Protein AF-0000000087723439 (afdb_homodimer)

Secondary structure (DSSP, 8-state):
-------------------------------------------S-----S-HHHHHTSHHHHHHHHHHHHHHHHHHHHHHHHTTS-TTS-HHHHT-SSPPTTTTEEEEEES---HHHHHHHHHHHHHTT--EEEEES-SS-TTSHHHHHHTTT-HHHHHH-EEES-HHHHHHHHT-EEEEE-SS---TT-SEEEEHHHHHHHSHHHHHHTSTT---EEEEE-BTTTB--HHHHHTSSEEEE----SS-S---HHHHHHHHHHHHHHHHHHHHHHHHHHHHHHHHHHHHHS-GGGGSSHHHHTTSTT-/-------------------------------------------S-----S-HHHHHTSHHHHHHHHHHHHHHHHHHHHHHHHTTS-TTS-HHHHT-SSPPTTTTEEEEEES---HHHHHHHHHHHHHTT--EEEEES-SS-TTSHHHHHHTTT-HHHHHH-EEES-HHHHHHHHT-EEEEE-SS---TT-SEEEEHHHHHHHSHHHHHHTSTT---EEEEE-BTTTB--HHHHHTSSEEEE----SS-S---HHHHHHHHHHHHHHHHHHHHHHHHHHHHHHHHHHHHHS-GGGGSSGGGGGGTTT-

Sequence (614 aa):
MQSPMYQRNPRGSRGGSTPGGGAGGGGGAAGGRCGRPPRCRAPAAGGAAFGERDYLATRQSRAREEWAASYRAAQARGDRSAGAGNPDAPAAAAGLDPPPRLGGVSVVLCSPLRPRTVGTVARLCSCFEAVDLRLVEPRCNHVSRPALSASKGAQFVVRAARVHGSLAEALASAGAAGVAFTRWGAAAGGPRAVQGVAGLLAAPEVAAALRSGGGRVALVFGREEFGLSDEEVRACALACELPMGRLSESLSLSHAAAIALAALFGAAEGQQQAGQQQAGQQQAGQQQQAGPANVALQVAAGAARQQMQSPMYQRNPRGSRGGSTPGGGAGGGGGAAGGRCGRPPRCRAPAAGGAAFGERDYLATRQSRAREEWAASYRAAQARGDRSAGAGNPDAPAAAAGLDPPPRLGGVSVVLCSPLRPRTVGTVARLCSCFEAVDLRLVEPRCNHVSRPALSASKGAQFVVRAARVHGSLAEALASAGAAGVAFTRWGAAAGGPRAVQGVAGLLAAPEVAAALRSGGGRVALVFGREEFGLSDEEVRACALACELPMGRLSESLSLSHAAAIALAALFGAAEGQQQAGQQQAGQQQAGQQQQAGPANVALQVAAGAARQQ

Organism: NCBI:txid307507

Radius of gyration: 35.21 Å; Cα contacts (8 Å, |Δi|>4): 989; chains: 2; bounding box: 119×87×143 Å

pLDDT: mean 75.25, std 27.65, range [15.38, 98.94]

Foldseek 3Di:
DDPDDDDDDDDDDDDYYDDDDDDDDDPDPPPDPPDDPPPPPPDDDPPPPPDDVNVCPDPVVVVVVVVVVVQVQLLVQLVVCCVPDDVLDLSSQNSDVVHQQQCQEEEEEEAEQDLLLLLQLLLLCVVRVVLAYEYANYNDDNLDPNSCVNVPPSSSSSVSYHYHPDPLVVCVVSQAAEEFEDAPDAPVVAAAEAEALVRQCPDPRLVQSSDVPGHHHYYYWYYQVPIDDNVSRRSGNYYYYHDDDDPDDDDGRSVVSNRNSVSSSVVSVVVVVVVVVVVVVVVVVVVVVVPPPPVPPPVPPVVPPVD/DDPDDDDPPDPDDDDDDDDYDDDDDDPDPPPDPPDDPPPPPPDDDPPPPPDPVNVCPDPVVVVVVVVVVVQVQLLVQLVVCCVPDDVLDLSSQNSDVVHQQQCQEEEEEEAEQDLLLLLQLLLLCVVRVVLAYEYANYNDDNLDPNSCVSVPPSSSSSVSYHYHPDPLVVCVVSQAAEEFEDAPDAPVVAAAEAEALVRQCPDPRLVQSSDVPGHHHYYYWYYQVPIDDNVSRRSGNYYYYHDDDDPDDDDGRSVVSNRNSVSSSVVSVVVVVVVVVVVVVVVVVVVVVVPPPPVPPPVPPPVPPVD

Nearest PDB structures (foldseek):
  5gmc-assembly1_A  TM=8.995E-01  e=2.898E-12  Pseudomonas aeruginosa
  5gra-assembly1_A  TM=9.003E-01  e=7.590E-10  Zymomonas mobilis subsp. mobilis ZM4 = ATCC 31821
  5gra-assembly1_B  TM=8.780E-01  e=5.644E-10  Zymomonas mobilis subsp. mobilis ZM4 = ATCC 31821
  5l0z-assembly1_B  TM=8.283E-01  e=1.557E-08  Sinorhizobium meliloti 1021
  1v2x-assembly1_A-2  TM=7.472E-01  e=1.664E-07  Thermus thermophilus

Solvent-accessible surface area (backbone atoms only — not comparable to full-atom values): 34370 Å² total; per-residue (Å²): 133,91,71,86,78,85,81,76,86,81,86,79,89,81,84,90,88,86,88,91,85,83,77,81,80,78,78,78,77,80,73,78,76,78,73,74,75,78,73,78,72,73,78,78,88,75,74,74,70,90,43,72,76,59,42,66,72,34,68,49,41,51,49,49,51,53,48,51,52,52,38,52,52,21,31,56,46,4,55,65,44,40,77,79,48,63,75,69,51,46,36,50,58,66,23,36,82,71,62,50,70,25,64,31,33,33,39,34,38,36,36,40,58,53,26,42,56,53,9,42,40,23,25,49,20,28,27,40,28,25,62,44,37,34,32,21,52,57,66,41,62,54,77,32,69,59,6,42,60,45,8,73,82,20,40,58,36,44,71,52,40,43,77,30,89,34,65,69,55,47,33,60,75,63,59,25,48,29,33,23,52,44,84,66,65,65,57,91,92,37,32,54,75,28,56,32,69,68,35,46,58,67,34,66,60,46,47,30,15,51,36,89,90,46,47,28,26,26,47,34,37,34,23,86,88,72,40,57,52,72,68,60,38,49,72,15,56,24,30,35,29,68,78,66,42,76,69,40,94,70,74,54,66,58,40,51,49,36,39,53,47,46,52,53,46,52,52,33,52,52,51,52,51,51,49,48,50,50,51,49,48,50,51,51,51,48,53,61,66,60,50,80,65,75,67,64,62,63,66,61,66,63,64,62,69,76,106,131,90,70,88,78,84,80,73,83,73,82,77,88,82,84,91,88,90,86,83,87,85,85,77,79,77,79,80,78,82,74,80,79,77,75,73,75,77,73,80,70,74,82,77,91,70,75,74,70,91,44,73,76,60,42,66,72,34,68,49,42,53,49,49,51,52,48,53,52,53,38,51,53,20,31,54,46,4,56,65,46,39,76,78,50,66,76,70,51,47,35,49,58,65,24,36,83,70,61,49,69,25,65,32,32,31,38,34,38,37,37,40,60,53,27,42,55,52,8,43,40,23,24,49,20,28,28,39,29,26,62,45,38,34,32,20,52,57,66,40,62,53,79,33,68,58,4,43,61,44,7,71,82,20,41,58,35,44,71,53,40,44,77,29,89,34,64,68,55,46,33,60,74,64,60,27,49,29,32,23,53,44,83,66,64,64,58,93,92,37,33,52,75,28,54,32,69,68,35,47,59,66,33,64,60,47,47,30,15,52,36,88,90,45,47,27,24,25,46,34,38,37,24,85,88,72,41,58,52,71,67,60,37,52,72,15,58,24,30,34,28,68,78,66,40,76,70,41,93,69,75,55,67,57,40,52,50,36,38,52,48,47,50,53,43,51,53,33,52,50,50,51,52,52,50,49,49,51,50,50,47,49,51,51,50,49,53,61,68,60,53,80,66,75,68,67,63,63,71,66,64,67,71,61,66,82,105

InterPro domains:
  IPR001537 tRNA/rRNA methyltransferase, SpoU type [PF00588] (105-261)
  IPR004384 RNA methyltransferase TrmJ/LasT [PTHR42786] (94-287)
  IPR029026 tRNA (guanine-N1-)-methyltransferase, N-terminal [G3DSA:3.40.1280.10] (101-290)
  IPR029028 Alpha/beta knot methyltransferases [SSF75217] (103-264)

Structure (mmCIF, N/CA/C/O backbone):
data_AF-0000000087723439-model_v1
#
loop_
_entity.id
_entity.type
_entity.pdbx_description
1 polymer 'tRNA/rRNA methyltransferase SpoU type domain-containing protein'
#
loop_
_atom_site.group_PDB
_atom_site.id
_atom_site.type_symbol
_atom_site.label_atom_id
_atom_site.label_alt_id
_atom_site.label_comp_id
_atom_site.label_asym_id
_atom_site.label_entity_id
_atom_site.label_seq_id
_atom_site.pdbx_PDB_ins_code
_atom_site.Cartn_x
_atom_site.Cartn_y
_atom_site.Cartn_z
_atom_site.occupancy
_atom_site.B_iso_or_equiv
_atom_site.auth_seq_id
_atom_site.auth_comp_id
_atom_site.auth_asym_id
_atom_site.auth_atom_id
_atom_site.pdbx_PDB_model_num
ATOM 1 N N . MET A 1 1 ? 11.914 49.375 -44.438 1 19.14 1 MET A N 1
ATOM 2 C CA . MET A 1 1 ? 11.148 49.188 -45.688 1 19.14 1 MET A CA 1
ATOM 3 C C . MET A 1 1 ? 11.328 47.781 -46.219 1 19.14 1 MET A C 1
ATOM 5 O O . MET A 1 1 ? 10.344 47.125 -46.562 1 19.14 1 MET A O 1
ATOM 9 N N . GLN A 1 2 ? 12.508 47.469 -46.719 1 18.92 2 GLN A N 1
ATOM 10 C CA . GLN A 1 2 ? 12.602 46.812 -48.031 1 18.92 2 GLN A CA 1
ATOM 11 C C . GLN A 1 2 ? 12.398 45.281 -47.875 1 18.92 2 GLN A C 1
ATOM 13 O O . GLN A 1 2 ? 13.016 44.656 -47.031 1 18.92 2 GLN A O 1
ATOM 18 N N . SER A 1 3 ? 11.305 44.75 -48.469 1 20.83 3 SER A N 1
ATOM 19 C CA . SER A 1 3 ? 10.367 43.625 -48.594 1 20.83 3 SER A CA 1
ATOM 20 C C . SER A 1 3 ? 10.922 42.562 -49.531 1 20.83 3 SER A C 1
ATOM 22 O O . SER A 1 3 ? 10.211 41.625 -49.906 1 20.83 3 SER A O 1
ATOM 24 N N . PRO A 1 4 ? 12.273 42.594 -49.812 1 21.55 4 PRO A N 1
ATOM 25 C CA . PRO A 1 4 ? 12.438 42.031 -51.125 1 21.55 4 PRO A CA 1
ATOM 26 C C . PRO A 1 4 ? 11.961 40.562 -51.219 1 21.55 4 PRO A C 1
ATOM 28 O O . PRO A 1 4 ? 11.891 39.875 -50.188 1 21.55 4 PRO A O 1
ATOM 31 N N . MET A 1 5 ? 11.375 40.156 -52.406 1 19.94 5 MET A N 1
ATOM 32 C CA . MET A 1 5 ? 10.516 39.375 -53.281 1 19.94 5 MET A CA 1
ATOM 33 C C . MET A 1 5 ? 11.172 38.031 -53.594 1 19.94 5 MET A C 1
ATOM 35 O O . MET A 1 5 ? 12.352 38 -53.969 1 19.94 5 MET A O 1
ATOM 39 N N . TYR A 1 6 ? 10.609 36.938 -53.062 1 20.5 6 TYR A N 1
ATOM 40 C CA . TYR A 1 6 ? 10.766 35.469 -52.969 1 20.5 6 TYR A CA 1
ATOM 41 C C . TYR A 1 6 ? 10.773 34.844 -54.344 1 20.5 6 TYR A C 1
ATOM 43 O O . TYR A 1 6 ? 9.766 34.875 -55.062 1 20.5 6 TYR A O 1
ATOM 51 N N . GLN A 1 7 ? 11.977 34.938 -54.906 1 17.48 7 GLN A N 1
ATOM 52 C CA . GLN A 1 7 ? 12.188 34.625 -56.312 1 17.48 7 GLN A CA 1
ATOM 53 C C . GLN A 1 7 ? 11.711 33.219 -56.656 1 17.48 7 GLN A C 1
ATOM 55 O O . GLN A 1 7 ? 11.906 32.281 -55.875 1 17.48 7 GLN A O 1
ATOM 60 N N . ARG A 1 8 ? 11.086 32.906 -57.844 1 18.19 8 ARG A N 1
ATOM 61 C CA . ARG A 1 8 ? 10.094 32.156 -58.594 1 18.19 8 ARG A CA 1
ATOM 62 C C . ARG A 1 8 ? 10.711 30.906 -59.219 1 18.19 8 ARG A C 1
ATOM 64 O O . ARG A 1 8 ? 9.992 30.016 -59.688 1 18.19 8 ARG A O 1
ATOM 71 N N . ASN A 1 9 ? 12.07 30.625 -59.188 1 17.14 9 ASN A N 1
ATOM 72 C CA . ASN A 1 9 ? 12.391 30.156 -60.531 1 17.14 9 ASN A CA 1
ATOM 73 C C . ASN A 1 9 ? 11.734 28.812 -60.812 1 17.14 9 ASN A C 1
ATOM 75 O O . ASN A 1 9 ? 11.453 28.031 -59.906 1 17.14 9 ASN A O 1
ATOM 79 N N . PRO A 1 10 ? 11.797 28.297 -62.219 1 18.03 10 PRO A N 1
ATOM 80 C CA . PRO A 1 10 ? 11.086 27.656 -63.344 1 18.03 10 PRO A CA 1
ATOM 81 C C . PRO A 1 10 ? 11.352 26.156 -63.406 1 18.03 10 PRO A C 1
ATOM 83 O O . PRO A 1 10 ? 12.461 25.703 -63.125 1 18.03 10 PRO A O 1
ATOM 86 N N . ARG A 1 11 ? 10.344 25.344 -63.406 1 18.81 11 ARG A N 1
ATOM 87 C CA . ARG A 1 11 ? 10.078 23.922 -63.344 1 18.81 11 ARG A CA 1
ATOM 88 C C . ARG A 1 11 ? 10.492 23.219 -64.625 1 18.81 11 ARG A C 1
ATOM 90 O O . ARG A 1 11 ? 9.883 23.422 -65.688 1 18.81 11 ARG A O 1
ATOM 97 N N . GLY A 1 12 ? 11.805 23.234 -64.875 1 16.45 12 GLY A N 1
ATOM 98 C CA . GLY A 1 12 ? 12.094 22.812 -66.25 1 16.45 12 GLY A CA 1
ATOM 99 C C . GLY A 1 12 ? 11.531 21.453 -66.562 1 16.45 12 GLY A C 1
ATOM 100 O O . GLY A 1 12 ? 11.188 20.672 -65.688 1 16.45 12 GLY A O 1
ATOM 101 N N . SER A 1 13 ? 11.773 21.016 -67.875 1 16.53 13 SER A N 1
ATOM 102 C CA . SER A 1 13 ? 11.188 20.312 -69.062 1 16.53 13 SER A CA 1
ATOM 103 C C . SER A 1 13 ? 11.375 18.797 -68.938 1 16.53 13 SER A C 1
ATOM 105 O O . SER A 1 13 ? 12.273 18.344 -68.188 1 16.53 13 SER A O 1
ATOM 107 N N . ARG A 1 14 ? 10.695 17.953 -69.812 1 17.08 14 ARG A N 1
ATOM 108 C CA . ARG A 1 14 ? 9.867 16.75 -69.938 1 17.08 14 ARG A CA 1
ATOM 109 C C . ARG A 1 14 ? 10.688 15.555 -70.375 1 17.08 14 ARG A C 1
ATOM 111 O O . ARG A 1 14 ? 10.406 14.414 -70 1 17.08 14 ARG A O 1
ATOM 118 N N . GLY A 1 15 ? 11.836 15.602 -71.188 1 15.66 15 GLY A N 1
ATOM 119 C CA . GLY A 1 15 ? 11.547 14.891 -72.438 1 15.66 15 GLY A CA 1
ATOM 120 C C . GLY A 1 15 ? 11.531 13.383 -72.25 1 15.66 15 GLY A C 1
ATOM 121 O O . GLY A 1 15 ? 11.844 12.867 -71.188 1 15.66 15 GLY A O 1
ATOM 122 N N . GLY A 1 16 ? 12.305 12.539 -73.25 1 16.11 16 GLY A N 1
ATOM 123 C CA . GLY A 1 16 ? 11.891 11.633 -74.312 1 16.11 16 GLY A CA 1
ATOM 124 C C . GLY A 1 16 ? 11.977 10.172 -73.938 1 16.11 16 GLY A C 1
ATOM 125 O O . GLY A 1 16 ? 12.406 9.852 -72.812 1 16.11 16 GLY A O 1
ATOM 126 N N . SER A 1 17 ? 12.766 9.18 -74.812 1 16.42 17 SER A N 1
ATOM 127 C CA . SER A 1 17 ? 12.297 8.141 -75.688 1 16.42 17 SER A CA 1
ATOM 128 C C . SER A 1 17 ? 12.438 6.758 -75.062 1 16.42 17 SER A C 1
ATOM 130 O O . SER A 1 17 ? 11.516 6.266 -74.438 1 16.42 17 SER A O 1
ATOM 132 N N . THR A 1 18 ? 13.422 5.809 -75.688 1 16.84 18 THR A N 1
ATOM 133 C CA . THR A 1 18 ? 13.07 4.68 -76.562 1 16.84 18 THR A CA 1
ATOM 134 C C . THR A 1 18 ? 13.102 3.377 -75.75 1 16.84 18 THR A C 1
ATOM 136 O O . THR A 1 18 ? 12.117 2.631 -75.75 1 16.84 18 THR A O 1
ATOM 139 N N . PRO A 1 19 ? 14.289 2.424 -75.875 1 17.77 19 PRO A N 1
ATOM 140 C CA . PRO A 1 19 ? 14.156 1.188 -76.625 1 17.77 19 PRO A CA 1
ATOM 141 C C . PRO A 1 19 ? 13.812 -0.02 -75.75 1 17.77 19 PRO A C 1
ATOM 143 O O . PRO A 1 19 ? 13.812 0.081 -74.562 1 17.77 19 PRO A O 1
ATOM 146 N N . GLY A 1 20 ? 14.594 -1.321 -76.062 1 17.62 20 GLY A N 1
ATOM 147 C CA . GLY A 1 20 ? 14.266 -2.656 -76.5 1 17.62 20 GLY A CA 1
ATOM 148 C C . GLY A 1 20 ? 14.133 -3.668 -75.375 1 17.62 20 GLY A C 1
ATOM 149 O O . GLY A 1 20 ? 14.438 -3.363 -74.25 1 17.62 20 GLY A O 1
ATOM 150 N N . GLY A 1 21 ? 14.461 -5.09 -75.688 1 17.56 21 GLY A N 1
ATOM 151 C CA . GLY A 1 21 ? 13.758 -6.363 -75.688 1 17.56 21 GLY A CA 1
ATOM 152 C C . GLY A 1 21 ? 14.031 -7.199 -74.438 1 17.56 21 GLY A C 1
ATOM 153 O O . GLY A 1 21 ? 13.102 -7.762 -73.812 1 17.56 21 GLY A O 1
ATOM 154 N N . GLY A 1 22 ? 15.32 -7.492 -74.062 1 18.78 22 GLY A N 1
ATOM 155 C CA . GLY A 1 22 ? 15.633 -8.914 -74.062 1 18.78 22 GLY A CA 1
ATOM 156 C C . GLY A 1 22 ? 15.148 -9.633 -72.812 1 18.78 22 GLY A C 1
ATOM 157 O O . GLY A 1 22 ? 14.836 -9 -71.812 1 18.78 22 GLY A O 1
ATOM 158 N N . ALA A 1 23 ? 15.32 -11.062 -72.75 1 20.42 23 ALA A N 1
ATOM 159 C CA . ALA A 1 23 ? 14.617 -12.305 -72.438 1 20.42 23 ALA A CA 1
ATOM 160 C C . ALA A 1 23 ? 14.914 -12.734 -71 1 20.42 23 ALA A C 1
ATOM 162 O O . ALA A 1 23 ? 14.32 -13.695 -70.5 1 20.42 23 ALA A O 1
ATOM 163 N N . GLY A 1 24 ? 15.648 -11.977 -70.188 1 18.7 24 GLY A N 1
ATOM 164 C CA . GLY A 1 24 ? 16.359 -12.922 -69.375 1 18.7 24 GLY A CA 1
ATOM 165 C C . GLY A 1 24 ? 15.453 -13.703 -68.438 1 18.7 24 GLY A C 1
ATOM 166 O O . GLY A 1 24 ? 14.344 -13.266 -68.125 1 18.7 24 GLY A O 1
ATOM 167 N N . GLY A 1 25 ? 15.797 -15.008 -68.188 1 21.59 25 GLY A N 1
ATOM 168 C CA . GLY A 1 25 ? 15.234 -16.234 -67.625 1 21.59 25 GLY A CA 1
ATOM 169 C C . GLY A 1 25 ? 15.102 -16.188 -66.125 1 21.59 25 GLY A C 1
ATOM 170 O O . GLY A 1 25 ? 16.047 -15.859 -65.438 1 21.59 25 GLY A O 1
ATOM 171 N N . GLY A 1 26 ? 13.969 -15.836 -65.562 1 19.62 26 GLY A N 1
ATOM 172 C CA . GLY A 1 26 ? 13.664 -15.523 -64.188 1 19.62 26 GLY A CA 1
ATOM 173 C C . GLY A 1 26 ? 13.68 -16.75 -63.25 1 19.62 26 GLY A C 1
ATOM 174 O O . GLY A 1 26 ? 12.93 -17.703 -63.5 1 19.62 26 GLY A O 1
ATOM 175 N N . GLY A 1 27 ? 14.906 -17.141 -62.906 1 21.81 27 GLY A N 1
ATOM 176 C CA . GLY A 1 27 ? 14.969 -18.266 -61.969 1 21.81 27 GLY A CA 1
ATOM 177 C C . GLY A 1 27 ? 14.188 -18.031 -60.688 1 21.81 27 GLY A C 1
ATOM 178 O O . GLY A 1 27 ? 14.227 -16.938 -60.125 1 21.81 27 GLY A O 1
ATOM 179 N N . GLY A 1 28 ? 13.047 -18.656 -60.5 1 20.39 28 GLY A N 1
ATOM 180 C CA . GLY A 1 28 ? 11.984 -18.578 -59.531 1 20.39 28 GLY A CA 1
ATOM 181 C C . GLY A 1 28 ? 12.43 -18.984 -58.125 1 20.39 28 GLY A C 1
ATOM 182 O O . GLY A 1 28 ? 12.836 -20.125 -57.906 1 20.39 28 GLY A O 1
ATOM 183 N N . ALA A 1 29 ? 13.336 -18.234 -57.438 1 21.97 29 ALA A N 1
ATOM 184 C CA . ALA A 1 29 ? 13.734 -18.656 -56.094 1 21.97 29 ALA A CA 1
ATOM 185 C C . ALA A 1 29 ? 12.516 -18.828 -55.188 1 21.97 29 ALA A C 1
ATOM 187 O O . ALA A 1 29 ? 11.625 -17.969 -55.188 1 21.97 29 ALA A O 1
ATOM 188 N N . ALA A 1 30 ? 12.141 -20.062 -54.781 1 22.73 30 ALA A N 1
ATOM 189 C CA . ALA A 1 30 ? 11.062 -20.562 -53.938 1 22.73 30 ALA A CA 1
ATOM 190 C C . ALA A 1 30 ? 11.141 -19.969 -52.531 1 22.73 30 ALA A C 1
ATOM 192 O O . ALA A 1 30 ? 12.156 -20.109 -51.844 1 22.73 30 ALA A O 1
ATOM 193 N N . GLY A 1 31 ? 10.883 -18.719 -52.312 1 21.98 31 GLY A N 1
ATOM 194 C CA . GLY A 1 31 ? 10.906 -18.141 -50.969 1 21.98 31 GLY A CA 1
ATOM 195 C C . GLY A 1 31 ? 10.078 -18.938 -49.969 1 21.98 31 GLY A C 1
ATOM 196 O O . GLY A 1 31 ? 8.961 -19.344 -50.281 1 21.98 31 GLY A O 1
ATOM 197 N N . GLY A 1 32 ? 10.719 -19.703 -49.094 1 24.73 32 GLY A N 1
ATOM 198 C CA . GLY A 1 32 ? 10.141 -20.469 -48 1 24.73 32 GLY A CA 1
ATOM 199 C C . GLY A 1 32 ? 9.195 -19.672 -47.125 1 24.73 32 GLY A C 1
ATOM 200 O O . GLY A 1 32 ? 9.484 -18.516 -46.812 1 24.73 32 GLY A O 1
ATOM 201 N N . ARG A 1 33 ? 7.832 -19.844 -47.281 1 25.41 33 ARG A N 1
ATOM 202 C CA . ARG A 1 33 ? 6.723 -19.234 -46.562 1 25.41 33 ARG A CA 1
ATOM 203 C C . ARG A 1 33 ? 6.938 -19.344 -45.031 1 25.41 33 ARG A C 1
ATOM 205 O O . ARG A 1 33 ? 7.148 -20.453 -44.531 1 25.41 33 ARG A O 1
ATOM 212 N N . CYS A 1 34 ? 7.645 -18.438 -44.438 1 26.73 34 CYS A N 1
ATOM 213 C CA . CYS A 1 34 ? 7.695 -18.344 -42.969 1 26.73 34 CYS A CA 1
ATOM 214 C C . CYS A 1 34 ? 6.316 -18.562 -42.375 1 26.73 34 CYS A C 1
ATOM 216 O O . CYS A 1 34 ? 5.348 -17.906 -42.75 1 26.73 34 CYS A O 1
ATOM 218 N N . GLY A 1 35 ? 5.992 -19.812 -41.906 1 27.56 35 GLY A N 1
ATOM 219 C CA . GLY A 1 35 ? 4.773 -20.234 -41.219 1 27.56 35 GLY A CA 1
ATOM 220 C C . GLY A 1 35 ? 4.258 -19.25 -40.219 1 27.56 35 GLY A C 1
ATOM 221 O O . GLY A 1 35 ? 5.035 -18.5 -39.594 1 27.56 35 GLY A O 1
ATOM 222 N N . ARG A 1 36 ? 2.979 -18.719 -40.312 1 32.28 36 ARG A N 1
ATOM 223 C CA . ARG A 1 36 ? 2.248 -17.828 -39.438 1 32.28 36 ARG A CA 1
ATOM 224 C C . ARG A 1 36 ? 2.371 -18.297 -37.969 1 32.28 36 ARG A C 1
ATOM 226 O O . ARG A 1 36 ? 2.424 -19.5 -37.719 1 32.28 36 ARG A O 1
ATOM 233 N N . PRO A 1 37 ? 2.982 -17.5 -37.156 1 34.47 37 PRO A N 1
ATOM 234 C CA . PRO A 1 37 ? 3.035 -17.969 -35.75 1 34.47 37 PRO A CA 1
ATOM 235 C C . PRO A 1 37 ? 1.734 -18.625 -35.312 1 34.47 37 PRO A C 1
ATOM 237 O O . PRO A 1 37 ? 0.667 -18.328 -35.844 1 34.47 37 PRO A O 1
ATOM 240 N N . PRO A 1 38 ? 1.743 -19.875 -34.812 1 30.23 38 PRO A N 1
ATOM 241 C CA . PRO A 1 38 ? 0.535 -20.578 -34.375 1 30.23 38 PRO A CA 1
ATOM 242 C C . PRO A 1 38 ? -0.438 -19.688 -33.625 1 30.23 38 PRO A C 1
ATOM 244 O O . PRO A 1 38 ? -0.02 -18.703 -32.969 1 30.23 38 PRO A O 1
ATOM 247 N N . ARG A 1 39 ? -1.658 -19.438 -34.125 1 29.62 39 ARG A N 1
ATOM 248 C CA . ARG A 1 39 ? -2.775 -18.875 -33.375 1 29.62 39 ARG A CA 1
ATOM 249 C C . ARG A 1 39 ? -2.902 -19.531 -32 1 29.62 39 ARG A C 1
ATOM 251 O O . ARG A 1 39 ? -3.012 -20.75 -31.906 1 29.62 39 ARG A O 1
ATOM 258 N N . CYS A 1 40 ? -2.225 -19.016 -31 1 30.47 40 CYS A N 1
ATOM 259 C CA . CYS A 1 40 ? -2.562 -19.484 -29.656 1 30.47 40 CYS A CA 1
ATOM 260 C C . CYS A 1 40 ? -4.043 -19.812 -29.562 1 30.47 40 CYS A C 1
ATOM 262 O O . CYS A 1 40 ? -4.898 -18.984 -29.828 1 30.47 40 CYS A O 1
ATOM 264 N N . ARG A 1 41 ? -4.422 -21.016 -29.906 1 30.77 41 ARG A N 1
ATOM 265 C CA . ARG A 1 41 ? -5.773 -21.516 -29.688 1 30.77 41 ARG A CA 1
ATOM 266 C C . ARG A 1 41 ? -6.305 -21.047 -28.328 1 30.77 41 ARG A C 1
ATOM 268 O O . ARG A 1 41 ? -5.625 -21.188 -27.312 1 30.77 41 ARG A O 1
ATOM 275 N N . ALA A 1 42 ? -7.398 -20.219 -28.344 1 33.59 42 ALA A N 1
ATOM 276 C CA . ALA A 1 42 ? -8.211 -19.844 -27.188 1 33.59 42 ALA A CA 1
ATOM 277 C C . ALA A 1 42 ? -8.539 -21.062 -26.328 1 33.59 42 ALA A C 1
ATOM 279 O O . ALA A 1 42 ? -8.969 -22.094 -26.828 1 33.59 42 ALA A O 1
ATOM 280 N N . PRO A 1 43 ? -7.797 -21.297 -25.234 1 35.41 43 PRO A N 1
ATOM 281 C CA . PRO A 1 43 ? -8.164 -22.484 -24.453 1 35.41 43 PRO A CA 1
ATOM 282 C C . PRO A 1 43 ? -9.664 -22.766 -24.484 1 35.41 43 PRO A C 1
ATOM 284 O O . PRO A 1 43 ? -10.469 -21.859 -24.734 1 35.41 43 PRO A O 1
ATOM 287 N N . ALA A 1 44 ? -10.094 -23.984 -24.578 1 32.41 44 ALA A N 1
ATOM 288 C CA . ALA A 1 44 ? -11.383 -24.656 -24.734 1 32.41 44 ALA A CA 1
ATOM 289 C C . ALA A 1 44 ? -12.438 -24.062 -23.812 1 32.41 44 ALA A C 1
ATOM 291 O O . ALA A 1 44 ? -12.117 -23.234 -22.953 1 32.41 44 ALA A O 1
ATOM 292 N N . ALA A 1 45 ? -13.312 -24.984 -23.016 1 33.47 45 ALA A N 1
ATOM 293 C CA . ALA A 1 45 ? -14.703 -24.938 -22.562 1 33.47 45 ALA A CA 1
ATOM 294 C C . ALA A 1 45 ? -14.906 -23.844 -21.531 1 33.47 45 ALA A C 1
ATOM 296 O O . ALA A 1 45 ? -13.984 -23.5 -20.781 1 33.47 45 ALA A O 1
ATOM 297 N N . GLY A 1 46 ? -16.141 -23.125 -21.562 1 37.91 46 GLY A N 1
ATOM 298 C CA . GLY A 1 46 ? -16.891 -21.922 -21.25 1 37.91 46 GLY A CA 1
ATOM 299 C C . GLY A 1 46 ? -17.094 -21.703 -19.766 1 37.91 46 GLY A C 1
ATOM 300 O O . GLY A 1 46 ? -18.234 -21.688 -19.281 1 37.91 46 GLY A O 1
ATOM 301 N N . GLY A 1 47 ? -16.547 -22.297 -18.859 1 42.19 47 GLY A N 1
ATOM 302 C CA . GLY A 1 47 ? -17.17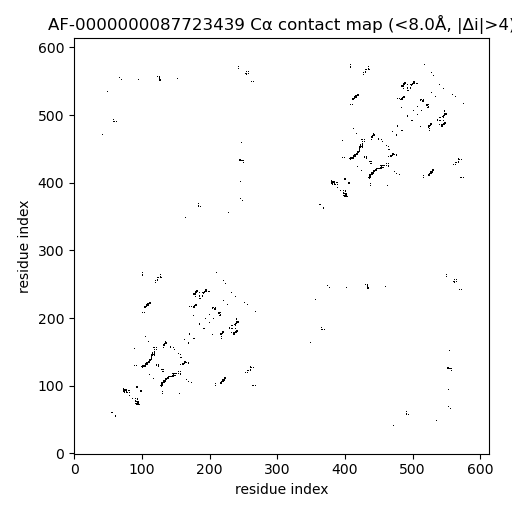2 -21.781 -17.656 1 42.19 47 GLY A CA 1
ATOM 303 C C . GLY A 1 47 ? -17.219 -20.266 -17.609 1 42.19 47 GLY A C 1
ATOM 304 O O . GLY A 1 47 ? -16.297 -19.594 -18.078 1 42.19 47 GLY A O 1
ATOM 305 N N . ALA A 1 48 ? -18.453 -19.672 -17.75 1 49.72 48 ALA A N 1
ATOM 306 C CA . ALA A 1 48 ? -18.719 -18.25 -17.797 1 49.72 48 ALA A CA 1
ATOM 307 C C . ALA A 1 48 ? -17.812 -17.484 -16.828 1 49.72 48 ALA A C 1
ATOM 309 O O . ALA A 1 48 ? -17.594 -17.938 -15.703 1 49.72 48 ALA A O 1
ATOM 310 N N . ALA A 1 49 ? -16.875 -16.781 -17.391 1 68.25 49 ALA A N 1
ATOM 311 C CA . ALA A 1 49 ? -16.031 -15.875 -16.625 1 68.25 49 ALA A CA 1
ATOM 312 C C . ALA A 1 49 ? -16.828 -15.188 -15.516 1 68.25 49 ALA A C 1
ATOM 314 O O . ALA A 1 49 ? -18.016 -14.891 -15.695 1 68.25 49 ALA A O 1
ATOM 315 N N . PHE A 1 50 ? -16.375 -15.469 -14.312 1 79.44 50 PHE A N 1
ATOM 316 C CA . PHE A 1 50 ? -16.984 -14.781 -13.188 1 79.44 50 PHE A CA 1
ATOM 317 C C . PHE A 1 50 ? -17.266 -13.328 -13.531 1 79.44 50 PHE A C 1
ATOM 319 O O . PHE A 1 50 ? -16.344 -12.539 -13.766 1 79.44 50 PHE A O 1
ATOM 326 N N . GLY A 1 51 ? -18.594 -13.031 -13.812 1 75.06 51 GLY A N 1
ATOM 327 C CA . GLY A 1 51 ? -19.031 -11.695 -14.211 1 75.06 51 GLY A CA 1
ATOM 328 C C . GLY A 1 51 ? -19.984 -11.055 -13.219 1 75.06 51 GLY A C 1
ATOM 329 O O . GLY A 1 51 ? -20.109 -11.523 -12.086 1 75.06 51 GLY A O 1
ATOM 330 N N . GLU A 1 52 ? -20.578 -9.953 -13.586 1 76.12 52 GLU A N 1
ATOM 331 C CA . GLU A 1 52 ? -21.422 -9.133 -12.727 1 76.12 52 GLU A CA 1
ATOM 332 C C . GLU A 1 52 ? -22.609 -9.93 -12.203 1 76.12 52 GLU A C 1
ATOM 334 O O . GLU A 1 52 ? -22.953 -9.836 -11.016 1 76.12 52 GLU A O 1
ATOM 339 N N . ARG A 1 53 ? -23.234 -10.758 -13.047 1 78.44 53 ARG A N 1
ATOM 340 C CA . ARG A 1 53 ? -24.391 -11.531 -12.633 1 78.44 53 ARG A CA 1
ATOM 341 C C . ARG A 1 53 ? -24.031 -12.539 -11.555 1 78.44 53 ARG A C 1
ATOM 343 O O . ARG A 1 53 ? -24.781 -12.719 -10.586 1 78.44 53 ARG A O 1
ATOM 350 N N . ASP A 1 54 ? -22.906 -13.156 -11.766 1 82.88 54 ASP A N 1
ATOM 351 C CA . ASP A 1 54 ? -22.438 -14.125 -10.773 1 82.88 54 ASP A CA 1
ATOM 352 C C . ASP A 1 54 ? -22.125 -13.438 -9.445 1 82.88 54 ASP A C 1
ATOM 354 O O . ASP A 1 54 ? -22.422 -13.977 -8.375 1 82.88 54 ASP A O 1
ATOM 358 N N . TYR A 1 55 ? -21.625 -12.281 -9.523 1 83.06 55 TYR A N 1
ATOM 359 C CA . TYR A 1 55 ? -21.203 -11.516 -8.359 1 83.06 55 TYR A CA 1
ATOM 360 C C . TYR A 1 55 ? -22.406 -11.18 -7.469 1 83.06 55 TYR A C 1
ATOM 362 O O . TYR A 1 55 ? -22.312 -11.258 -6.242 1 83.06 55 TYR A O 1
ATOM 370 N N . LEU A 1 56 ? -23.484 -10.867 -8.031 1 81 56 LEU A N 1
ATOM 371 C CA . LEU A 1 56 ? -24.641 -10.414 -7.277 1 81 56 LE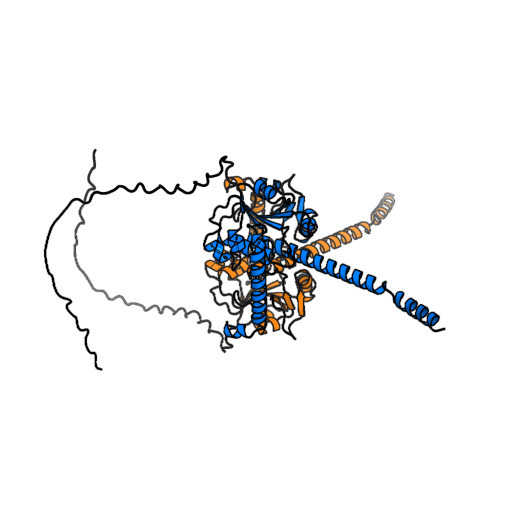U A CA 1
ATOM 372 C C . LEU A 1 56 ? -25.188 -11.531 -6.383 1 81 56 LEU A C 1
ATOM 374 O O . LEU A 1 56 ? -25.875 -11.266 -5.398 1 81 56 LEU A O 1
ATOM 378 N N . ALA A 1 57 ? -24.766 -12.766 -6.715 1 79.56 57 ALA A N 1
ATOM 379 C CA . ALA A 1 57 ? -25.25 -13.898 -5.949 1 79.56 57 ALA A CA 1
ATOM 380 C C . ALA A 1 57 ? -24.281 -14.281 -4.832 1 79.56 57 ALA A C 1
ATOM 382 O O . ALA A 1 57 ? -24.578 -15.148 -4.012 1 79.56 57 ALA A O 1
ATOM 383 N N . THR A 1 58 ? -23.297 -13.531 -4.773 1 77.81 58 THR A N 1
ATOM 384 C CA . THR A 1 58 ? -22.266 -13.914 -3.82 1 77.81 58 THR A CA 1
ATOM 385 C C . THR A 1 58 ? -22.516 -13.289 -2.455 1 77.81 58 THR A C 1
ATOM 387 O O . THR A 1 58 ? -23.297 -12.336 -2.34 1 77.81 58 THR A O 1
ATOM 390 N N . ARG A 1 59 ? -21.906 -13.859 -1.44 1 75.44 59 ARG A N 1
ATOM 391 C CA . ARG A 1 59 ? -21.906 -13.273 -0.103 1 75.44 59 ARG A CA 1
ATOM 392 C C . ARG A 1 59 ? -21.25 -11.898 -0.107 1 75.44 59 ARG A C 1
ATOM 394 O O . ARG A 1 59 ? -21.672 -11 0.623 1 75.44 59 ARG A O 1
ATOM 401 N N . GLN A 1 60 ? -20.359 -11.781 -0.94 1 79.25 60 GLN A N 1
ATOM 402 C CA . GLN A 1 60 ? -19.641 -10.516 -1.037 1 79.25 60 GLN A CA 1
ATOM 403 C C . GLN A 1 60 ? -20.562 -9.383 -1.467 1 79.25 60 GLN A C 1
ATOM 405 O O . GLN A 1 60 ? -20.5 -8.273 -0.927 1 79.25 60 GLN A O 1
ATOM 410 N N . SER A 1 61 ? -21.359 -9.758 -2.377 1 81.38 61 SER A N 1
ATOM 411 C CA . SER A 1 61 ? -22.281 -8.742 -2.861 1 81.38 61 SER A CA 1
ATOM 412 C C . SER A 1 61 ? -23.234 -8.289 -1.755 1 81.38 61 SER A C 1
ATOM 414 O O . SER A 1 61 ? -23.484 -7.098 -1.601 1 81.38 61 SER A O 1
ATOM 416 N N . ARG A 1 62 ? -23.672 -9.203 -1.025 1 81.56 62 ARG A N 1
ATOM 417 C CA . ARG A 1 62 ? -24.578 -8.883 0.078 1 81.56 62 ARG A CA 1
ATOM 418 C C . ARG A 1 62 ? -23.859 -8.062 1.146 1 81.56 62 ARG A C 1
ATOM 420 O O . ARG A 1 62 ? -24.422 -7.094 1.667 1 81.56 62 ARG A O 1
ATOM 427 N N . ALA A 1 63 ? -22.672 -8.453 1.413 1 82.06 63 ALA A N 1
ATOM 428 C CA . ALA A 1 63 ? -21.891 -7.734 2.41 1 82.06 63 ALA A CA 1
ATOM 429 C C . ALA A 1 63 ? -21.609 -6.305 1.963 1 82.06 63 ALA A C 1
ATOM 431 O O . ALA A 1 63 ? -21.609 -5.379 2.781 1 82.06 63 ALA A O 1
ATOM 432 N N . ARG A 1 64 ? -21.422 -6.148 0.758 1 84 64 ARG A N 1
ATOM 433 C CA . ARG A 1 64 ? -21.203 -4.82 0.197 1 84 64 ARG A CA 1
ATOM 434 C C . ARG A 1 64 ? -22.438 -3.945 0.355 1 84 64 ARG A C 1
ATOM 436 O O . ARG A 1 64 ? -22.328 -2.752 0.645 1 84 64 ARG A O 1
ATOM 443 N N . GLU A 1 65 ? -23.516 -4.562 0.128 1 85.31 65 GLU A N 1
ATOM 444 C CA . GLU A 1 65 ? -24.766 -3.834 0.288 1 85.31 65 GLU A CA 1
ATOM 445 C C . GLU A 1 65 ? -24.969 -3.408 1.738 1 85.31 65 GLU A C 1
ATOM 447 O O . GLU A 1 65 ? -25.453 -2.303 2.004 1 85.31 65 GLU A O 1
ATOM 452 N N . GLU A 1 66 ? -24.656 -4.289 2.562 1 86.06 66 GLU A N 1
ATOM 453 C CA . GLU A 1 66 ? -24.766 -3.971 3.982 1 86.06 66 GLU A CA 1
ATOM 454 C C . GLU A 1 66 ? -23.844 -2.82 4.363 1 86.06 66 GLU A C 1
ATOM 456 O O . GLU A 1 66 ? -24.234 -1.925 5.113 1 86.06 66 GLU A O 1
ATOM 461 N N . TRP A 1 67 ? -22.688 -2.838 3.846 1 85.88 67 TRP A N 1
ATOM 462 C CA . TRP A 1 67 ? -21.75 -1.741 4.078 1 85.88 67 TRP A CA 1
ATOM 463 C C . TRP A 1 67 ? -22.312 -0.427 3.543 1 85.88 67 TRP A C 1
ATOM 465 O O . TRP A 1 67 ? -22.266 0.597 4.23 1 85.88 67 TRP A O 1
ATOM 475 N N . ALA A 1 68 ? -22.797 -0.483 2.359 1 87.06 68 ALA A N 1
ATOM 476 C CA . ALA A 1 68 ? -23.328 0.724 1.726 1 87.06 68 ALA A CA 1
ATOM 477 C C . ALA A 1 68 ? -24.438 1.343 2.561 1 87.06 68 ALA A C 1
ATOM 479 O O . ALA A 1 68 ? -24.516 2.566 2.703 1 87.06 68 ALA A O 1
ATOM 480 N N . ALA A 1 69 ? -25.25 0.499 3.115 1 87.69 69 ALA A N 1
ATOM 481 C CA . ALA A 1 69 ? -26.344 0.967 3.973 1 87.69 69 ALA A CA 1
ATOM 482 C C . ALA A 1 69 ? -25.797 1.637 5.23 1 87.69 69 ALA A C 1
ATOM 484 O O . ALA A 1 69 ? -26.281 2.689 5.645 1 87.69 69 ALA A O 1
ATOM 485 N N . SER A 1 70 ? -24.828 0.975 5.793 1 86.19 70 SER A N 1
ATOM 486 C CA . SER A 1 70 ? -24.203 1.53 6.992 1 86.19 70 SER A CA 1
ATOM 487 C C . SER A 1 70 ? -23.547 2.871 6.703 1 86.19 70 SER A C 1
ATOM 489 O O . SER A 1 70 ? -23.594 3.783 7.531 1 86.19 70 SER A O 1
ATOM 491 N N . TYR A 1 71 ? -22.969 3.002 5.602 1 87 71 TYR A N 1
ATOM 492 C CA . TYR A 1 71 ? -22.312 4.234 5.184 1 87 71 TYR A CA 1
ATOM 493 C C . TYR A 1 71 ? -23.328 5.359 5.012 1 87 71 TYR A C 1
ATOM 495 O O . TYR A 1 71 ? -23.094 6.484 5.465 1 87 71 TYR A O 1
ATOM 503 N N . ARG A 1 72 ? -24.406 5.07 4.426 1 85.06 72 ARG A N 1
ATOM 504 C CA . ARG A 1 72 ? -25.469 6.059 4.23 1 85.06 72 ARG A CA 1
ATOM 505 C C . ARG A 1 72 ? -26.016 6.539 5.566 1 85.06 72 ARG A C 1
ATOM 507 O O . ARG A 1 72 ? -26.312 7.727 5.73 1 85.06 72 ARG A O 1
ATOM 514 N N . ALA A 1 73 ? -26.156 5.625 6.398 1 86.31 73 ALA A N 1
ATOM 515 C CA . ALA A 1 73 ? -26.641 5.977 7.73 1 86.31 73 ALA A CA 1
ATOM 516 C C . ALA A 1 73 ? -25.672 6.91 8.445 1 86.31 73 ALA A C 1
ATOM 518 O O . ALA A 1 73 ? -26.094 7.871 9.094 1 86.31 73 ALA A O 1
ATOM 519 N N . ALA A 1 74 ? -24.438 6.668 8.312 1 83.06 74 ALA A N 1
ATOM 520 C CA . ALA A 1 74 ? -23.422 7.523 8.914 1 83.06 74 ALA A CA 1
ATOM 521 C C . ALA A 1 74 ? -23.438 8.922 8.297 1 83.06 74 ALA A C 1
ATOM 523 O O . ALA A 1 74 ? -23.328 9.922 9.008 1 83.06 74 ALA A O 1
ATOM 524 N N . GLN A 1 75 ? -23.562 8.961 7.047 1 83 75 GLN A N 1
ATOM 525 C CA . GLN A 1 75 ? -23.641 10.242 6.344 1 83 75 GLN A CA 1
ATOM 526 C C . GLN A 1 75 ? -24.812 11.078 6.84 1 83 75 GLN A C 1
ATOM 528 O O . GLN A 1 75 ? -24.672 12.281 7.051 1 83 75 GLN A O 1
ATOM 533 N N . ALA A 1 76 ? -25.906 10.438 7.023 1 83.75 76 ALA A N 1
ATOM 534 C CA . ALA A 1 76 ? -27.125 11.117 7.492 1 83.75 76 ALA A CA 1
ATOM 535 C C . ALA A 1 76 ? -26.922 11.68 8.898 1 83.75 76 ALA A C 1
ATOM 537 O O . ALA A 1 76 ? -27.359 12.789 9.195 1 83.75 76 ALA A O 1
ATOM 538 N N . ARG A 1 77 ? -26.281 10.93 9.648 1 82.12 77 ARG A N 1
ATOM 539 C CA . ARG A 1 77 ? -25.984 11.383 11.008 1 82.12 77 ARG A CA 1
ATOM 540 C C . ARG A 1 77 ? -25.062 12.586 10.992 1 82.12 77 ARG A C 1
ATOM 542 O O . ARG A 1 77 ? -25.234 13.523 11.773 1 82.12 77 ARG A O 1
ATOM 549 N N . GLY A 1 78 ? -24.094 12.469 10.203 1 80.5 78 GLY A N 1
ATOM 550 C CA . GLY A 1 78 ? -23.141 13.562 10.094 1 80.5 78 GLY A CA 1
ATOM 551 C C . GLY A 1 78 ? -23.766 14.859 9.617 1 80.5 78 GLY A C 1
ATOM 552 O O . GLY A 1 78 ? -23.422 15.938 10.102 1 80.5 78 GLY A O 1
ATOM 553 N N . ASP A 1 79 ? -24.562 14.781 8.688 1 77.62 79 ASP A N 1
ATOM 554 C CA . ASP A 1 79 ? -25.266 15.945 8.148 1 77.62 79 ASP A CA 1
ATOM 555 C C . ASP A 1 79 ? -26.109 16.625 9.227 1 77.62 79 ASP A C 1
ATOM 557 O O . ASP A 1 79 ? -26.219 17.859 9.25 1 77.62 79 ASP A O 1
ATOM 561 N N . ARG A 1 80 ? -26.547 15.93 10.078 1 74.81 80 ARG A N 1
ATOM 562 C CA . ARG A 1 80 ? -27.359 16.484 11.164 1 74.81 80 ARG A CA 1
ATOM 563 C C . ARG A 1 80 ? -26.469 17.172 12.195 1 74.81 80 ARG A C 1
ATOM 565 O O . ARG A 1 80 ? -26.859 18.188 12.773 1 74.81 80 ARG A O 1
ATOM 572 N N . SER A 1 81 ? -25.344 16.469 12.391 1 63.22 81 SER A N 1
ATOM 573 C CA . SER A 1 81 ? -24.422 17.016 13.391 1 63.22 81 SER A CA 1
ATOM 574 C C . SER A 1 81 ? -23.656 18.219 12.844 1 63.22 81 SER A C 1
ATOM 576 O O . SER A 1 81 ? -23.188 19.047 13.617 1 63.22 81 SER A O 1
ATOM 578 N N . ALA A 1 82 ? -23.062 18.141 11.648 1 58.03 82 ALA A N 1
ATOM 579 C CA . ALA A 1 82 ? -22.281 19.188 11.016 1 58.03 82 ALA A CA 1
ATOM 580 C C . ALA A 1 82 ? -22.969 20.547 11.148 1 58.03 82 ALA A C 1
ATOM 582 O O . ALA A 1 82 ? -22.312 21.594 11.109 1 58.03 82 ALA A O 1
ATOM 583 N N . GLY A 1 83 ? -24.281 20.562 11.172 1 48.19 83 GLY A N 1
ATOM 584 C CA . GLY A 1 83 ? -24.859 21.859 11.516 1 48.19 83 GLY A CA 1
ATOM 585 C C . GLY A 1 83 ? -24.281 22.438 12.805 1 48.19 83 GLY A C 1
ATOM 586 O O . GLY A 1 83 ? -24.25 23.656 12.977 1 48.19 83 GLY A O 1
ATOM 587 N N . ALA A 1 84 ? -23.828 21.766 13.727 1 46.78 84 ALA A N 1
ATOM 588 C CA . ALA A 1 84 ? -23.328 22.281 15 1 46.78 84 ALA A CA 1
ATOM 589 C C . ALA A 1 84 ? -21.812 22.203 15.078 1 46.78 84 ALA A C 1
ATOM 591 O O . ALA A 1 84 ? -21.188 22.891 15.883 1 46.78 84 ALA A O 1
ATOM 592 N N . GLY A 1 85 ? -21.141 21.203 14.305 1 42.81 85 GLY A N 1
ATOM 593 C CA . GLY A 1 85 ? -19.734 20.938 14.5 1 42.81 85 GLY A CA 1
ATOM 594 C C . GLY A 1 85 ? -18.844 21.547 13.422 1 42.81 85 GLY A C 1
ATOM 595 O O . GLY A 1 85 ? -19.25 22.5 12.758 1 42.81 85 GLY A O 1
ATOM 596 N N . ASN A 1 86 ? -17.641 21.016 13.266 1 45.5 86 ASN A N 1
ATOM 597 C CA . ASN A 1 86 ? -16.609 21.516 12.367 1 45.5 86 ASN A CA 1
ATOM 598 C C . ASN A 1 86 ? -17.047 21.438 10.906 1 45.5 86 ASN A C 1
ATOM 600 O O . ASN A 1 86 ? -17.156 20.344 10.344 1 45.5 86 ASN A O 1
ATOM 604 N N . PRO A 1 87 ? -17.594 22.516 10.406 1 47.75 87 PRO A N 1
ATOM 605 C CA . PRO A 1 87 ? -18.109 22.562 9.039 1 47.75 87 PRO A CA 1
ATOM 606 C C . PRO A 1 87 ? -17.141 21.969 8.023 1 47.75 87 PRO A C 1
ATOM 608 O O . PRO A 1 87 ? -17.547 21.609 6.918 1 47.75 87 PRO A O 1
ATOM 611 N N . ASP A 1 88 ? -15.844 21.859 8.484 1 51.88 88 ASP A N 1
ATOM 612 C CA . ASP A 1 88 ? -14.828 21.469 7.508 1 51.88 88 ASP A CA 1
ATOM 613 C C . ASP A 1 88 ? -14.641 19.953 7.477 1 51.88 88 ASP A C 1
ATOM 615 O O . ASP A 1 88 ? -13.93 19.438 6.609 1 51.88 88 ASP A O 1
ATOM 619 N N . ALA A 1 89 ? -15.227 19.359 8.531 1 57.44 89 ALA A N 1
ATOM 620 C CA . ALA A 1 89 ? -15.055 17.906 8.531 1 57.44 89 ALA A CA 1
ATOM 621 C C . ALA A 1 89 ? -16.031 17.25 7.555 1 57.44 89 ALA A C 1
ATOM 623 O O . ALA A 1 89 ? -17.188 17.641 7.469 1 57.44 89 ALA A O 1
ATOM 624 N N . PRO A 1 90 ? -15.398 16.375 6.707 1 65.5 90 PRO A N 1
ATOM 625 C CA . PRO A 1 90 ? -16.344 15.664 5.84 1 65.5 90 PRO A CA 1
ATOM 626 C C . PRO A 1 90 ? -17.469 15 6.617 1 65.5 90 PRO A C 1
ATOM 628 O O . PRO A 1 90 ? -17.234 14.336 7.625 1 65.5 90 PRO A O 1
ATOM 631 N N . ALA A 1 91 ? -18.656 15.375 6.371 1 66.12 91 ALA A N 1
ATOM 632 C CA . ALA A 1 91 ? -19.891 14.93 7.027 1 66.12 91 ALA A CA 1
ATOM 633 C C . ALA A 1 91 ? -19.828 13.43 7.316 1 66.12 91 ALA A C 1
ATOM 635 O O . ALA A 1 91 ? -20.172 12.992 8.422 1 66.12 91 ALA A O 1
ATOM 636 N N . ALA A 1 92 ? -19.375 12.695 6.348 1 70 92 ALA A N 1
ATOM 637 C CA . ALA A 1 92 ? -19.375 11.242 6.523 1 70 92 ALA A CA 1
ATOM 638 C C . ALA A 1 92 ? -18.516 10.828 7.711 1 70 92 ALA A C 1
ATOM 640 O O . ALA A 1 92 ? -18.906 9.977 8.508 1 70 92 ALA A O 1
ATOM 641 N N . ALA A 1 93 ? -17.469 11.43 7.867 1 81.81 93 ALA A N 1
ATOM 642 C CA . ALA A 1 93 ? -16.562 11.094 8.961 1 81.81 93 ALA A CA 1
ATOM 643 C C . ALA A 1 93 ? -17.125 11.555 10.305 1 81.81 93 ALA A C 1
ATOM 645 O O . ALA A 1 93 ? -17 10.859 11.312 1 81.81 93 ALA A O 1
ATOM 646 N N . ALA A 1 94 ? -17.812 12.633 10.211 1 78.88 94 ALA A N 1
ATOM 647 C CA . ALA A 1 94 ? -18.391 13.211 11.422 1 78.88 94 ALA A CA 1
ATOM 648 C C . ALA A 1 94 ? -19.516 12.336 11.953 1 78.88 94 ALA A C 1
ATOM 650 O O . ALA A 1 94 ? -19.828 12.375 13.148 1 78.88 94 ALA A O 1
ATOM 651 N N . GLY A 1 95 ? -20.094 11.617 11.133 1 82.31 95 GLY A N 1
ATOM 652 C CA . GLY A 1 95 ? -21.25 10.805 11.523 1 82.31 95 GLY A CA 1
ATOM 653 C C . GLY A 1 95 ? -20.859 9.43 12.016 1 82.31 95 GLY A C 1
ATOM 654 O O . GLY A 1 95 ? -21.719 8.648 12.438 1 82.31 95 GLY A O 1
ATOM 655 N N . LEU A 1 96 ? -19.594 9.195 11.977 1 88.06 96 LEU A N 1
ATOM 656 C CA . LEU A 1 96 ? -19.141 7.875 12.398 1 88.06 96 LEU A CA 1
ATOM 657 C C . LEU A 1 96 ? -19.25 7.73 13.914 1 88.06 96 LEU A C 1
ATOM 659 O O . LEU A 1 96 ? -18.938 8.664 14.656 1 88.06 96 LEU A O 1
ATOM 663 N N . ASP A 1 97 ? -19.75 6.586 14.422 1 87.06 97 ASP A N 1
ATOM 664 C CA . ASP A 1 97 ? -19.797 6.203 15.828 1 87.06 97 ASP A CA 1
ATOM 665 C C . ASP A 1 97 ? -19.312 4.766 16.031 1 87.06 97 ASP A C 1
ATOM 667 O O . ASP A 1 97 ? -19.953 3.822 15.562 1 87.06 97 ASP A O 1
ATOM 671 N N . PRO A 1 98 ? -18.344 4.594 16.703 1 88 98 PRO A N 1
ATOM 672 C CA . PRO A 1 98 ? -17.438 5.559 17.312 1 88 98 PRO A CA 1
ATOM 673 C C . PRO A 1 98 ? -16.734 6.445 16.297 1 88 98 PRO A C 1
ATOM 675 O O . PRO A 1 98 ? -16.797 6.184 15.086 1 88 98 PRO A O 1
ATOM 678 N N . PRO A 1 99 ? -16.094 7.496 16.766 1 88.81 99 PRO A N 1
ATOM 679 C CA . PRO A 1 99 ? -15.391 8.398 15.852 1 88.81 99 PRO A CA 1
ATOM 680 C C . PRO A 1 99 ? -14.305 7.695 15.047 1 88.81 99 PRO A C 1
ATOM 682 O O . PRO A 1 99 ? -13.961 6.547 15.328 1 88.81 99 PRO A O 1
ATOM 685 N N . PRO A 1 100 ? -13.781 8.461 14.07 1 91.88 100 PRO A N 1
ATOM 686 C CA . PRO A 1 100 ? -12.766 7.828 13.227 1 91.88 100 PRO A CA 1
ATOM 687 C C . PRO A 1 100 ? -11.57 7.305 14.031 1 91.88 100 PRO A C 1
ATOM 689 O O . PRO A 1 100 ? -11.078 7.996 14.922 1 91.88 100 PRO A O 1
ATOM 692 N N . ARG A 1 101 ? -11.141 6.145 13.633 1 92.5 101 ARG A N 1
ATOM 693 C CA . ARG A 1 101 ? -10.078 5.469 14.367 1 92.5 101 ARG A CA 1
ATOM 694 C C . ARG A 1 101 ? -8.758 6.219 14.242 1 92.5 101 ARG A C 1
ATOM 696 O O . ARG A 1 101 ? -7.941 6.219 15.164 1 92.5 101 ARG A O 1
ATOM 703 N N . LEU A 1 102 ? -8.586 6.84 13.078 1 96.31 102 LEU A N 1
ATOM 704 C CA . LEU A 1 102 ? -7.363 7.605 12.867 1 96.31 102 LEU A CA 1
ATOM 705 C C . LEU A 1 102 ? -7.66 9.094 12.773 1 96.31 102 LEU A C 1
ATOM 707 O O . LEU A 1 102 ? -7.098 9.797 11.93 1 96.31 102 LEU A O 1
ATOM 711 N N . GLY A 1 103 ? -8.508 9.516 13.68 1 92.94 103 GLY A N 1
ATOM 712 C CA . GLY A 1 103 ? -8.859 10.93 13.742 1 92.94 103 GLY A CA 1
ATOM 713 C C . GLY A 1 103 ? -7.695 11.82 14.117 1 92.94 103 GLY A C 1
ATOM 714 O O . GLY A 1 103 ? -7.684 13.008 13.789 1 92.94 103 GLY A O 1
ATOM 715 N N . GLY A 1 104 ? -6.672 11.297 14.797 1 94.88 104 GLY A N 1
ATOM 716 C CA . GLY A 1 104 ? -5.496 12.039 15.219 1 94.88 104 GLY A CA 1
ATOM 717 C C . GLY A 1 104 ? -4.371 12.008 14.203 1 94.88 104 GLY A C 1
ATOM 718 O O . GLY A 1 104 ? -3.268 12.484 14.469 1 94.88 104 GLY A O 1
ATOM 719 N N . VAL A 1 105 ? -4.676 11.5 13 1 97.5 105 VAL A N 1
ATOM 720 C CA . VAL A 1 105 ? -3.648 11.32 11.977 1 97.5 105 VAL A CA 1
ATOM 721 C C . VAL A 1 105 ? -3.967 12.195 10.766 1 97.5 105 VAL A C 1
ATOM 723 O O . VAL A 1 105 ? -5.074 12.133 10.219 1 97.5 105 VAL A O 1
ATOM 726 N N . SER A 1 106 ? -3.025 13.023 10.367 1 98.06 106 SER A N 1
ATOM 727 C CA . SER A 1 106 ? -3.09 13.766 9.117 1 98.06 106 SER A CA 1
ATOM 728 C C . SER A 1 106 ? -2.16 13.164 8.07 1 98.06 106 SER A C 1
ATOM 730 O O . SER A 1 106 ? -1.157 12.539 8.406 1 98.06 106 SER A O 1
ATOM 732 N N . VAL A 1 107 ? -2.529 13.336 6.844 1 98.81 107 VAL A N 1
ATOM 733 C CA . VAL A 1 107 ? -1.657 12.992 5.727 1 98.81 107 VAL A CA 1
ATOM 734 C C . VAL A 1 107 ? -1.271 14.25 4.961 1 98.81 107 VAL A C 1
ATOM 736 O O . VAL A 1 107 ? -2.139 15.031 4.555 1 98.81 107 VAL A O 1
ATOM 739 N N . VAL A 1 108 ? 0.048 14.461 4.785 1 98.94 108 VAL A N 1
ATOM 740 C CA . VAL A 1 108 ? 0.546 15.664 4.129 1 98.94 108 VAL A CA 1
ATOM 741 C C . VAL A 1 108 ? 1.304 15.281 2.859 1 98.94 108 VAL A C 1
ATOM 743 O O . VAL A 1 108 ? 2.23 14.469 2.902 1 98.94 108 VAL A O 1
ATOM 746 N N . LEU A 1 109 ? 0.91 15.82 1.754 1 98.81 109 LEU A N 1
ATOM 747 C CA . LEU A 1 109 ? 1.632 15.68 0.494 1 98.81 109 LEU A CA 1
ATOM 748 C C . LEU A 1 109 ? 2.379 16.969 0.151 1 98.81 109 LEU A C 1
ATOM 750 O O . LEU A 1 109 ? 1.765 18.016 -0.004 1 98.81 109 LEU A O 1
ATOM 754 N N . CYS A 1 110 ? 3.682 16.828 0.048 1 98.25 110 CYS A N 1
ATOM 755 C CA . CYS A 1 110 ? 4.488 18 -0.323 1 98.25 110 CYS A CA 1
ATOM 756 C C . CYS A 1 110 ? 4.66 18.078 -1.835 1 98.25 110 CYS A C 1
ATOM 758 O O . CYS A 1 110 ? 5.301 17.219 -2.441 1 98.25 110 CYS A O 1
ATOM 760 N N . SER A 1 111 ? 4.07 19.047 -2.449 1 97.75 111 SER A N 1
ATOM 761 C CA . SER A 1 111 ? 4.211 19.438 -3.848 1 97.75 111 SER A CA 1
ATOM 762 C C . SER A 1 111 ? 3.84 18.297 -4.785 1 97.75 111 SER A C 1
ATOM 764 O O . SER A 1 111 ? 4.609 17.953 -5.684 1 97.75 111 SER A O 1
ATOM 766 N N . PRO A 1 112 ? 2.658 17.766 -4.586 1 97.75 112 PRO A N 1
ATOM 767 C CA . PRO A 1 112 ? 2.236 16.719 -5.512 1 97.75 112 PRO A CA 1
ATOM 768 C C . PRO A 1 112 ? 2.078 17.219 -6.945 1 97.75 112 PRO A C 1
ATOM 770 O O . PRO A 1 112 ? 1.595 18.328 -7.168 1 97.75 112 PRO A O 1
ATOM 773 N N . LEU A 1 113 ? 2.514 16.438 -7.883 1 97.12 113 LEU A N 1
ATOM 774 C CA . LEU A 1 113 ? 2.508 16.781 -9.297 1 97.12 113 LEU A CA 1
ATOM 775 C C . LEU A 1 113 ? 1.276 16.219 -10 1 97.12 113 LEU A C 1
ATOM 777 O O . LEU A 1 113 ? 0.684 16.875 -10.859 1 97.12 113 LEU A O 1
ATOM 781 N N . ARG A 1 114 ? 0.858 15.031 -9.727 1 96.75 114 ARG A N 1
ATOM 782 C CA . ARG A 1 114 ? -0.206 14.336 -10.445 1 96.75 114 ARG A CA 1
ATOM 783 C C . ARG A 1 114 ? -1.513 14.383 -9.656 1 96.75 114 ARG A C 1
ATOM 785 O O . ARG A 1 114 ? -1.59 13.867 -8.539 1 96.75 114 ARG A O 1
ATOM 792 N N . PRO A 1 115 ? -2.543 14.914 -10.297 1 98.12 115 PRO A N 1
ATOM 793 C CA . PRO A 1 115 ? -3.834 14.953 -9.602 1 98.12 115 PRO A CA 1
ATOM 794 C C . PRO A 1 115 ? -4.324 13.562 -9.195 1 98.12 115 PRO A C 1
ATOM 796 O O . PRO A 1 115 ? -4.949 13.406 -8.141 1 98.12 115 PRO A O 1
ATOM 799 N N . ARG A 1 116 ? -4.012 12.562 -9.969 1 96.81 116 ARG A N 1
ATOM 800 C CA . ARG A 1 116 ? -4.434 11.195 -9.664 1 96.81 116 ARG A CA 1
ATOM 801 C C . ARG A 1 116 ? -3.812 10.711 -8.352 1 96.81 116 ARG A C 1
ATOM 803 O O . ARG A 1 116 ? -4.434 9.945 -7.613 1 96.81 116 ARG A O 1
ATOM 810 N N . THR A 1 117 ? -2.625 11.18 -8.117 1 97.25 117 THR A N 1
ATOM 811 C CA . THR A 1 117 ? -1.971 10.805 -6.867 1 97.25 117 THR A CA 1
ATOM 812 C C . THR A 1 117 ? -2.719 11.383 -5.672 1 97.25 117 THR A C 1
ATOM 814 O O . THR A 1 117 ? -2.926 10.695 -4.668 1 97.25 117 THR A O 1
ATOM 817 N N . VAL A 1 118 ? -3.158 12.578 -5.777 1 98.5 118 VAL A N 1
ATOM 818 C CA . VAL A 1 118 ? -3.939 13.203 -4.715 1 98.5 118 VAL A CA 1
ATOM 819 C C . VAL A 1 118 ? -5.223 12.406 -4.484 1 98.5 118 VAL A C 1
ATOM 821 O O . VAL A 1 118 ? -5.578 12.102 -3.346 1 98.5 118 VAL A O 1
ATOM 824 N N . GLY A 1 119 ? -5.855 12.055 -5.578 1 98.19 119 GLY A N 1
ATOM 825 C CA . GLY A 1 119 ? -7.078 11.273 -5.48 1 98.19 119 GLY A CA 1
ATOM 826 C C . GLY A 1 119 ? -6.863 9.914 -4.848 1 98.19 119 GLY A C 1
ATOM 827 O O . GLY A 1 119 ? -7.637 9.492 -3.986 1 98.19 119 GLY A O 1
ATOM 828 N N . THR A 1 120 ? -5.805 9.242 -5.258 1 97.81 120 THR A N 1
ATOM 829 C CA . THR A 1 120 ? -5.508 7.91 -4.75 1 97.81 120 THR A CA 1
ATOM 830 C C . THR A 1 120 ? -5.188 7.957 -3.262 1 97.81 120 THR A C 1
ATOM 832 O O . THR A 1 120 ? -5.594 7.07 -2.504 1 97.81 120 THR A O 1
ATOM 835 N N . VAL A 1 121 ? -4.504 8.969 -2.828 1 98.56 121 VAL A N 1
ATOM 836 C CA . VAL A 1 121 ? -4.176 9.109 -1.414 1 98.56 121 VAL A CA 1
ATOM 837 C C . VAL A 1 121 ? -5.434 9.469 -0.625 1 98.56 121 VAL A C 1
ATOM 839 O O . VAL A 1 121 ? -5.629 8.992 0.496 1 98.56 121 VAL A O 1
ATOM 842 N N . ALA A 1 122 ? -6.301 10.258 -1.212 1 97.88 122 ALA A N 1
ATOM 843 C CA . ALA A 1 122 ? -7.574 10.562 -0.571 1 97.88 122 ALA A CA 1
ATOM 844 C C . ALA A 1 122 ? -8.391 9.297 -0.339 1 97.88 122 ALA A C 1
ATOM 846 O O . ALA A 1 122 ? -9.016 9.133 0.714 1 97.88 122 ALA A O 1
ATOM 847 N N . ARG A 1 123 ? -8.336 8.438 -1.274 1 97.56 123 ARG A N 1
ATOM 848 C CA . ARG A 1 123 ? -9.016 7.16 -1.104 1 97.56 123 ARG A CA 1
ATOM 849 C C . ARG A 1 123 ? -8.453 6.398 0.095 1 97.56 123 ARG A C 1
ATOM 851 O O . ARG A 1 123 ? -9.211 5.836 0.886 1 97.56 123 ARG A O 1
ATOM 858 N N . LEU A 1 124 ? -7.211 6.406 0.167 1 98.25 124 LEU A N 1
ATOM 859 C CA . LEU A 1 124 ? -6.555 5.738 1.284 1 98.25 124 LEU A CA 1
ATOM 860 C C . LEU A 1 124 ? -6.961 6.367 2.611 1 98.25 124 LEU A C 1
ATOM 862 O O . LEU A 1 124 ? -7.238 5.656 3.582 1 98.25 124 LEU A O 1
ATOM 866 N N . CYS A 1 125 ? -6.977 7.672 2.607 1 97.81 125 CYS A N 1
ATOM 867 C CA . CYS A 1 125 ? -7.41 8.391 3.801 1 97.81 125 CYS A CA 1
ATOM 868 C C . CYS A 1 125 ? -8.805 7.949 4.23 1 97.81 125 CYS A C 1
ATOM 870 O O . CYS A 1 125 ? -9.039 7.688 5.414 1 97.81 125 CYS A O 1
ATOM 872 N N . SER A 1 126 ? -9.633 7.828 3.297 1 96.44 126 SER A N 1
ATOM 873 C CA . SER A 1 126 ? -10.992 7.375 3.549 1 96.44 126 SER A CA 1
ATOM 874 C C . SER A 1 126 ? -11.016 5.93 4.031 1 96.44 126 SER A C 1
ATOM 876 O O . SER A 1 126 ? -11.711 5.602 4.996 1 96.44 126 SER A O 1
ATOM 878 N N . CYS A 1 127 ? -10.234 5.086 3.424 1 97.19 127 CYS A N 1
ATOM 879 C CA . CYS A 1 127 ? -10.195 3.664 3.74 1 97.19 127 CYS A CA 1
ATOM 880 C C . CYS A 1 127 ? -9.805 3.439 5.195 1 97.19 127 CYS A C 1
ATOM 882 O O . CYS A 1 127 ? -10.281 2.5 5.836 1 97.19 127 CYS A O 1
ATOM 884 N N . PHE A 1 128 ? -8.977 4.312 5.703 1 97.56 128 PHE A N 1
ATOM 885 C CA . PHE A 1 128 ? -8.43 4.07 7.035 1 97.56 128 PHE A CA 1
ATOM 886 C C . PHE A 1 128 ? -8.906 5.133 8.016 1 97.56 128 PHE A C 1
ATOM 888 O O . PHE A 1 128 ? -8.375 5.246 9.125 1 97.56 128 PHE A O 1
ATOM 895 N N . GLU A 1 129 ? -9.82 5.98 7.609 1 95.69 129 GLU A N 1
ATOM 896 C CA . GLU A 1 129 ? -10.492 6.977 8.438 1 95.69 129 GLU A CA 1
ATOM 897 C C . GLU A 1 129 ? -9.516 8.031 8.945 1 95.69 129 GLU A C 1
ATOM 899 O O . GLU A 1 129 ? -9.625 8.484 10.086 1 95.69 129 GLU A O 1
ATOM 904 N N . ALA A 1 130 ? -8.438 8.266 8.227 1 96.44 130 ALA A N 1
ATOM 905 C CA . ALA A 1 130 ? -7.551 9.414 8.398 1 96.44 130 ALA A CA 1
ATOM 906 C C . ALA A 1 130 ? -7.922 10.539 7.434 1 96.44 130 ALA A C 1
ATOM 908 O O . ALA A 1 130 ? -7.207 10.797 6.465 1 96.44 130 ALA A O 1
ATOM 909 N N . VAL A 1 131 ? -8.898 11.305 7.789 1 93.62 131 VAL A N 1
ATOM 910 C CA . VAL A 1 131 ? -9.57 12.062 6.738 1 93.62 131 VAL A CA 1
ATOM 911 C C . VAL A 1 131 ? -9.016 13.484 6.699 1 93.62 131 VAL A C 1
ATOM 913 O O . VAL A 1 131 ? -9.539 14.344 5.984 1 93.62 131 VAL A O 1
ATOM 916 N N . ASP A 1 132 ? -7.973 13.805 7.449 1 96.25 132 ASP A N 1
ATOM 917 C CA . ASP A 1 132 ? -7.305 15.102 7.379 1 96.25 132 ASP A CA 1
ATOM 918 C C . ASP A 1 132 ? -6.18 15.078 6.348 1 96.25 132 ASP A C 1
ATOM 920 O O . ASP A 1 132 ? -5.039 14.75 6.676 1 96.25 132 ASP A O 1
ATOM 924 N N . LEU A 1 133 ? -6.496 15.484 5.125 1 98 133 LEU A N 1
ATOM 925 C CA . LEU A 1 133 ? -5.531 15.57 4.031 1 98 133 LEU A CA 1
ATOM 926 C C . LEU A 1 133 ? -5.066 17 3.832 1 98 133 LEU A C 1
ATOM 928 O O . LEU A 1 133 ? -5.883 17.922 3.742 1 98 133 LEU A O 1
ATOM 932 N N . ARG A 1 134 ? -3.77 17.156 3.76 1 98.56 134 ARG A N 1
ATOM 933 C CA . ARG A 1 134 ? -3.172 18.484 3.592 1 98.56 134 ARG A CA 1
ATOM 934 C C . ARG A 1 134 ? -2.174 18.484 2.438 1 98.56 134 ARG A C 1
ATOM 936 O O . ARG A 1 134 ? -1.41 17.547 2.266 1 98.56 134 ARG A O 1
ATOM 943 N N . LEU A 1 135 ? -2.221 19.516 1.657 1 98.69 135 LEU A N 1
ATOM 944 C CA . LEU A 1 135 ? -1.348 19.688 0.5 1 98.69 135 LEU A CA 1
ATOM 945 C C . LEU A 1 135 ? -0.451 20.906 0.667 1 98.69 135 LEU A C 1
ATOM 947 O O . LEU A 1 135 ? -0.936 22 0.96 1 98.69 135 LEU A O 1
ATOM 951 N N . VAL A 1 136 ? 0.813 20.672 0.507 1 98.62 136 VAL A N 1
ATOM 952 C CA . VAL A 1 136 ? 1.773 21.766 0.571 1 98.62 136 VAL A CA 1
ATOM 953 C C . VAL A 1 136 ? 2.203 22.172 -0.84 1 98.62 136 VAL A C 1
ATOM 955 O O . VAL A 1 136 ? 2.789 21.359 -1.565 1 98.62 136 VAL A O 1
ATOM 958 N N . GLU A 1 137 ? 1.944 23.297 -1.283 1 97.56 137 GLU A N 1
ATOM 959 C CA . GLU A 1 137 ? 2.326 23.859 -2.58 1 97.56 137 GLU A CA 1
ATOM 960 C C . GLU A 1 137 ? 2.062 22.859 -3.703 1 97.56 137 GLU A C 1
ATOM 962 O O . GLU A 1 137 ? 2.969 22.516 -4.469 1 97.56 137 GLU A O 1
ATOM 967 N N . PRO A 1 138 ? 0.833 22.516 -3.875 1 97.88 138 PRO A N 1
ATOM 968 C CA . PRO A 1 138 ? 0.548 21.547 -4.938 1 97.88 138 PRO A CA 1
ATOM 969 C C . PRO A 1 138 ? 0.851 22.094 -6.332 1 97.88 138 PRO A C 1
ATOM 971 O O . PRO A 1 138 ? 0.633 23.266 -6.594 1 97.88 138 PRO A O 1
ATOM 974 N N . ARG A 1 139 ? 1.335 21.266 -7.188 1 96.81 139 ARG A N 1
ATOM 975 C CA . ARG A 1 139 ? 1.668 21.625 -8.562 1 96.81 139 ARG A CA 1
ATOM 976 C C . ARG A 1 139 ? 0.6 21.141 -9.531 1 96.81 139 ARG A C 1
ATOM 978 O O . ARG A 1 139 ? 0.835 21.062 -10.742 1 96.81 139 ARG A O 1
ATOM 985 N N . CYS A 1 140 ? -0.528 20.719 -9.008 1 97.06 140 CYS A N 1
ATOM 986 C CA . CYS A 1 140 ? -1.682 20.281 -9.789 1 97.06 140 CYS A CA 1
ATOM 987 C C . CYS A 1 140 ? -2.975 20.844 -9.211 1 97.06 140 CYS A C 1
ATOM 989 O O . CYS A 1 140 ? -2.994 21.328 -8.078 1 97.06 140 CYS A O 1
ATOM 991 N N . ASN A 1 141 ? -3.994 20.859 -10.055 1 97.5 141 ASN A N 1
ATOM 992 C CA . ASN A 1 141 ? -5.34 21.109 -9.539 1 97.5 141 ASN A CA 1
ATOM 993 C C . ASN A 1 141 ? -5.898 19.875 -8.836 1 97.5 141 ASN A C 1
ATOM 995 O O . ASN A 1 141 ? -6.344 18.922 -9.492 1 97.5 141 ASN A O 1
ATOM 999 N N . HIS A 1 142 ? -5.891 19.938 -7.52 1 95.75 142 HIS A N 1
ATOM 1000 C CA . HIS A 1 142 ? -6.195 18.734 -6.734 1 95.75 142 HIS A CA 1
ATOM 1001 C C . HIS A 1 142 ? -7.691 18.453 -6.738 1 95.75 142 HIS A C 1
ATOM 1003 O O . HIS A 1 142 ? -8.117 17.359 -6.324 1 95.75 142 HIS A O 1
ATOM 1009 N N . VAL A 1 143 ? -8.562 19.297 -7.25 1 96.31 143 VAL A N 1
ATOM 1010 C CA . VAL A 1 143 ? -9.992 19.031 -7.32 1 96.31 143 VAL A CA 1
ATOM 1011 C C . VAL A 1 143 ? -10.398 18.797 -8.773 1 96.31 143 VAL A C 1
ATOM 1013 O O . VAL A 1 143 ? -11.578 18.906 -9.117 1 96.31 143 VAL A O 1
ATOM 1016 N N . SER A 1 144 ? -9.453 18.5 -9.555 1 97.44 144 SER A N 1
ATOM 1017 C CA . SER A 1 144 ? -9.719 18.203 -10.953 1 97.44 144 SER A CA 1
ATOM 1018 C C . SER A 1 144 ? -10.414 16.844 -11.109 1 97.44 144 SER A C 1
ATOM 1020 O O . SER A 1 144 ? -10.469 16.062 -10.156 1 97.44 144 SER A O 1
ATOM 1022 N N . ARG A 1 145 ? -10.922 16.562 -12.281 1 97.12 145 ARG A N 1
ATOM 1023 C CA . ARG A 1 145 ? -11.633 15.328 -12.586 1 97.12 145 ARG A CA 1
ATOM 1024 C C . ARG A 1 145 ? -10.727 14.117 -12.359 1 97.12 145 ARG A C 1
ATOM 1026 O O . ARG A 1 145 ? -11.148 13.125 -11.758 1 97.12 145 ARG A O 1
ATOM 1033 N N . PRO A 1 146 ? -9.461 14.203 -12.766 1 97 146 PRO A N 1
ATOM 1034 C CA . PRO A 1 146 ? -8.602 13.047 -12.531 1 97 146 PRO A CA 1
ATOM 1035 C C . PRO A 1 146 ? -8.422 12.734 -11.047 1 97 146 PRO A C 1
ATOM 1037 O O . PRO A 1 146 ? -8.406 11.57 -10.648 1 97 146 PRO A O 1
ATOM 1040 N N . ALA A 1 147 ? -8.305 13.773 -10.266 1 97.75 147 ALA A N 1
ATOM 1041 C CA . ALA A 1 147 ? -8.18 13.57 -8.82 1 97.75 147 ALA A CA 1
ATOM 1042 C C . ALA A 1 147 ? -9.469 13.023 -8.227 1 97.75 147 ALA A C 1
ATOM 1044 O O . ALA A 1 147 ? -9.453 12.039 -7.48 1 97.75 147 ALA A O 1
ATOM 1045 N N . LEU A 1 148 ? -10.562 13.625 -8.57 1 97.25 148 LEU A N 1
ATOM 1046 C CA . LEU A 1 148 ? -11.859 13.211 -8.055 1 97.25 148 LEU A CA 1
ATOM 1047 C C . LEU A 1 148 ? -12.195 11.789 -8.492 1 97.25 148 LEU A C 1
ATOM 1049 O O . LEU A 1 148 ? -12.688 10.992 -7.691 1 97.25 148 LEU A O 1
ATOM 1053 N N . SER A 1 149 ? -11.883 11.438 -9.711 1 96.5 149 SER A N 1
ATOM 1054 C CA . SER A 1 149 ? -12.148 10.102 -10.227 1 96.5 149 SER A CA 1
ATOM 1055 C C . SER A 1 149 ? -11.281 9.055 -9.531 1 96.5 149 SER A C 1
ATOM 1057 O O . SER A 1 149 ? -11.758 7.965 -9.211 1 96.5 149 SER A O 1
ATOM 1059 N N . ALA A 1 150 ? -10.078 9.406 -9.266 1 96.06 150 ALA A N 1
ATOM 1060 C CA . ALA A 1 150 ? -9.133 8.469 -8.656 1 96.06 150 ALA A CA 1
ATOM 1061 C C . ALA A 1 150 ? -9.477 8.211 -7.195 1 96.06 150 ALA A C 1
ATOM 1063 O O . ALA A 1 150 ? -9.039 7.215 -6.617 1 96.06 150 ALA A O 1
ATOM 1064 N N . SER A 1 151 ? -10.242 9.039 -6.562 1 96.06 151 SER A N 1
ATOM 1065 C CA . SER A 1 151 ? -10.555 8.93 -5.141 1 96.06 151 SER A CA 1
ATOM 1066 C C . SER A 1 151 ? -11.602 7.852 -4.887 1 96.06 151 SER A C 1
ATOM 1068 O O . SER A 1 151 ? -11.773 7.398 -3.752 1 96.06 151 SER A O 1
ATOM 1070 N N . LYS A 1 152 ? -12.359 7.445 -5.93 1 93.25 152 LYS A N 1
ATOM 1071 C CA . LYS A 1 152 ? -13.32 6.348 -5.895 1 93.25 152 LYS A CA 1
ATOM 1072 C C . LYS A 1 152 ? -14.219 6.449 -4.668 1 93.25 152 LYS A C 1
ATOM 1074 O O . LYS A 1 152 ? -14.289 5.52 -3.859 1 93.25 152 LYS A O 1
ATOM 1079 N N . GLY A 1 153 ? -14.977 7.473 -4.52 1 90.38 153 GLY A N 1
ATOM 1080 C CA . GLY A 1 153 ? -15.945 7.648 -3.445 1 90.38 153 GLY A CA 1
ATOM 1081 C C . GLY A 1 153 ? -15.438 8.547 -2.334 1 90.38 153 GLY A C 1
ATOM 1082 O O . GLY A 1 153 ? -16.203 8.961 -1.465 1 90.38 153 GLY A O 1
ATOM 1083 N N . ALA A 1 154 ? -14.18 8.828 -2.369 1 94.62 154 ALA A N 1
ATOM 1084 C CA . ALA A 1 154 ? -13.586 9.672 -1.331 1 94.62 154 ALA A CA 1
ATOM 1085 C C . ALA A 1 154 ? -13.453 11.109 -1.805 1 94.62 154 ALA A C 1
ATOM 1087 O O . ALA A 1 154 ? -12.516 11.82 -1.412 1 94.62 154 ALA A O 1
ATOM 1088 N N . GLN A 1 155 ? -14.367 11.555 -2.6 1 94.38 155 GLN A N 1
ATOM 1089 C CA . GLN A 1 155 ? -14.328 12.914 -3.117 1 94.38 155 GLN A CA 1
ATOM 1090 C C . GLN A 1 155 ? -14.43 13.938 -1.987 1 94.38 155 GLN A C 1
ATOM 1092 O O . GLN A 1 155 ? -13.891 15.039 -2.086 1 94.38 155 GLN A O 1
ATOM 1097 N N . PHE A 1 156 ? -15.133 13.555 -0.963 1 92.19 156 PHE A N 1
ATOM 1098 C CA . PHE A 1 156 ? -15.289 14.453 0.175 1 92.19 156 PHE A CA 1
ATOM 1099 C C . PHE A 1 156 ? -13.938 14.75 0.817 1 92.19 156 PHE A C 1
ATOM 1101 O O . PHE A 1 156 ? -13.711 15.859 1.303 1 92.19 156 PHE A O 1
ATOM 1108 N N . VAL A 1 157 ? -12.984 13.836 0.782 1 95.62 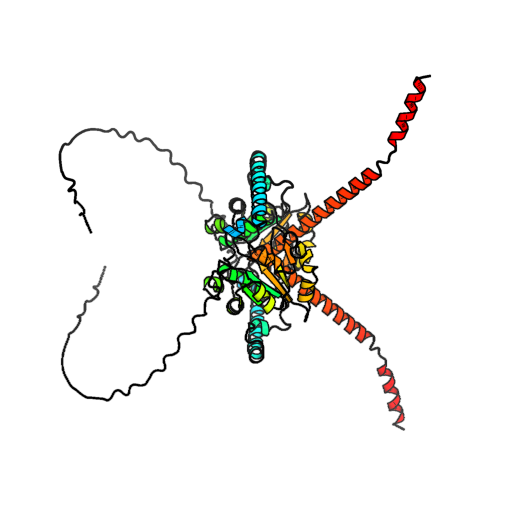157 VAL A N 1
ATOM 1109 C CA . VAL A 1 157 ? -11.648 14.047 1.322 1 95.62 157 VAL A CA 1
ATOM 1110 C C . VAL A 1 157 ? -10.867 15 0.411 1 95.62 157 VAL A C 1
ATOM 1112 O O . VAL A 1 157 ? -10.188 15.906 0.887 1 95.62 157 VAL A O 1
ATOM 1115 N N . VAL A 1 158 ? -10.977 14.805 -0.893 1 96.5 158 VAL A N 1
ATOM 1116 C CA . VAL A 1 158 ? -10.289 15.641 -1.872 1 96.5 158 VAL A CA 1
ATOM 1117 C C . VAL A 1 158 ? -10.758 17.094 -1.732 1 96.5 158 VAL A C 1
ATOM 1119 O O . VAL A 1 158 ? -9.938 18 -1.654 1 96.5 158 VAL A O 1
ATOM 1122 N N . ARG A 1 159 ? -12.031 17.266 -1.637 1 94.44 159 ARG A N 1
ATOM 1123 C CA . ARG A 1 159 ? -12.633 18.609 -1.604 1 94.44 159 ARG A CA 1
ATOM 1124 C C . ARG A 1 159 ? -12.336 19.297 -0.281 1 94.44 159 ARG A C 1
ATOM 1126 O O . ARG A 1 159 ? -12.242 20.531 -0.23 1 94.44 159 ARG A O 1
ATOM 1133 N N . ALA A 1 160 ? -12.148 18.531 0.728 1 94.12 160 ALA A N 1
ATOM 1134 C CA . ALA A 1 160 ? -11.914 19.094 2.053 1 94.12 160 ALA A CA 1
ATOM 1135 C C . ALA A 1 160 ? -10.422 19.297 2.309 1 94.12 160 ALA A C 1
ATOM 1137 O O . ALA A 1 160 ? -10.031 19.844 3.348 1 94.12 160 ALA A O 1
ATOM 1138 N N . ALA A 1 161 ? -9.547 18.891 1.36 1 96.81 161 ALA A N 1
ATOM 1139 C CA . ALA A 1 161 ? -8.109 18.984 1.569 1 96.81 161 ALA A CA 1
ATOM 1140 C C . ALA A 1 161 ? -7.688 20.438 1.798 1 96.81 161 ALA A C 1
ATOM 1142 O O . ALA A 1 161 ? -8.18 21.344 1.124 1 96.81 161 ALA A O 1
ATOM 1143 N N . ARG A 1 162 ? -6.812 20.672 2.758 1 97.06 162 ARG A N 1
ATOM 1144 C CA . ARG A 1 162 ? -6.316 22.016 3.062 1 97.06 162 ARG A CA 1
ATOM 1145 C C . ARG A 1 162 ? -4.973 22.266 2.383 1 97.06 162 ARG A C 1
ATOM 1147 O O . ARG A 1 162 ? -4.086 21.406 2.416 1 97.06 162 ARG A O 1
ATOM 1154 N N . VAL A 1 163 ? -4.891 23.391 1.84 1 98.06 163 VAL A N 1
ATOM 1155 C CA . VAL A 1 163 ? -3.676 23.75 1.11 1 98.06 163 VAL A CA 1
ATOM 1156 C C . VAL A 1 163 ? -2.842 24.719 1.938 1 98.06 163 VAL A C 1
ATOM 1158 O O . VAL A 1 163 ? -3.381 25.656 2.541 1 98.06 163 VAL A O 1
ATOM 1161 N N . HIS A 1 164 ? -1.541 24.5 1.933 1 98.25 164 HIS A N 1
ATOM 1162 C CA . HIS A 1 164 ? -0.608 25.312 2.703 1 98.25 164 HIS A CA 1
ATOM 1163 C C . HIS A 1 164 ? 0.567 25.766 1.843 1 98.25 164 HIS A C 1
ATOM 1165 O O . HIS A 1 164 ? 0.893 25.125 0.841 1 98.25 164 HIS A O 1
ATOM 1171 N N . GLY A 1 165 ? 1.208 26.812 2.305 1 97.19 165 GLY A N 1
ATOM 1172 C CA . GLY A 1 165 ? 2.354 27.344 1.582 1 97.19 165 GLY A CA 1
ATOM 1173 C C . GLY A 1 165 ? 3.66 26.672 1.96 1 97.19 165 GLY A C 1
ATOM 1174 O O . GLY A 1 165 ? 4.648 26.766 1.228 1 97.19 165 GLY A O 1
ATOM 1175 N N . SER A 1 166 ? 3.633 26.031 3.154 1 97.31 166 SER A N 1
ATOM 1176 C CA . SER A 1 166 ? 4.832 25.328 3.604 1 97.31 166 SER A CA 1
ATOM 1177 C C . SER A 1 166 ? 4.48 24.141 4.496 1 97.31 166 SER A C 1
ATOM 1179 O O . SER A 1 166 ? 3.371 24.078 5.027 1 97.31 166 SER A O 1
ATOM 1181 N N . LEU A 1 167 ? 5.461 23.266 4.598 1 98.25 167 LEU A N 1
ATOM 1182 C CA . LEU A 1 167 ? 5.254 22.125 5.488 1 98.25 167 LEU A CA 1
ATOM 1183 C C . LEU A 1 167 ? 5.117 22.594 6.938 1 98.25 167 LEU A C 1
ATOM 1185 O O . LEU A 1 167 ? 4.285 22.062 7.684 1 98.25 167 LEU A O 1
ATOM 1189 N N . ALA A 1 168 ? 5.949 23.547 7.305 1 97.56 168 ALA A N 1
ATOM 1190 C CA . ALA A 1 168 ? 5.891 24.078 8.664 1 97.56 168 ALA A CA 1
ATOM 1191 C C . ALA A 1 168 ? 4.492 24.594 8.992 1 97.56 168 ALA A C 1
ATOM 1193 O O . ALA A 1 168 ? 3.969 24.328 10.078 1 97.56 168 ALA A O 1
ATOM 1194 N N . GLU A 1 169 ? 3.9 25.281 8.078 1 97.81 169 GLU A N 1
ATOM 1195 C CA . GLU A 1 169 ? 2.547 25.797 8.266 1 97.81 169 GLU A CA 1
ATOM 1196 C C . GLU A 1 169 ? 1.538 24.656 8.391 1 97.81 169 GLU A C 1
ATOM 1198 O O . GLU A 1 169 ? 0.63 24.719 9.219 1 97.81 169 GLU A O 1
ATOM 1203 N N . ALA A 1 170 ? 1.7 23.656 7.574 1 98.44 170 ALA A N 1
ATOM 1204 C CA . ALA A 1 170 ? 0.795 22.5 7.602 1 98.44 170 ALA A CA 1
ATOM 1205 C C . ALA A 1 170 ? 0.865 21.781 8.945 1 98.44 170 ALA A C 1
ATOM 1207 O O . ALA A 1 170 ? -0.167 21.438 9.523 1 98.44 170 ALA A O 1
ATOM 1208 N N . LEU A 1 171 ? 2.031 21.562 9.398 1 98.38 171 LEU A N 1
ATOM 1209 C CA . LEU A 1 171 ? 2.23 20.859 10.656 1 98.38 171 LEU A CA 1
ATOM 1210 C C . LEU A 1 171 ? 1.717 21.703 11.828 1 98.38 171 LEU A C 1
ATOM 1212 O O . LEU A 1 171 ? 1.066 21.172 12.734 1 98.38 171 LEU A O 1
ATOM 1216 N N . ALA A 1 172 ? 2 23 11.836 1 97.69 172 ALA A N 1
ATOM 1217 C CA . ALA A 1 172 ? 1.549 23.891 12.898 1 97.69 172 ALA A CA 1
ATOM 1218 C C . ALA A 1 172 ? 0.025 23.953 12.953 1 97.69 172 ALA A C 1
ATOM 1220 O O . ALA A 1 172 ? -0.565 23.875 14.039 1 97.69 172 ALA A O 1
ATOM 1221 N N . SER A 1 173 ? -0.546 24.062 11.82 1 96.19 173 SER A N 1
ATOM 1222 C CA . SER A 1 173 ? -2.002 24.141 11.742 1 96.19 173 SER A CA 1
ATOM 1223 C C . SER A 1 173 ? -2.648 22.859 12.234 1 96.19 173 SER A C 1
ATOM 1225 O O . SER A 1 173 ? -3.756 22.875 12.773 1 96.19 173 SER A O 1
ATOM 1227 N N . ALA A 1 174 ? -1.99 21.75 12.023 1 95.12 174 ALA A N 1
ATOM 1228 C CA . ALA A 1 174 ? -2.508 20.453 12.453 1 95.12 174 ALA A CA 1
ATOM 1229 C C . ALA A 1 174 ? -2.205 20.203 13.93 1 95.12 174 ALA A C 1
ATOM 1231 O O . ALA A 1 174 ? -2.816 19.328 14.555 1 95.12 174 ALA A O 1
ATOM 1232 N N . GLY A 1 175 ? -1.258 20.953 14.422 1 96.88 175 GLY A N 1
ATOM 1233 C CA . GLY A 1 175 ? -0.761 20.625 15.75 1 96.88 175 GLY A CA 1
ATOM 1234 C C . GLY A 1 175 ? -0.161 19.234 15.828 1 96.88 175 GLY A C 1
ATOM 1235 O O . GLY A 1 175 ? -0.367 18.516 16.812 1 96.88 175 GLY A O 1
ATOM 1236 N N . ALA A 1 176 ? 0.53 18.797 14.82 1 97.69 176 ALA A N 1
ATOM 1237 C CA . ALA A 1 176 ? 0.941 17.406 14.688 1 97.69 176 ALA A CA 1
ATOM 1238 C C . ALA A 1 176 ? 2.461 17.281 14.633 1 97.69 176 ALA A C 1
ATOM 1240 O O . ALA A 1 176 ? 3.137 18.141 14.055 1 97.69 176 ALA A O 1
ATOM 1241 N N . ALA A 1 177 ? 2.953 16.25 15.203 1 97.69 177 ALA A N 1
ATOM 1242 C CA . ALA A 1 177 ? 4.34 15.859 14.961 1 97.69 177 ALA A CA 1
ATOM 1243 C C . ALA A 1 177 ? 4.492 15.203 13.594 1 97.69 177 ALA A C 1
ATOM 1245 O O . ALA A 1 177 ? 3.822 14.211 13.297 1 97.69 177 ALA A O 1
ATOM 1246 N N . GLY A 1 178 ? 5.418 15.727 12.828 1 98.38 178 GLY A N 1
ATOM 1247 C CA . GLY A 1 178 ? 5.598 15.195 11.484 1 98.38 178 GLY A CA 1
ATOM 1248 C C . GLY A 1 178 ? 6.418 13.922 11.453 1 98.38 178 GLY A C 1
ATOM 1249 O O . GLY A 1 178 ? 7.402 13.789 12.18 1 98.38 178 GLY A O 1
ATOM 1250 N N . VAL A 1 179 ? 6.008 13 10.625 1 98.06 179 VAL A N 1
ATOM 1251 C CA . VAL A 1 179 ? 6.789 11.82 10.266 1 98.06 179 VAL A CA 1
ATOM 1252 C C . VAL A 1 179 ? 7.148 11.875 8.781 1 98.06 179 VAL A C 1
ATOM 1254 O O . VAL A 1 179 ? 6.293 11.672 7.922 1 98.06 179 VAL A O 1
ATOM 1257 N N . ALA A 1 180 ? 8.406 12.109 8.516 1 97 180 ALA A N 1
ATOM 1258 C CA . ALA A 1 180 ? 8.883 12.141 7.137 1 97 180 ALA A CA 1
ATOM 1259 C C . ALA A 1 180 ? 9.148 10.734 6.617 1 97 180 ALA A C 1
ATOM 1261 O O . ALA A 1 180 ? 9.953 9.992 7.191 1 97 180 ALA A O 1
ATOM 1262 N N . PHE A 1 181 ? 8.453 10.359 5.547 1 96.69 181 PHE A N 1
ATOM 1263 C CA . PHE A 1 181 ? 8.758 9.094 4.895 1 96.69 181 PHE A CA 1
ATOM 1264 C C . PHE A 1 181 ? 9.805 9.281 3.801 1 96.69 181 PHE A C 1
ATOM 1266 O O . PHE A 1 181 ? 9.562 9.984 2.82 1 96.69 181 PHE A O 1
ATOM 1273 N N . THR A 1 182 ? 10.945 8.664 4.02 1 91.38 182 THR A N 1
ATOM 1274 C CA . THR A 1 182 ? 12.062 8.82 3.094 1 91.38 182 THR A CA 1
ATOM 1275 C C . THR A 1 182 ? 12.945 7.578 3.102 1 91.38 182 THR A C 1
ATOM 1277 O O . THR A 1 182 ? 13.109 6.93 4.137 1 91.38 182 THR A O 1
ATOM 1280 N N . ARG A 1 183 ? 13.453 7.09 1.945 1 83.25 183 ARG A N 1
ATOM 1281 C CA . ARG A 1 183 ? 14.289 5.902 1.798 1 83.25 183 ARG A CA 1
ATOM 1282 C C . ARG A 1 183 ? 15.734 6.199 2.195 1 83.25 183 ARG A C 1
ATOM 1284 O O . ARG A 1 183 ? 16.469 5.297 2.592 1 83.25 183 ARG A O 1
ATOM 1291 N N . TRP A 1 184 ? 16.188 7.402 2.125 1 73.06 184 TRP A N 1
ATOM 1292 C CA . TRP A 1 184 ? 17.625 7.645 2.123 1 73.06 184 TRP A CA 1
ATOM 1293 C C . TRP A 1 184 ? 18.062 8.328 3.412 1 73.06 184 TRP A C 1
ATOM 1295 O O . TRP A 1 184 ? 19.141 8.914 3.473 1 73.06 184 TRP A O 1
ATOM 1305 N N . GLY A 1 185 ? 17.312 7.938 4.422 1 66.31 185 GLY A N 1
ATOM 1306 C CA . GLY A 1 185 ? 17.703 8.305 5.773 1 66.31 185 GLY A CA 1
ATOM 1307 C C . GLY A 1 185 ? 17.734 9.805 6 1 66.31 185 GLY A C 1
ATOM 1308 O O . GLY A 1 185 ? 17.438 10.578 5.094 1 66.31 185 GLY A O 1
ATOM 1309 N N . ALA A 1 186 ? 17.828 10.023 7.289 1 63.88 186 ALA A N 1
ATOM 1310 C CA . ALA A 1 186 ? 17.953 11.406 7.754 1 63.88 186 ALA A CA 1
ATOM 1311 C C . ALA A 1 186 ? 19.406 11.828 7.836 1 63.88 186 ALA A C 1
ATOM 1313 O O . ALA A 1 186 ? 20.281 11.008 8.133 1 63.88 186 ALA A O 1
ATOM 1314 N N . ALA A 1 187 ? 19.656 12.859 7.238 1 59.91 187 ALA A N 1
ATOM 1315 C CA . ALA A 1 187 ? 20.984 13.453 7.379 1 59.91 187 ALA A CA 1
ATOM 1316 C C . ALA A 1 187 ? 21.375 13.594 8.852 1 59.91 187 ALA A C 1
ATOM 1318 O O . ALA A 1 187 ? 20.531 13.5 9.734 1 59.91 187 ALA A O 1
ATOM 1319 N N . ALA A 1 188 ? 22.641 13.602 9.016 1 63.59 188 ALA A N 1
ATOM 1320 C CA . ALA A 1 188 ? 23.156 13.93 10.344 1 63.59 188 ALA A CA 1
ATOM 1321 C C . ALA A 1 188 ? 22.438 15.141 10.922 1 63.59 188 ALA A C 1
ATOM 1323 O O . ALA A 1 188 ? 22.219 16.141 10.219 1 63.59 188 ALA A O 1
ATOM 1324 N N . GLY A 1 189 ? 21.938 15.023 12.227 1 72.62 189 GLY A N 1
ATOM 1325 C CA . GLY A 1 189 ? 21.219 16.109 12.867 1 72.62 189 GLY A CA 1
ATOM 1326 C C . GLY A 1 189 ? 19.75 16.156 12.5 1 72.62 189 GLY A C 1
ATOM 1327 O O . GLY A 1 189 ? 19.062 17.141 12.789 1 72.62 189 GLY A O 1
ATOM 1328 N N . GLY A 1 190 ? 19.422 15.164 11.812 1 81.88 190 GLY A N 1
ATOM 1329 C CA . GLY A 1 190 ? 18.031 15.086 11.398 1 81.88 190 GLY A CA 1
ATOM 1330 C C . GLY A 1 190 ? 17.125 14.516 12.469 1 81.88 190 GLY A C 1
ATOM 1331 O O . GLY A 1 190 ? 17.531 14.359 13.617 1 81.88 190 GLY A O 1
ATOM 1332 N N . PRO A 1 191 ? 15.898 14.422 12.172 1 91.81 191 PRO A N 1
ATOM 1333 C CA . PRO A 1 191 ? 14.938 13.859 13.125 1 91.81 191 PRO A CA 1
ATOM 1334 C C . PRO A 1 191 ? 15.266 12.422 13.516 1 91.81 191 PRO A C 1
ATOM 1336 O O . PRO A 1 191 ? 16.156 11.805 12.922 1 91.81 191 PRO A O 1
ATOM 1339 N N . ARG A 1 192 ? 14.641 12.031 14.609 1 93 192 ARG A N 1
ATOM 1340 C CA . ARG A 1 192 ? 14.812 10.648 15.047 1 93 192 ARG A CA 1
ATOM 1341 C C . ARG A 1 192 ? 14.398 9.672 13.945 1 93 192 ARG A C 1
ATOM 1343 O O . ARG A 1 192 ? 13.305 9.781 13.391 1 93 192 ARG A O 1
ATOM 1350 N N . ALA A 1 193 ? 15.305 8.805 13.672 1 93.06 193 ALA A N 1
ATOM 1351 C CA . ALA A 1 193 ? 15.055 7.812 12.625 1 93.06 193 ALA A CA 1
ATOM 1352 C C . ALA A 1 193 ? 14.312 6.602 13.188 1 93.06 193 ALA A C 1
ATOM 1354 O O . ALA A 1 193 ? 14.625 6.133 14.289 1 93.06 193 ALA A O 1
ATOM 1355 N N . VAL A 1 194 ? 13.305 6.219 12.469 1 92.81 194 VAL A N 1
ATOM 1356 C CA . VAL A 1 194 ? 12.617 4.977 12.805 1 92.81 194 VAL A CA 1
ATOM 1357 C C . VAL A 1 194 ? 12.562 4.066 11.586 1 92.81 194 VAL A C 1
ATOM 1359 O O . VAL A 1 194 ? 12.469 4.543 10.453 1 92.81 194 VAL A O 1
ATOM 1362 N N . GLN A 1 195 ? 12.625 2.77 11.891 1 91.25 195 GLN A N 1
ATOM 1363 C CA . GLN A 1 195 ? 12.727 1.823 10.781 1 91.25 195 GLN A CA 1
ATOM 1364 C C . GLN A 1 195 ? 11.492 0.929 10.711 1 91.25 195 GLN A C 1
ATOM 1366 O O . GLN A 1 195 ? 11.148 0.247 11.68 1 91.25 195 GLN A O 1
ATOM 1371 N N . GLY A 1 196 ? 10.953 1.005 9.578 1 93.5 196 GLY A N 1
ATOM 1372 C CA . GLY A 1 196 ? 9.859 0.085 9.297 1 93.5 196 GLY A CA 1
ATOM 1373 C C . GLY A 1 196 ? 8.617 0.377 10.117 1 93.5 196 GLY A C 1
ATOM 1374 O O . GLY A 1 196 ? 8.547 1.39 10.812 1 93.5 196 GLY A O 1
ATOM 1375 N N . VAL A 1 197 ? 7.664 -0.503 9.969 1 95.62 197 VAL A N 1
ATOM 1376 C CA . VAL A 1 197 ? 6.367 -0.376 10.625 1 95.62 197 VAL A CA 1
ATOM 1377 C C . VAL A 1 197 ? 6.527 -0.546 12.133 1 95.62 197 VAL A C 1
ATOM 1379 O O . VAL A 1 197 ? 5.906 0.177 12.914 1 95.62 197 VAL A O 1
ATOM 1382 N N . ALA A 1 198 ? 7.375 -1.467 12.477 1 93.88 198 ALA A N 1
ATOM 1383 C CA . ALA A 1 198 ? 7.598 -1.702 13.898 1 93.88 198 ALA A CA 1
ATOM 1384 C C . ALA A 1 198 ? 8.172 -0.461 14.578 1 93.88 198 ALA A C 1
ATOM 1386 O O . ALA A 1 198 ? 7.707 -0.061 15.648 1 93.88 198 ALA A O 1
ATOM 1387 N N . GLY A 1 199 ? 9.18 0.114 13.984 1 95.44 199 GLY A N 1
ATOM 1388 C CA . GLY A 1 199 ? 9.75 1.343 14.516 1 95.44 199 GLY A CA 1
ATOM 1389 C C . GLY A 1 199 ? 8.766 2.494 14.547 1 95.44 199 GLY A C 1
ATOM 1390 O O . GLY A 1 199 ? 8.742 3.273 15.5 1 95.44 199 GLY A O 1
ATOM 1391 N N . LEU A 1 200 ? 7.965 2.584 13.555 1 97.31 200 LEU A N 1
ATOM 1392 C CA . LEU A 1 200 ? 6.949 3.625 13.445 1 97.31 200 LEU A CA 1
ATOM 1393 C C . LEU A 1 200 ? 5.941 3.521 14.586 1 97.31 200 LEU A C 1
ATOM 1395 O O . LEU A 1 200 ? 5.672 4.512 15.273 1 97.31 200 LEU A O 1
ATOM 1399 N N . LEU A 1 201 ? 5.477 2.316 14.844 1 96.94 201 LEU A N 1
ATOM 1400 C CA . LEU A 1 201 ? 4.43 2.098 15.836 1 96.94 201 LEU A CA 1
ATOM 1401 C C . LEU A 1 201 ? 4.984 2.25 17.25 1 96.94 201 LEU A C 1
ATOM 1403 O O . LEU A 1 201 ? 4.238 2.57 18.172 1 96.94 201 LEU A O 1
ATOM 1407 N N . ALA A 1 202 ? 6.27 2.047 17.375 1 96.62 202 ALA A N 1
ATOM 1408 C CA . ALA A 1 202 ? 6.906 2.127 18.688 1 96.62 202 ALA A CA 1
ATOM 1409 C C . ALA A 1 202 ? 7.195 3.576 19.062 1 96.62 202 ALA A C 1
ATOM 1411 O O . ALA A 1 202 ? 7.496 3.871 20.219 1 96.62 202 ALA A O 1
ATOM 1412 N N . ALA A 1 203 ? 7.16 4.488 18.156 1 97.19 203 ALA A N 1
ATOM 1413 C CA . ALA A 1 203 ? 7.449 5.891 18.422 1 97.19 203 ALA A CA 1
ATOM 1414 C C . ALA A 1 203 ? 6.375 6.508 19.312 1 97.19 203 ALA A C 1
ATOM 1416 O O . ALA A 1 203 ? 5.18 6.395 19.031 1 97.19 203 ALA A O 1
ATOM 1417 N N . PRO A 1 204 ? 6.754 7.223 20.328 1 96.69 204 PRO A N 1
ATOM 1418 C CA . PRO A 1 204 ? 5.777 7.789 21.266 1 96.69 204 PRO A CA 1
ATOM 1419 C C . PRO A 1 204 ? 4.793 8.742 20.594 1 96.69 204 PRO A C 1
ATOM 1421 O O . PRO A 1 204 ? 3.623 8.797 20.984 1 96.69 204 PRO A O 1
ATOM 1424 N N . GLU A 1 205 ? 5.254 9.516 19.656 1 96.56 205 GLU A N 1
ATOM 1425 C CA . GLU A 1 205 ? 4.391 10.445 18.938 1 96.56 205 GLU A CA 1
ATOM 1426 C C . GLU A 1 205 ? 3.25 9.719 18.234 1 96.56 205 GLU A C 1
ATOM 1428 O O . GLU A 1 205 ? 2.105 10.18 18.25 1 96.56 205 GLU A O 1
ATOM 1433 N N . VAL A 1 206 ? 3.627 8.562 17.672 1 97.62 206 VAL A N 1
ATOM 1434 C CA . VAL A 1 206 ? 2.645 7.793 16.922 1 97.62 206 VAL A CA 1
ATOM 1435 C C . VAL A 1 206 ? 1.689 7.094 17.891 1 97.62 206 VAL A C 1
ATOM 1437 O O . VAL A 1 206 ? 0.471 7.121 17.688 1 97.62 206 VAL A O 1
ATOM 1440 N N . ALA A 1 207 ? 2.219 6.523 18.922 1 95.19 207 ALA A N 1
ATOM 1441 C CA . ALA A 1 207 ? 1.399 5.863 19.922 1 95.19 207 ALA A CA 1
ATOM 1442 C C . ALA A 1 207 ? 0.379 6.828 20.531 1 95.19 207 ALA A C 1
ATOM 1444 O O . ALA A 1 207 ? -0.781 6.465 20.734 1 95.19 207 ALA A O 1
ATOM 1445 N N . ALA A 1 208 ? 0.799 8.039 20.766 1 95.12 208 ALA A N 1
ATOM 1446 C CA . ALA A 1 208 ? -0.079 9.055 21.344 1 95.12 208 ALA A CA 1
ATOM 1447 C C . ALA A 1 208 ? -1.22 9.398 20.391 1 95.12 208 ALA A C 1
ATOM 1449 O O . ALA A 1 208 ? -2.355 9.609 20.828 1 95.12 208 ALA A O 1
ATOM 1450 N N . ALA A 1 209 ? -0.922 9.43 19.156 1 95.75 209 ALA A N 1
ATOM 1451 C CA . ALA A 1 209 ? -1.904 9.82 18.156 1 95.75 209 ALA A CA 1
ATOM 1452 C C . ALA A 1 209 ? -2.988 8.758 18 1 95.75 209 ALA A C 1
ATOM 1454 O O . ALA A 1 209 ? -4.074 9.039 17.484 1 95.75 209 ALA A O 1
ATOM 1455 N N . LEU A 1 210 ? -2.674 7.531 18.375 1 94.62 210 LEU A N 1
ATOM 1456 C CA . LEU A 1 210 ? -3.613 6.422 18.219 1 94.62 210 LEU A CA 1
ATOM 1457 C C . LEU A 1 210 ? -4.516 6.305 19.453 1 94.62 210 LEU A C 1
ATOM 1459 O O . LEU A 1 210 ? -5.465 5.512 19.453 1 94.62 210 LEU A O 1
ATOM 1463 N N . ARG A 1 211 ? -4.25 7.094 20.406 1 88.31 211 ARG A N 1
ATOM 1464 C CA . ARG A 1 211 ? -5.07 7.113 21.609 1 88.31 211 ARG A CA 1
ATOM 1465 C C . ARG A 1 211 ? -6.066 8.273 21.578 1 88.31 211 ARG A C 1
ATOM 1467 O O . ARG A 1 211 ? -5.734 9.367 21.125 1 88.31 211 ARG A O 1
ATOM 1474 N N . SER A 1 212 ? -7.238 7.965 22.016 1 79 212 SER A N 1
ATOM 1475 C CA . SER A 1 212 ? -8.242 9.023 22.094 1 79 212 SER A CA 1
ATOM 1476 C C . SER A 1 212 ? -7.754 10.188 22.953 1 79 212 SER A C 1
ATOM 1478 O O . SER A 1 212 ? -7.285 9.984 24.078 1 79 212 SER A O 1
ATOM 1480 N N . GLY A 1 213 ? -7.832 11.312 22.375 1 78.5 213 GLY A N 1
ATOM 1481 C CA . GLY A 1 213 ? -7.449 12.5 23.125 1 78.5 213 GLY A CA 1
ATOM 1482 C C . GLY A 1 213 ? -5.945 12.688 23.219 1 78.5 213 GLY A C 1
ATOM 1483 O O . GLY A 1 213 ? -5.469 13.547 23.953 1 78.5 213 GLY A O 1
ATOM 1484 N N . GLY A 1 214 ? -5.281 11.844 22.578 1 82.88 214 GLY A N 1
ATOM 1485 C CA . GLY A 1 214 ? -3.832 11.953 22.594 1 82.88 214 GLY A CA 1
ATOM 1486 C C . GLY A 1 214 ? -3.293 12.969 21.609 1 82.88 214 GLY A C 1
ATOM 1487 O O . GLY A 1 214 ? -4.023 13.852 21.156 1 82.88 214 GLY A O 1
ATOM 1488 N N . GLY A 1 215 ? -1.994 12.977 21.328 1 92.12 215 GLY A N 1
ATOM 1489 C CA . GLY A 1 215 ? -1.342 13.859 20.375 1 92.12 215 GLY A CA 1
ATOM 1490 C C . GLY A 1 215 ? -1.726 13.57 18.938 1 92.12 215 GLY A C 1
ATOM 1491 O O . GLY A 1 215 ? -2.648 12.797 18.672 1 92.12 215 GLY A O 1
ATOM 1492 N N . ARG A 1 216 ? -1.241 14.375 18.078 1 97.19 216 ARG A N 1
ATOM 1493 C CA . ARG A 1 216 ? -1.496 14.227 16.641 1 97.19 216 ARG A CA 1
ATOM 1494 C C . ARG A 1 216 ? -0.199 13.977 15.875 1 97.19 216 ARG A C 1
ATOM 1496 O O . ARG A 1 216 ? 0.856 14.492 16.25 1 97.19 216 ARG A O 1
ATOM 1503 N N . VAL A 1 217 ? -0.318 13.203 14.812 1 98.25 217 VAL A N 1
ATOM 1504 C CA . VAL A 1 217 ? 0.821 12.984 13.93 1 98.25 217 VAL A CA 1
ATOM 1505 C C . VAL A 1 217 ? 0.418 13.266 12.484 1 98.25 217 VAL A C 1
ATOM 1507 O O . VAL A 1 217 ? -0.754 13.133 12.125 1 98.25 217 VAL A O 1
ATOM 1510 N N . ALA A 1 218 ? 1.4 13.727 11.75 1 98.81 218 ALA A N 1
ATOM 1511 C CA . ALA A 1 218 ? 1.225 13.953 10.32 1 98.81 218 ALA A CA 1
ATOM 1512 C C . ALA A 1 218 ? 2.178 13.078 9.508 1 98.81 218 ALA A C 1
ATOM 1514 O O . ALA A 1 218 ? 3.398 13.164 9.672 1 98.81 218 ALA A O 1
ATOM 1515 N N . LEU A 1 219 ? 1.606 12.219 8.727 1 98.88 219 LEU A N 1
ATOM 1516 C CA . LEU A 1 219 ? 2.416 11.445 7.797 1 98.88 219 LEU A CA 1
ATOM 1517 C C . LEU A 1 219 ? 2.77 12.273 6.566 1 98.88 219 LEU A C 1
ATOM 1519 O O . LEU A 1 219 ? 1.886 12.648 5.789 1 98.88 219 LEU A O 1
ATOM 1523 N N . VAL A 1 220 ? 4.086 12.5 6.367 1 98.75 220 VAL A N 1
ATOM 1524 C CA . VAL A 1 220 ? 4.531 13.461 5.363 1 98.75 220 VAL A CA 1
ATOM 1525 C C . VAL A 1 220 ? 5.207 12.727 4.207 1 98.75 220 VAL A C 1
ATOM 1527 O O . VAL A 1 220 ? 6.168 11.984 4.414 1 98.75 220 VAL A O 1
ATOM 1530 N N . PHE A 1 221 ? 4.68 12.992 3.035 1 98.25 221 PHE A N 1
ATOM 1531 C CA . PHE A 1 221 ? 5.207 12.406 1.81 1 98.25 221 PHE A CA 1
ATOM 1532 C C . PHE A 1 221 ? 5.625 13.492 0.827 1 98.25 221 PHE A C 1
ATOM 1534 O O . PHE A 1 221 ? 4.977 14.531 0.732 1 98.25 221 PHE A O 1
ATOM 1541 N N . GLY A 1 222 ? 6.68 13.195 0.086 1 96.31 222 GLY A N 1
ATOM 1542 C CA . GLY A 1 222 ? 7.266 14.203 -0.782 1 96.31 222 GLY A CA 1
ATOM 1543 C C . GLY A 1 222 ? 6.852 14.055 -2.234 1 96.31 222 GLY A C 1
ATOM 1544 O O . GLY A 1 222 ? 5.906 13.328 -2.543 1 96.31 222 GLY A O 1
ATOM 1545 N N . ARG A 1 223 ? 7.543 14.82 -3.045 1 95.31 223 ARG A N 1
ATOM 1546 C CA . ARG A 1 223 ? 7.312 14.82 -4.484 1 95.31 223 ARG A CA 1
ATOM 1547 C C . ARG A 1 223 ? 7.469 13.414 -5.062 1 95.31 223 ARG A C 1
ATOM 1549 O O . ARG A 1 223 ? 8.352 12.664 -4.648 1 95.31 223 ARG A O 1
ATOM 1556 N N . GLU A 1 224 ? 6.645 13.102 -6.086 1 93.69 224 GLU A N 1
ATOM 1557 C CA . GLU A 1 224 ? 6.68 11.797 -6.746 1 93.69 224 GLU A CA 1
ATOM 1558 C C . GLU A 1 224 ? 8.039 11.547 -7.402 1 93.69 224 GLU A C 1
ATOM 1560 O O . GLU A 1 224 ? 8.508 10.414 -7.445 1 93.69 224 GLU A O 1
ATOM 1565 N N . GLU A 1 225 ? 8.742 12.625 -7.758 1 88.44 225 GLU A N 1
ATOM 1566 C CA . GLU A 1 225 ? 9.977 12.516 -8.531 1 88.44 225 GLU A CA 1
ATOM 1567 C C . GLU A 1 225 ? 11.195 12.453 -7.617 1 88.44 225 GLU A C 1
ATOM 1569 O O . GLU A 1 225 ? 12.148 11.711 -7.887 1 88.44 225 GLU A O 1
ATOM 1574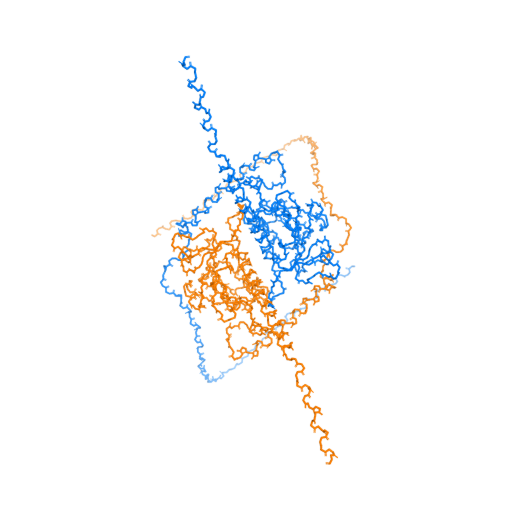 N N . PHE A 1 226 ? 11.031 13.305 -6.484 1 86.38 226 PHE A N 1
ATOM 1575 C CA . PHE A 1 226 ? 12.273 13.594 -5.773 1 86.38 226 PHE A CA 1
ATOM 1576 C C . PHE A 1 226 ? 12.133 13.273 -4.289 1 86.38 226 PHE A C 1
ATOM 1578 O O . PHE A 1 226 ? 13.109 13.336 -3.541 1 86.38 226 PHE A O 1
ATOM 1585 N N . GLY A 1 227 ? 10.961 13.008 -3.908 1 92.12 227 GLY A N 1
ATOM 1586 C CA . GLY A 1 227 ? 10.75 12.836 -2.48 1 92.12 227 GLY A CA 1
ATOM 1587 C C . GLY A 1 227 ? 10.781 14.148 -1.714 1 92.12 227 GLY A C 1
ATOM 1588 O O . GLY A 1 227 ? 10.383 15.188 -2.238 1 92.12 227 GLY A O 1
ATOM 1589 N N . LEU A 1 228 ? 11.164 14.102 -0.461 1 93.38 228 LEU A N 1
ATOM 1590 C CA . LEU A 1 228 ? 11.227 15.266 0.421 1 93.38 228 LEU A CA 1
ATOM 1591 C C . LEU A 1 228 ? 12.594 15.93 0.351 1 93.38 228 LEU A C 1
ATOM 1593 O O . LEU A 1 228 ? 13.617 15.25 0.221 1 93.38 228 LEU A O 1
ATOM 1597 N N . SER A 1 229 ? 12.594 17.219 0.494 1 88.25 229 SER A N 1
ATOM 1598 C CA . SER A 1 229 ? 13.859 17.922 0.666 1 88.25 229 SER A CA 1
ATOM 1599 C C . SER A 1 229 ? 14.43 17.703 2.062 1 88.25 229 SER A C 1
ATOM 1601 O O . SER A 1 229 ? 13.711 17.297 2.977 1 88.25 229 SER A O 1
ATOM 1603 N N . ASP A 1 230 ? 15.672 18.016 2.164 1 87.38 230 ASP A N 1
ATOM 1604 C CA . ASP A 1 230 ? 16.312 17.906 3.475 1 87.38 230 ASP A CA 1
ATOM 1605 C C . ASP A 1 230 ? 15.625 18.812 4.492 1 87.38 230 ASP A C 1
ATOM 1607 O O . ASP A 1 230 ? 15.492 18.453 5.664 1 87.38 230 ASP A O 1
ATOM 1611 N N . GLU A 1 231 ? 15.258 20 4.047 1 88.5 231 GLU A N 1
ATOM 1612 C CA . GLU A 1 231 ? 14.578 20.953 4.914 1 88.5 231 GLU A CA 1
ATOM 1613 C C . GLU A 1 231 ? 13.234 20.406 5.391 1 88.5 231 GLU A C 1
ATOM 1615 O O . GLU A 1 231 ? 12.875 20.547 6.562 1 88.5 231 GLU A O 1
ATOM 1620 N N . GLU A 1 232 ? 12.547 19.797 4.543 1 92.69 232 GLU A N 1
ATOM 1621 C CA . GLU A 1 232 ? 11.258 19.219 4.891 1 92.69 232 GLU A CA 1
ATOM 1622 C C . GLU A 1 232 ? 11.422 18.047 5.867 1 92.69 232 GLU A C 1
ATOM 1624 O O . GLU A 1 232 ? 10.633 17.906 6.805 1 92.69 232 GLU A O 1
ATOM 1629 N N . VAL A 1 233 ? 12.438 17.219 5.605 1 93.38 233 VAL A N 1
ATOM 1630 C CA . VAL A 1 233 ? 12.719 16.125 6.527 1 93.38 233 VAL A CA 1
ATOM 1631 C C . VAL A 1 233 ? 13.07 16.688 7.906 1 93.38 233 VAL A C 1
ATOM 1633 O O . VAL A 1 233 ? 12.562 16.203 8.922 1 93.38 233 VAL A O 1
ATOM 1636 N N . ARG A 1 234 ? 13.812 17.75 7.953 1 91.38 234 ARG A N 1
ATOM 1637 C CA . ARG A 1 234 ? 14.266 18.344 9.203 1 91.38 234 ARG A CA 1
ATOM 1638 C C . ARG A 1 234 ? 13.102 18.969 9.961 1 91.38 234 ARG A C 1
ATOM 1640 O O . ARG A 1 234 ? 13.148 19.094 11.188 1 91.38 234 ARG A O 1
ATOM 1647 N N . ALA A 1 235 ? 12.094 19.359 9.281 1 93.56 235 ALA A N 1
ATOM 1648 C CA . ALA A 1 235 ? 10.93 20 9.891 1 93.56 235 ALA A CA 1
ATOM 1649 C C . ALA A 1 235 ? 10.078 18.969 10.641 1 93.56 235 ALA A C 1
ATOM 1651 O O . ALA A 1 235 ? 9.195 19.344 11.422 1 93.56 235 ALA A O 1
ATOM 1652 N N . CYS A 1 236 ? 10.398 17.688 10.461 1 96.5 236 CYS A N 1
ATOM 1653 C CA . CYS A 1 236 ? 9.602 16.625 11.07 1 96.5 236 CYS A CA 1
ATOM 1654 C C . CYS A 1 236 ? 10.234 16.156 12.367 1 96.5 236 CYS A C 1
ATOM 1656 O O . CYS A 1 236 ? 11.414 16.391 12.617 1 96.5 236 CYS A O 1
ATOM 1658 N N . ALA A 1 237 ? 9.406 15.516 13.195 1 96.31 237 ALA A N 1
ATOM 1659 C CA . ALA A 1 237 ? 9.891 14.938 14.445 1 96.31 237 ALA A CA 1
ATOM 1660 C C . ALA A 1 237 ? 10.555 13.586 14.203 1 96.31 237 ALA A C 1
ATOM 1662 O O . ALA A 1 237 ? 11.492 13.211 14.922 1 96.31 237 ALA A O 1
ATOM 1663 N N . LEU A 1 238 ? 10.117 12.883 13.227 1 96.31 238 LEU A N 1
ATOM 1664 C CA . LEU A 1 238 ? 10.594 11.539 12.898 1 96.31 238 LEU A CA 1
ATOM 1665 C C . LEU A 1 238 ? 10.891 11.414 11.406 1 96.31 238 LEU A C 1
ATOM 1667 O O . LEU A 1 238 ? 10.305 12.125 10.594 1 96.31 238 LEU A O 1
ATOM 1671 N N . ALA A 1 239 ? 11.828 10.594 11.117 1 95.62 239 ALA A N 1
ATOM 1672 C CA . ALA A 1 239 ? 12.055 10.102 9.766 1 95.62 239 ALA A CA 1
ATOM 1673 C C . ALA A 1 239 ? 11.891 8.586 9.695 1 95.62 239 ALA A C 1
ATOM 1675 O O . ALA A 1 239 ? 12.578 7.848 10.398 1 95.62 239 ALA A O 1
ATOM 1676 N N . CYS A 1 240 ? 10.984 8.156 8.82 1 96 240 CYS A N 1
ATOM 1677 C CA . CYS A 1 240 ? 10.68 6.734 8.734 1 96 240 CYS A CA 1
ATOM 1678 C C . CYS A 1 240 ? 11.094 6.172 7.383 1 96 240 CYS A C 1
ATOM 1680 O O . CYS A 1 240 ? 10.727 6.715 6.34 1 96 240 CYS A O 1
ATOM 1682 N N . GLU A 1 241 ? 11.805 5.168 7.449 1 93.81 241 GLU A N 1
ATOM 1683 C CA . GLU A 1 241 ? 12.156 4.41 6.254 1 93.81 241 GLU A CA 1
ATOM 1684 C C . GLU A 1 241 ? 11.438 3.064 6.223 1 93.81 241 GLU A C 1
ATOM 1686 O O . GLU A 1 241 ? 11.539 2.281 7.168 1 93.81 241 GLU A O 1
ATOM 1691 N N . LEU A 1 242 ? 10.68 2.854 5.184 1 95.38 242 LEU A N 1
ATOM 1692 C CA . LEU A 1 242 ? 10.078 1.544 4.969 1 95.38 242 LEU A CA 1
ATOM 1693 C C . LEU A 1 242 ? 11.047 0.603 4.266 1 95.38 242 LEU A C 1
ATOM 1695 O O . LEU A 1 242 ? 11.617 0.955 3.232 1 95.38 242 LEU A O 1
ATOM 1699 N N . PRO A 1 243 ? 11.227 -0.525 4.832 1 93.31 243 PRO A N 1
ATOM 1700 C CA . PRO A 1 243 ? 12.148 -1.47 4.191 1 93.31 243 PRO A CA 1
ATOM 1701 C C . PRO A 1 243 ? 11.695 -1.875 2.791 1 93.31 243 PRO A C 1
ATOM 1703 O O . PRO A 1 243 ? 10.5 -2.09 2.562 1 93.31 243 PRO A O 1
ATOM 1706 N N . MET A 1 244 ? 12.586 -2.002 1.856 1 93.31 244 MET A N 1
ATOM 1707 C CA . MET A 1 244 ? 12.32 -2.469 0.498 1 93.31 244 MET A CA 1
ATOM 1708 C C . MET A 1 244 ? 13.531 -3.205 -0.068 1 93.31 244 MET A C 1
ATOM 1710 O O . MET A 1 244 ? 14.617 -3.154 0.508 1 93.31 244 MET A O 1
ATOM 1714 N N . GLY A 1 245 ? 13.383 -3.77 -1.172 1 93.12 245 GLY A N 1
ATOM 1715 C CA . GLY A 1 245 ? 14.406 -4.609 -1.777 1 93.12 245 GLY A CA 1
ATOM 1716 C C . GLY A 1 245 ? 15.398 -3.828 -2.613 1 93.12 245 GLY A C 1
ATOM 1717 O O . GLY A 1 245 ? 15.547 -2.615 -2.441 1 93.12 245 GLY A O 1
ATOM 1718 N N . ARG A 1 246 ? 16.125 -4.566 -3.473 1 93.31 246 ARG A N 1
ATOM 1719 C CA . ARG A 1 246 ? 17.281 -4.035 -4.184 1 93.31 246 ARG A CA 1
ATOM 1720 C C . ARG A 1 246 ? 16.953 -3.77 -5.648 1 93.31 246 ARG A C 1
ATOM 1722 O O . ARG A 1 246 ? 17.766 -3.186 -6.375 1 93.31 246 ARG A O 1
ATOM 1729 N N . LEU A 1 247 ? 15.758 -4.016 -6.066 1 92.88 247 LEU A N 1
ATOM 1730 C CA . LEU A 1 247 ? 15.469 -4.039 -7.492 1 92.88 247 LEU A CA 1
ATOM 1731 C C . LEU A 1 247 ? 14.742 -2.768 -7.922 1 92.88 247 LEU A C 1
ATOM 1733 O O . LEU A 1 247 ? 14.5 -2.557 -9.117 1 92.88 247 LEU A O 1
ATOM 1737 N N . SER A 1 248 ? 14.352 -1.977 -6.988 1 92.62 248 SER A N 1
ATOM 1738 C CA . SER A 1 248 ? 13.656 -0.725 -7.27 1 92.62 248 SER A CA 1
ATOM 1739 C C . SER A 1 248 ? 14.195 0.414 -6.414 1 92.62 248 SER A C 1
ATOM 1741 O O . SER A 1 248 ? 14.672 0.188 -5.301 1 92.62 248 SER A O 1
ATOM 1743 N N . GLU A 1 249 ? 14.078 1.564 -6.914 1 88.88 249 GLU A N 1
ATOM 1744 C CA . GLU A 1 249 ? 14.633 2.742 -6.25 1 88.88 249 GLU A CA 1
ATOM 1745 C C . GLU A 1 249 ? 13.766 3.164 -5.066 1 88.88 249 GLU A C 1
ATOM 1747 O O . GLU A 1 249 ? 14.289 3.557 -4.02 1 88.88 249 GLU A O 1
ATOM 1752 N N . SER A 1 250 ? 12.523 3.205 -5.316 1 91.5 250 SER A N 1
ATOM 1753 C CA . SER A 1 250 ? 11.609 3.699 -4.289 1 91.5 250 SER A CA 1
ATOM 1754 C C . SER A 1 250 ? 10.211 3.135 -4.48 1 91.5 250 SER A C 1
ATOM 1756 O O . SER A 1 250 ? 9.891 2.586 -5.539 1 91.5 250 SER A O 1
ATOM 1758 N N . LEU A 1 251 ? 9.406 3.262 -3.455 1 94.81 251 LEU A N 1
ATOM 1759 C CA . LEU A 1 251 ? 7.98 2.951 -3.525 1 94.81 251 LEU A CA 1
ATOM 1760 C C . LEU A 1 251 ? 7.203 4.105 -4.148 1 94.81 251 LEU A C 1
ATOM 1762 O O . LEU A 1 251 ? 7.621 5.262 -4.059 1 94.81 251 LEU A O 1
ATOM 1766 N N . SER A 1 252 ? 6.094 3.738 -4.781 1 94.31 252 SER A N 1
ATOM 1767 C CA . SER A 1 252 ? 5.145 4.801 -5.098 1 94.31 252 SER A CA 1
ATOM 1768 C C . SER A 1 252 ? 4.664 5.508 -3.836 1 94.31 252 SER A C 1
ATOM 1770 O O . SER A 1 252 ? 4.551 4.887 -2.775 1 94.31 252 SER A O 1
ATOM 1772 N N . LEU A 1 253 ? 4.398 6.758 -4.035 1 96.38 253 LEU A N 1
ATOM 1773 C CA . LEU A 1 253 ? 3.926 7.57 -2.918 1 96.38 253 LEU A CA 1
ATOM 1774 C C . LEU A 1 253 ? 2.691 6.949 -2.275 1 96.38 253 LEU A C 1
ATOM 1776 O O . LEU A 1 253 ? 2.621 6.824 -1.051 1 96.38 253 LEU A O 1
ATOM 1780 N N . SER A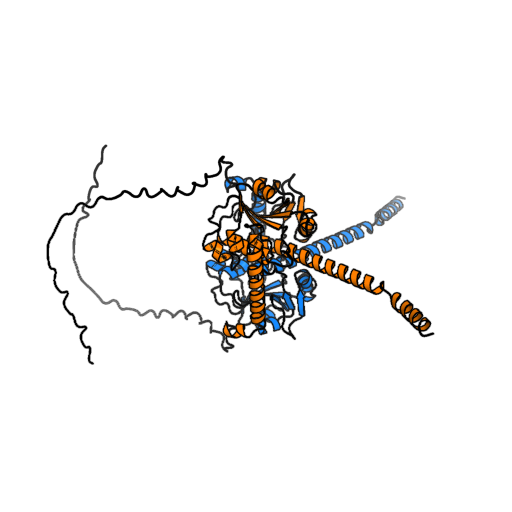 1 254 ? 1.732 6.508 -3.07 1 97.38 254 SER A N 1
ATOM 1781 C CA . SER A 1 254 ? 0.491 5.973 -2.521 1 97.38 254 SER A CA 1
ATOM 1782 C C . SER A 1 254 ? 0.718 4.621 -1.857 1 97.38 254 SER A C 1
ATOM 1784 O O . SER A 1 254 ? 0.029 4.27 -0.897 1 97.38 254 SER A O 1
ATOM 1786 N N . HIS A 1 255 ? 1.692 3.82 -2.355 1 97.94 255 HIS A N 1
ATOM 1787 C CA . HIS A 1 255 ? 2 2.545 -1.716 1 97.94 255 HIS A CA 1
ATOM 1788 C C . HIS A 1 255 ? 2.643 2.756 -0.349 1 97.94 255 HIS A C 1
ATOM 1790 O O . HIS A 1 255 ? 2.326 2.043 0.606 1 97.94 255 HIS A O 1
ATOM 1796 N N . ALA A 1 256 ? 3.537 3.738 -0.269 1 98.25 256 ALA A N 1
ATOM 1797 C CA . ALA A 1 256 ? 4.113 4.074 1.031 1 98.25 256 ALA A CA 1
ATOM 1798 C C . ALA A 1 256 ? 3.029 4.512 2.012 1 98.25 256 ALA A C 1
ATOM 1800 O O . ALA A 1 256 ? 3.02 4.086 3.17 1 98.25 256 ALA A O 1
ATOM 1801 N N . ALA A 1 257 ? 2.119 5.344 1.543 1 98.69 257 ALA A N 1
ATOM 1802 C CA . ALA A 1 257 ? 1.016 5.812 2.377 1 98.69 257 ALA A CA 1
ATOM 1803 C C . ALA A 1 257 ? 0.13 4.652 2.818 1 98.69 257 ALA A C 1
ATOM 1805 O O . ALA A 1 257 ? -0.312 4.602 3.969 1 98.69 257 ALA A O 1
ATOM 1806 N N . ALA A 1 258 ? -0.112 3.717 1.932 1 98.69 258 ALA A N 1
ATOM 1807 C CA . ALA A 1 258 ? -0.946 2.557 2.238 1 98.69 258 ALA A CA 1
ATOM 1808 C C . ALA A 1 258 ? -0.327 1.714 3.35 1 98.69 258 ALA A C 1
ATOM 1810 O O . ALA A 1 258 ? -1.019 1.305 4.285 1 98.69 258 ALA A O 1
ATOM 1811 N N . ILE A 1 259 ? 0.964 1.469 3.25 1 98.56 259 ILE A N 1
ATOM 1812 C CA . ILE A 1 259 ? 1.674 0.657 4.234 1 98.56 259 ILE A CA 1
ATOM 1813 C C . ILE A 1 259 ? 1.618 1.335 5.602 1 98.56 259 ILE A C 1
ATOM 1815 O O . ILE A 1 259 ? 1.311 0.692 6.605 1 98.56 259 ILE A O 1
ATOM 1819 N N . ALA A 1 260 ? 1.83 2.615 5.652 1 98.62 260 ALA A N 1
ATOM 1820 C CA . ALA A 1 260 ? 1.85 3.367 6.902 1 98.62 260 ALA A CA 1
ATOM 1821 C C . ALA A 1 260 ? 0.459 3.426 7.527 1 98.62 260 ALA A C 1
ATOM 1823 O O . ALA A 1 260 ? 0.292 3.133 8.711 1 98.62 260 ALA A O 1
ATOM 1824 N N . LEU A 1 261 ? -0.527 3.797 6.742 1 98.69 261 LEU A N 1
ATOM 1825 C CA . LEU A 1 261 ? -1.883 3.967 7.254 1 98.69 261 LEU A CA 1
ATOM 1826 C C . LEU A 1 261 ? -2.465 2.633 7.707 1 98.69 261 LEU A C 1
ATOM 1828 O O . LEU A 1 261 ? -3.145 2.564 8.734 1 98.69 261 LEU A O 1
ATOM 1832 N N . ALA A 1 262 ? -2.186 1.57 6.957 1 98.5 262 ALA A N 1
ATOM 1833 C CA . ALA A 1 262 ? -2.664 0.248 7.348 1 98.5 262 ALA A CA 1
ATOM 1834 C C . ALA A 1 262 ? -2.082 -0.167 8.695 1 98.5 262 ALA A C 1
ATOM 1836 O O . ALA A 1 262 ? -2.785 -0.738 9.531 1 98.5 262 ALA A O 1
ATOM 1837 N N . ALA A 1 263 ? -0.841 0.13 8.867 1 97.94 263 ALA A N 1
ATOM 1838 C CA . ALA A 1 263 ? -0.177 -0.215 10.117 1 97.94 263 ALA A CA 1
ATOM 1839 C C . ALA A 1 263 ? -0.799 0.534 11.297 1 97.94 263 ALA A C 1
ATOM 1841 O O . ALA A 1 263 ? -1.109 -0.065 12.328 1 97.94 263 ALA A O 1
ATOM 1842 N N . LEU A 1 264 ? -0.979 1.805 11.148 1 98 264 LEU A N 1
ATOM 1843 C CA . LEU A 1 264 ? -1.564 2.615 12.211 1 98 264 LEU A CA 1
ATOM 1844 C C . LEU A 1 264 ? -2.99 2.164 12.516 1 98 264 LEU A C 1
ATOM 1846 O O . LEU A 1 264 ? -3.373 2.047 13.688 1 98 264 LEU A O 1
ATOM 1850 N N . PHE A 1 265 ? -3.727 1.91 11.469 1 97.81 265 PHE A N 1
ATOM 1851 C CA . PHE A 1 265 ? -5.113 1.498 11.648 1 97.81 265 PHE A CA 1
ATOM 1852 C C . PHE A 1 265 ? -5.191 0.166 12.391 1 97.81 265 PHE A C 1
ATOM 1854 O O . PHE A 1 265 ? -5.996 0.005 13.305 1 97.81 265 PHE A O 1
ATOM 1861 N N . GLY A 1 266 ? -4.328 -0.791 11.945 1 95.44 266 GLY A N 1
ATOM 1862 C CA . GLY A 1 266 ? -4.266 -2.07 12.633 1 95.44 266 GLY A CA 1
ATOM 1863 C C . GLY A 1 266 ? -3.914 -1.942 14.102 1 95.44 266 GLY A C 1
ATOM 1864 O O . GLY A 1 266 ? -4.5 -2.623 14.953 1 95.44 266 GLY A O 1
ATOM 1865 N N . ALA A 1 267 ? -3.004 -1.091 14.391 1 94.88 267 ALA A N 1
ATOM 1866 C CA . ALA A 1 267 ? -2.594 -0.867 15.773 1 94.88 267 ALA A CA 1
ATOM 1867 C C . ALA A 1 267 ? -3.721 -0.234 16.578 1 94.88 267 ALA A C 1
ATOM 1869 O O . ALA A 1 267 ? -3.943 -0.6 17.734 1 94.88 267 ALA A O 1
ATOM 1870 N N . ALA A 1 268 ? -4.418 0.688 15.984 1 93.75 268 ALA A N 1
ATOM 1871 C CA . ALA A 1 268 ? -5.527 1.354 16.656 1 93.75 268 ALA A CA 1
ATOM 1872 C C . ALA A 1 268 ? -6.656 0.37 16.953 1 93.75 268 ALA A C 1
ATOM 1874 O O . ALA A 1 268 ? -7.305 0.453 18 1 93.75 268 ALA A O 1
ATOM 1875 N N . GLU A 1 269 ? -6.883 -0.516 16.016 1 89.38 269 GLU A N 1
ATOM 1876 C CA . GLU A 1 269 ? -7.91 -1.534 16.219 1 89.38 269 GLU A CA 1
ATOM 1877 C C . GLU A 1 269 ? -7.551 -2.471 17.359 1 89.38 269 GLU A C 1
ATOM 1879 O O . GLU A 1 269 ? -8.422 -2.867 18.141 1 89.38 269 GLU A O 1
ATOM 1884 N N . GLY A 1 270 ? -6.301 -2.854 17.359 1 83.25 270 GLY A N 1
ATOM 1885 C CA . GLY A 1 270 ? -5.852 -3.719 18.438 1 83.25 270 GLY A CA 1
ATOM 1886 C C . GLY A 1 270 ? -5.992 -3.086 19.812 1 83.25 270 GLY A C 1
ATOM 1887 O O . GLY A 1 270 ? -6.355 -3.76 20.781 1 83.25 270 GLY A O 1
ATOM 1888 N N . GLN A 1 271 ? -5.754 -1.846 19.938 1 80.12 271 GLN A N 1
ATOM 1889 C CA . GLN A 1 271 ? -5.875 -1.125 21.203 1 80.12 271 GLN A CA 1
ATOM 1890 C C . GLN A 1 271 ? -7.332 -1.054 21.656 1 80.12 271 GLN A C 1
ATOM 1892 O O . GLN A 1 271 ? -7.621 -1.183 22.844 1 80.12 271 GLN A O 1
ATOM 1897 N N . GLN A 1 272 ? -8.133 -0.905 20.766 1 75.62 272 GLN A N 1
ATOM 1898 C CA . GLN A 1 272 ? -9.555 -0.824 21.094 1 75.62 272 GLN A CA 1
ATOM 1899 C C . GLN A 1 272 ? -10.078 -2.168 21.594 1 75.62 272 GLN A C 1
ATOM 1901 O O . GLN A 1 272 ? -10.867 -2.219 22.547 1 75.62 272 GLN A O 1
ATOM 1906 N N . GLN A 1 273 ? -9.602 -3.18 20.938 1 73.5 273 GLN A N 1
ATOM 1907 C CA . GLN A 1 273 ? -10.023 -4.512 21.359 1 73.5 273 GLN A CA 1
ATOM 1908 C C . GLN A 1 273 ? -9.484 -4.848 22.75 1 73.5 273 GLN A C 1
ATOM 1910 O O . GLN A 1 273 ? -10.188 -5.438 23.562 1 73.5 273 GLN A O 1
ATOM 1915 N N . ALA A 1 274 ? -8.312 -4.453 22.984 1 70.06 274 ALA A N 1
ATOM 1916 C CA . ALA A 1 274 ? -7.711 -4.695 24.297 1 70.06 274 ALA A CA 1
ATOM 1917 C C . ALA A 1 274 ? -8.422 -3.893 25.375 1 70.06 274 ALA A C 1
ATOM 1919 O O . ALA A 1 274 ? -8.617 -4.379 26.5 1 70.06 274 ALA A O 1
ATOM 1920 N N . GLY A 1 275 ? -8.727 -2.701 24.969 1 68.12 275 GLY A N 1
ATOM 1921 C CA . GLY A 1 275 ? -9.461 -1.874 25.922 1 68.12 275 GLY A CA 1
ATOM 1922 C C . GLY A 1 275 ? -10.844 -2.42 26.234 1 68.12 275 GLY A C 1
ATOM 1923 O O . GLY A 1 275 ? -11.266 -2.4 27.391 1 68.12 275 GLY A O 1
ATOM 1924 N N . GLN A 1 276 ? -11.438 -2.967 25.281 1 69.25 276 GLN A N 1
ATOM 1925 C CA . GLN A 1 276 ? -12.766 -3.545 25.484 1 69.25 276 GLN A CA 1
ATOM 1926 C C . GLN A 1 276 ? -12.68 -4.816 26.328 1 69.25 276 GLN A C 1
ATOM 1928 O O . GLN A 1 276 ? -13.555 -5.07 27.156 1 69.25 276 GLN A O 1
ATOM 1933 N N . GLN A 1 277 ? -11.633 -5.527 26.047 1 69.38 277 GLN A N 1
ATOM 1934 C CA . GLN A 1 277 ? -11.445 -6.738 26.844 1 69.38 277 GLN A CA 1
ATOM 1935 C C . GLN A 1 277 ? -11.188 -6.402 28.312 1 69.38 277 GLN A C 1
ATOM 1937 O O . GLN A 1 277 ? -11.711 -7.062 29.203 1 69.38 277 GLN A O 1
ATOM 1942 N N . GLN A 1 278 ? -10.422 -5.395 28.484 1 68.06 278 GLN A N 1
ATOM 1943 C CA . GLN A 1 278 ? -10.133 -4.961 29.844 1 68.06 278 GLN A CA 1
ATOM 1944 C C . GLN A 1 278 ? -11.383 -4.406 30.531 1 68.06 278 GLN A C 1
ATOM 1946 O O . GLN A 1 278 ? -11.625 -4.672 31.703 1 68.06 278 GLN A O 1
ATOM 1951 N N . ALA A 1 279 ? -12.141 -3.646 29.812 1 70.31 279 ALA A N 1
ATOM 1952 C CA . ALA A 1 279 ? -13.391 -3.117 30.359 1 70.31 279 ALA A CA 1
ATOM 1953 C C . ALA A 1 279 ? -14.375 -4.242 30.656 1 70.31 279 ALA A C 1
ATOM 1955 O O . ALA A 1 279 ? -15.086 -4.195 31.656 1 70.31 279 ALA A O 1
ATOM 1956 N N . GLY A 1 280 ? -14.359 -5.191 29.75 1 68.44 280 GLY A N 1
ATOM 1957 C CA . GLY A 1 280 ? -15.211 -6.348 29.969 1 68.44 280 GLY A CA 1
ATOM 1958 C C . GLY A 1 280 ? -14.805 -7.16 31.188 1 68.44 280 GLY A C 1
ATOM 1959 O O . GLY A 1 280 ? -15.656 -7.629 31.938 1 68.44 280 GLY A O 1
ATOM 1960 N N . GLN A 1 281 ? -13.562 -7.289 31.375 1 70.5 281 GLN A N 1
ATOM 1961 C CA . GLN A 1 281 ? -13.062 -8.023 32.531 1 70.5 281 GLN A CA 1
ATOM 1962 C C . GLN A 1 281 ? -13.328 -7.27 33.812 1 70.5 281 GLN A C 1
ATOM 1964 O O . GLN A 1 281 ? -13.648 -7.875 34.844 1 70.5 281 GLN A O 1
ATOM 1969 N N . GLN A 1 282 ? -13.188 -6.02 33.688 1 68.12 282 GLN A N 1
ATOM 1970 C CA . GLN A 1 282 ? -13.477 -5.199 34.875 1 68.12 282 GLN A CA 1
ATOM 1971 C C . GLN A 1 282 ? -14.953 -5.273 35.25 1 68.12 282 GLN A C 1
ATOM 1973 O O . GLN A 1 282 ? -15.297 -5.348 36.438 1 68.12 282 GLN A O 1
ATOM 1978 N N . GLN A 1 283 ? -15.758 -5.219 34.281 1 67.19 283 GLN A N 1
ATOM 1979 C CA . GLN A 1 283 ? -17.188 -5.336 34.531 1 67.19 283 GLN A CA 1
ATOM 1980 C C . GLN A 1 283 ? -17.547 -6.719 35.062 1 67.19 283 GLN A C 1
ATOM 1982 O O . GLN A 1 283 ? -18.406 -6.848 35.938 1 67.19 283 GLN A O 1
ATOM 1987 N N . ALA A 1 284 ? -16.891 -7.719 34.562 1 69.69 284 ALA A N 1
ATOM 1988 C CA . ALA A 1 284 ? -17.109 -9.078 35.062 1 69.69 284 ALA A CA 1
ATOM 1989 C C . ALA A 1 284 ? -16.594 -9.234 36.469 1 69.69 284 ALA A C 1
ATOM 1991 O O . ALA A 1 284 ? -17.203 -9.93 37.281 1 69.69 284 ALA A O 1
ATOM 1992 N N . GLY A 1 285 ? -15.516 -8.578 36.688 1 63.75 285 GLY A N 1
ATOM 1993 C CA . GLY A 1 285 ? -14.969 -8.586 38.031 1 63.75 285 GLY A CA 1
ATOM 1994 C C . GLY A 1 285 ? -15.828 -7.824 39.031 1 63.75 285 GLY A C 1
ATOM 1995 O O . GLY A 1 285 ? -15.961 -8.242 40.188 1 63.75 285 GLY A O 1
ATOM 1996 N N . GLN A 1 286 ? -16.422 -6.828 38.562 1 64.75 286 GLN A N 1
ATOM 1997 C CA . GLN A 1 286 ? -17.297 -6.051 39.438 1 64.75 286 GLN A CA 1
ATOM 1998 C C . GLN A 1 286 ? -18.609 -6.793 39.688 1 64.75 286 GLN A C 1
ATOM 2000 O O . GLN A 1 286 ? -19.172 -6.707 40.781 1 64.75 286 GLN A O 1
ATOM 2005 N N . GLN A 1 287 ? -19.031 -7.445 38.719 1 64.19 287 GLN A N 1
ATOM 2006 C CA . GLN A 1 287 ? -20.25 -8.234 38.875 1 64.19 287 GLN A CA 1
ATOM 2007 C C . GLN A 1 287 ? -20.016 -9.398 39.844 1 64.19 287 GLN A C 1
ATOM 2009 O O . GLN A 1 287 ? -20.922 -9.789 40.594 1 64.19 287 GLN A O 1
ATOM 2014 N N . GLN A 1 288 ? -18.906 -9.922 39.781 1 58.88 288 GLN A N 1
ATOM 2015 C CA . GLN A 1 288 ? -18.594 -11.016 40.688 1 58.88 288 GLN A CA 1
ATOM 2016 C C . GLN A 1 288 ? -18.438 -10.492 42.125 1 58.88 288 GLN A C 1
ATOM 2018 O O . GLN A 1 288 ? -18.719 -11.211 43.094 1 58.88 288 GLN A O 1
ATOM 2023 N N . GLN A 1 289 ? -17.969 -9.344 42.281 1 50.59 289 GLN A N 1
ATOM 2024 C CA . GLN A 1 289 ? -17.828 -8.773 43.594 1 50.59 289 GLN A CA 1
ATOM 2025 C C . GLN A 1 289 ? -19.172 -8.305 44.125 1 50.59 289 GLN A C 1
ATOM 2027 O O . GLN A 1 289 ? -19.312 -8.008 45.344 1 50.59 289 GLN A O 1
ATOM 2032 N N . ALA A 1 290 ? -20.094 -8.016 43.281 1 49.16 290 ALA A N 1
ATOM 2033 C CA . ALA A 1 290 ? -21.438 -7.742 43.75 1 49.16 290 ALA A CA 1
ATOM 2034 C C . ALA A 1 290 ? -22.125 -9.016 44.25 1 49.16 290 ALA A C 1
ATOM 2036 O O . ALA A 1 290 ? -22.625 -9.812 43.469 1 49.16 290 ALA A O 1
ATOM 2037 N N . GLY A 1 291 ? -21.453 -9.812 45.031 1 43.31 291 GLY A N 1
ATOM 2038 C CA . GLY A 1 291 ? -21.906 -11.016 45.688 1 43.31 291 GLY A CA 1
ATOM 2039 C C . GLY A 1 291 ? -23.281 -10.852 46.344 1 43.31 291 GLY A C 1
ATOM 2040 O O . GLY A 1 291 ? -23.766 -9.734 46.5 1 43.31 291 GLY A O 1
ATOM 2041 N N . PRO A 1 292 ? -24.016 -12.008 46.438 1 46.09 292 PRO A N 1
ATOM 2042 C CA . PRO A 1 292 ? -25.344 -12.109 47.062 1 46.09 292 PRO A CA 1
ATOM 2043 C C . PRO A 1 292 ? -25.391 -11.406 48.438 1 46.09 292 PRO A C 1
ATOM 2045 O O . PRO A 1 292 ? -26.266 -11.711 49.25 1 46.09 292 PRO A O 1
ATOM 2048 N N . ALA A 1 293 ? -24.641 -10.391 48.719 1 41.78 293 ALA A N 1
ATOM 2049 C CA . ALA A 1 293 ? -24.75 -9.922 50.094 1 41.78 293 ALA A CA 1
ATOM 2050 C C . ALA A 1 293 ? -26.188 -9.523 50.438 1 41.78 293 ALA A C 1
ATOM 2052 O O . ALA A 1 293 ? -26.656 -9.742 51.531 1 41.78 293 ALA A O 1
ATOM 2053 N N . ASN A 1 294 ? -26.797 -8.695 49.531 1 38.28 294 ASN A N 1
ATOM 2054 C CA . ASN A 1 294 ? -27.891 -7.93 50.125 1 38.28 294 ASN A CA 1
ATOM 2055 C C . ASN A 1 294 ? -29.188 -8.734 50.188 1 38.28 294 ASN A C 1
ATOM 2057 O O . ASN A 1 294 ? -30.25 -8.18 50.406 1 38.28 294 ASN A O 1
ATOM 2061 N N . VAL A 1 295 ? -29.188 -9.969 49.594 1 37.31 295 VAL A N 1
ATOM 2062 C CA . VAL A 1 295 ? -30.5 -10.578 49.656 1 37.31 295 VAL A CA 1
ATOM 2063 C C . VAL A 1 295 ? -30.797 -11.086 51.062 1 37.31 295 VAL A C 1
ATOM 2065 O O . VAL A 1 295 ? -31.953 -11.398 51.375 1 37.31 295 VAL A O 1
ATOM 2068 N N . ALA A 1 296 ? -29.734 -11.305 51.688 1 37.19 296 ALA A N 1
ATOM 2069 C CA . ALA A 1 296 ? -30.031 -11.992 52.969 1 37.19 296 ALA A CA 1
ATOM 2070 C C . ALA A 1 296 ? -30.672 -11.039 53.969 1 37.19 296 ALA A C 1
ATOM 2072 O O . ALA A 1 296 ? -31.234 -11.477 54.969 1 37.19 296 ALA A O 1
ATOM 2073 N N . LEU A 1 297 ? -30.375 -9.758 53.781 1 35.09 297 LEU A N 1
ATOM 2074 C CA . LEU A 1 297 ? -30.766 -8.961 54.938 1 35.09 297 LEU A CA 1
ATOM 2075 C C . LEU A 1 297 ? -32.25 -8.68 54.938 1 35.09 297 LEU A C 1
ATOM 2077 O O . LEU A 1 297 ? -32.812 -8.227 55.938 1 35.09 297 LEU A O 1
ATOM 2081 N N . GLN A 1 298 ? -32.906 -8.797 53.75 1 36.25 298 GLN A N 1
ATOM 2082 C CA . GLN A 1 298 ? -34.281 -8.305 53.781 1 36.25 298 GLN A CA 1
ATOM 2083 C C . GLN A 1 298 ? -35.188 -9.281 54.469 1 36.25 298 GLN A C 1
ATOM 2085 O O . GLN A 1 298 ? -36.375 -8.969 54.719 1 36.25 298 GLN A O 1
ATOM 2090 N N . VAL A 1 299 ? -34.781 -10.523 54.562 1 38.56 299 VAL A N 1
ATOM 2091 C CA . VAL A 1 299 ? -35.781 -11.477 55.031 1 38.56 299 VAL A CA 1
ATOM 2092 C C . VAL A 1 299 ? -36 -11.289 56.531 1 38.56 299 VAL A C 1
ATOM 2094 O O . VAL A 1 299 ? -36.938 -11.859 57.094 1 38.56 299 VAL A O 1
ATOM 2097 N N . ALA A 1 300 ? -35.062 -10.672 57.188 1 35.5 300 ALA A N 1
ATOM 2098 C CA . ALA A 1 300 ? -35.188 -10.773 58.625 1 35.5 300 ALA A CA 1
ATOM 2099 C C . ALA A 1 300 ? -36.25 -9.773 59.125 1 35.5 300 ALA A C 1
ATOM 2101 O O . ALA A 1 300 ? -36.781 -9.93 60.25 1 35.5 300 ALA A O 1
ATOM 2102 N N . ALA A 1 301 ? -36.312 -8.656 58.438 1 36.38 301 ALA A N 1
ATOM 2103 C CA . ALA A 1 301 ? -37.062 -7.641 59.156 1 36.38 301 ALA A CA 1
ATOM 2104 C C . ALA A 1 301 ? -38.562 -7.945 59.156 1 36.38 301 ALA A C 1
ATOM 2106 O O . ALA A 1 301 ? -39.344 -7.301 59.875 1 36.38 301 ALA A O 1
ATOM 2107 N N . GLY A 1 302 ? -38.938 -8.75 58.125 1 33.28 302 GLY A N 1
ATOM 2108 C CA . GLY A 1 302 ? -40.375 -8.852 58.062 1 33.28 302 GLY A CA 1
ATOM 2109 C C . GLY A 1 302 ? -40.969 -9.711 59.156 1 33.28 302 GLY A C 1
ATOM 2110 O O . GLY A 1 302 ? -42.188 -9.828 59.281 1 33.28 302 GLY A O 1
ATOM 2111 N N . ALA A 1 303 ? -40.125 -10.57 59.688 1 37.28 303 ALA A N 1
ATOM 2112 C CA . ALA A 1 303 ? -40.781 -11.508 60.594 1 37.28 303 ALA A CA 1
ATOM 2113 C C . ALA A 1 303 ? -41.188 -10.812 61.906 1 37.28 303 ALA A C 1
ATOM 2115 O O . ALA A 1 303 ? -41.812 -11.422 62.75 1 37.28 303 ALA A O 1
ATOM 2116 N N . ALA A 1 304 ? -40.531 -9.664 62.219 1 37.22 304 ALA A N 1
ATOM 2117 C CA . ALA A 1 304 ? -40.781 -9.195 63.594 1 37.22 304 ALA A CA 1
ATOM 2118 C C . ALA A 1 304 ? -42.188 -8.602 63.719 1 37.22 304 ALA A C 1
ATOM 2120 O O . ALA A 1 304 ? -42.719 -8.477 64.812 1 37.22 304 ALA A O 1
ATOM 2121 N N . ARG A 1 305 ? -42.688 -8.086 62.594 1 34.81 305 ARG A N 1
ATOM 2122 C CA . ARG A 1 305 ? -43.875 -7.277 62.906 1 34.81 305 ARG A CA 1
ATOM 2123 C C . ARG A 1 305 ? -45.062 -8.164 63.219 1 34.81 305 ARG A C 1
ATOM 2125 O O . ARG A 1 305 ? -46.125 -7.664 63.625 1 34.81 305 ARG A O 1
ATOM 2132 N N . GLN A 1 306 ? -45 -9.422 62.688 1 34.09 306 GLN A N 1
ATOM 2133 C CA . GLN A 1 306 ? -46.344 -10.016 62.875 1 34.09 306 GLN A CA 1
ATOM 2134 C C . GLN A 1 306 ? -46.5 -10.562 64.312 1 34.09 306 GLN A C 1
ATOM 2136 O O . GLN A 1 306 ? -47.562 -11.094 64.625 1 34.09 306 GLN A O 1
ATOM 2141 N N . GLN A 1 307 ? -45.469 -10.43 65.125 1 27.28 307 GLN A N 1
ATOM 2142 C CA . GLN A 1 307 ? -46 -10.805 66.438 1 27.28 307 GLN A CA 1
ATOM 2143 C C . GLN A 1 307 ? -46.781 -9.641 67.062 1 27.28 307 GLN A C 1
ATOM 2145 O O . GLN A 1 307 ? -46.344 -8.492 66.938 1 27.28 307 GLN A O 1
ATOM 2150 N N . MET B 1 1 ? -40.156 -6.094 -52.344 1 19.25 1 MET B N 1
ATOM 2151 C CA . MET B 1 1 ? -39.438 -5.199 -53.25 1 19.25 1 MET B CA 1
ATOM 2152 C C . MET B 1 1 ? -39.656 -3.74 -52.844 1 19.25 1 MET B C 1
ATOM 2154 O O . MET B 1 1 ? -38.812 -2.881 -53.125 1 19.25 1 MET B O 1
ATOM 2158 N N . GLN B 1 2 ? -40.875 -3.352 -52.531 1 18.94 2 GLN B N 1
ATOM 2159 C CA . GLN B 1 2 ? -41.344 -2.07 -53.031 1 18.94 2 GLN B CA 1
ATOM 2160 C C . GLN B 1 2 ? -40.781 -0.91 -52.219 1 18.94 2 GLN B C 1
ATOM 2162 O O . GLN B 1 2 ? -40.844 -0.904 -51 1 18.94 2 GLN B O 1
ATOM 2167 N N . SER B 1 3 ? -39.875 -0.077 -52.844 1 20.25 3 SER B N 1
ATOM 2168 C CA . SER B 1 3 ? -38.812 0.921 -52.719 1 20.25 3 SER B CA 1
ATOM 2169 C C . SER B 1 3 ? -39.406 2.309 -52.438 1 20.25 3 SER B C 1
ATOM 2171 O O . SER B 1 3 ? -38.688 3.311 -52.531 1 20.25 3 SER B O 1
ATOM 2173 N N . PRO B 1 4 ? -40.688 2.42 -52.062 1 20.95 4 PRO B N 1
ATOM 2174 C CA . PRO B 1 4 ? -41.188 3.732 -52.5 1 20.95 4 PRO B CA 1
ATOM 2175 C C . PRO B 1 4 ? -40.406 4.887 -51.875 1 20.95 4 PRO B C 1
ATOM 2177 O O . PRO B 1 4 ? -39.844 4.73 -50.781 1 20.95 4 PRO B O 1
ATOM 2180 N N . MET B 1 5 ? -40.031 5.898 -52.688 1 19.58 5 MET B N 1
ATOM 2181 C CA . MET B 1 5 ? -39.281 7.094 -53.031 1 19.58 5 MET B CA 1
ATOM 2182 C C . MET B 1 5 ? -39.656 8.266 -52.125 1 19.58 5 MET B C 1
ATOM 2184 O O . MET B 1 5 ? -40.781 8.328 -51.625 1 19.58 5 MET B O 1
ATOM 2188 N N . TYR B 1 6 ? -38.656 9.141 -51.812 1 19.81 6 TYR B N 1
ATOM 2189 C CA . TYR B 1 6 ? -38.094 10.172 -50.969 1 19.81 6 TYR B CA 1
ATOM 2190 C C . TYR B 1 6 ? -38.688 11.531 -51.25 1 19.81 6 TYR B C 1
ATOM 2192 O O . TYR B 1 6 ? -38.344 12.18 -52.25 1 19.81 6 TYR B O 1
ATOM 2200 N N . GLN B 1 7 ? -40.062 11.57 -51.125 1 17.02 7 GLN B N 1
ATOM 2201 C CA . GLN B 1 7 ? -40.688 12.75 -51.719 1 17.02 7 GLN B CA 1
ATOM 2202 C C . GLN B 1 7 ? -40.156 14.031 -51.094 1 17.02 7 GLN B C 1
ATOM 2204 O O . GLN B 1 7 ? -40.094 14.117 -49.844 1 17.02 7 GLN B O 1
ATOM 2209 N N . ARG B 1 8 ? -39.625 15.039 -51.844 1 19.2 8 ARG B N 1
ATOM 2210 C CA . ARG B 1 8 ? -38.844 16.25 -52 1 19.2 8 ARG B CA 1
ATOM 2211 C C . ARG B 1 8 ? -39.625 17.469 -51.531 1 19.2 8 ARG B C 1
ATOM 2213 O O . ARG B 1 8 ? -39.25 18.609 -51.875 1 19.2 8 ARG B O 1
ATOM 2220 N N . ASN B 1 9 ? -40.406 17.406 -50.375 1 17.44 9 ASN B N 1
ATOM 2221 C CA . ASN B 1 9 ? -41.375 18.484 -50.469 1 17.44 9 ASN B CA 1
ATOM 2222 C C . ASN B 1 9 ? -40.688 19.844 -50.406 1 17.44 9 ASN B C 1
ATOM 2224 O O . ASN B 1 9 ? -39.844 20.078 -49.562 1 17.44 9 ASN B O 1
ATOM 2228 N N . PRO B 1 10 ? -40.906 20.766 -51.375 1 18.3 10 PRO B N 1
ATOM 2229 C CA . PRO B 1 10 ? -40.375 22.031 -51.906 1 18.3 10 PRO B CA 1
ATOM 2230 C C . PRO B 1 10 ? -40.781 23.234 -51.062 1 18.3 10 PRO B C 1
ATOM 2232 O O . PRO B 1 10 ? -41.938 23.609 -51.031 1 18.3 10 PRO B O 1
ATOM 2235 N N . ARG B 1 11 ? -40.406 23.328 -49.812 1 17.34 11 ARG B N 1
ATOM 2236 C CA . ARG B 1 11 ? -41.031 24.312 -48.938 1 17.34 11 ARG B CA 1
ATOM 2237 C C . ARG B 1 11 ? -40.844 25.719 -49.5 1 17.34 11 ARG B C 1
ATOM 2239 O O . ARG B 1 11 ? -39.688 26.141 -49.719 1 17.34 11 ARG B O 1
ATOM 2246 N N . GLY B 1 12 ? -41.844 26.203 -49.969 1 15.77 12 GLY B N 1
ATOM 2247 C CA . GLY B 1 12 ? -42 27.375 -50.812 1 15.77 12 GLY B CA 1
ATOM 2248 C C . GLY B 1 12 ? -41.531 28.656 -50.125 1 15.77 12 GLY B C 1
ATOM 2249 O O . GLY B 1 12 ? -41.188 28.656 -48.938 1 15.77 12 GLY B O 1
ATOM 2250 N N . SER B 1 13 ? -42.406 29.719 -50.062 1 16.05 13 SER B N 1
ATOM 2251 C CA . SER B 1 13 ? -42.438 31.031 -50.688 1 16.05 13 SER B CA 1
ATOM 2252 C C . SER B 1 13 ? -42.031 32.125 -49.719 1 16.05 13 SER B C 1
ATOM 2254 O O . SER B 1 13 ? -42.125 31.938 -48.5 1 16.05 13 SER B O 1
ATOM 2256 N N . ARG B 1 14 ? -41.969 33.5 -50.188 1 16.45 14 ARG B N 1
ATOM 2257 C CA . ARG B 1 14 ? -41.094 34.656 -50.312 1 16.45 14 ARG B CA 1
ATOM 2258 C C . ARG B 1 14 ? -41.469 35.75 -49.312 1 16.45 14 ARG B C 1
ATOM 2260 O O . ARG B 1 14 ? -40.594 36.5 -48.844 1 16.45 14 ARG B O 1
ATOM 2267 N N . GLY B 1 15 ? -42.781 36.031 -48.875 1 15.38 15 GLY B N 1
ATOM 2268 C CA . GLY B 1 15 ? -43.031 37.406 -49.281 1 15.38 15 GLY B CA 1
ATOM 2269 C C . GLY B 1 15 ? -42.406 38.438 -48.406 1 15.38 15 GLY B C 1
ATOM 2270 O O . GLY B 1 15 ? -41.844 38.125 -47.344 1 15.38 15 GLY B O 1
ATOM 2271 N N . GLY B 1 16 ? -43.281 39.562 -47.844 1 15.94 16 GLY B N 1
ATOM 2272 C CA . GLY B 1 16 ? -43.312 40.969 -48.125 1 15.94 16 GLY B CA 1
ATOM 2273 C C . GLY B 1 16 ? -42.625 41.812 -47.062 1 15.94 16 GLY B C 1
ATOM 2274 O O . GLY B 1 16 ? -42.281 41.281 -46 1 15.94 16 GLY B O 1
ATOM 2275 N N . SER B 1 17 ? -43.156 43.156 -46.656 1 16.3 17 SER B N 1
ATOM 2276 C CA . SER B 1 17 ? -42.688 44.531 -46.844 1 16.3 17 SER B CA 1
ATOM 2277 C C . SER B 1 17 ? -42.125 45.094 -45.562 1 16.3 17 SER B C 1
ATOM 2279 O O . SER B 1 17 ? -40.969 45.531 -45.531 1 16.3 17 SER B O 1
ATOM 2281 N N . THR B 1 18 ? -42.906 46.094 -44.781 1 17.55 18 THR B N 1
ATOM 2282 C CA . THR B 1 18 ? -42.594 47.5 -44.781 1 17.55 18 THR B CA 1
ATOM 2283 C C . THR B 1 18 ? -41.844 47.906 -43.5 1 17.55 18 THR B C 1
ATOM 2285 O O . THR B 1 18 ? -41.875 47.156 -42.5 1 17.55 18 THR B O 1
ATOM 2288 N N . PRO B 1 19 ? -41.656 49.312 -43.062 1 17.88 19 PRO B N 1
ATOM 2289 C CA . PRO B 1 19 ? -40.531 50.219 -42.844 1 17.88 19 PRO B CA 1
ATOM 2290 C C . PRO B 1 19 ? -40.219 50.438 -41.375 1 17.88 19 PRO B C 1
ATOM 2292 O O . PRO B 1 19 ? -39.094 50.281 -40.938 1 17.88 19 PRO B O 1
ATOM 2295 N N . GLY B 1 20 ? -41.125 51.219 -40.531 1 16.72 20 GLY B N 1
ATOM 2296 C CA . GLY B 1 20 ? -40.688 52.562 -40.188 1 16.72 20 GLY B CA 1
ATOM 2297 C C . GLY B 1 20 ? -39.969 52.656 -38.875 1 16.72 20 GLY B C 1
ATOM 2298 O O . GLY B 1 20 ? -38.812 53.062 -38.812 1 16.72 20 GLY B O 1
ATOM 2299 N N . GLY B 1 21 ? -40.688 53.156 -37.656 1 17.62 21 GLY B N 1
ATOM 2300 C CA . GLY B 1 21 ? -40.469 54.438 -37 1 17.62 21 GLY B CA 1
ATOM 2301 C C . GLY B 1 21 ? -39.531 54.344 -35.812 1 17.62 21 GLY B C 1
ATOM 2302 O O . GLY B 1 21 ? -39.125 53.25 -35.406 1 17.62 21 GLY B O 1
ATOM 2303 N N . GLY B 1 22 ? -39.938 55.031 -34.594 1 18.3 22 GLY B N 1
ATOM 2304 C CA . GLY B 1 22 ? -39.375 56.156 -33.844 1 18.3 22 GLY B CA 1
ATOM 2305 C C . GLY B 1 22 ? -38.531 55.719 -32.688 1 18.3 22 GLY B C 1
ATOM 2306 O O . GLY B 1 22 ? -38.5 54.531 -32.312 1 18.3 22 GLY B O 1
ATOM 2307 N N . ALA B 1 23 ? -38.438 56.562 -31.547 1 21.27 23 ALA B N 1
ATOM 2308 C CA . ALA B 1 23 ? -37.469 57.312 -30.781 1 21.27 23 ALA B CA 1
ATOM 2309 C C . ALA B 1 23 ? -37.125 56.594 -29.469 1 21.27 23 ALA B C 1
ATOM 2311 O O . ALA B 1 23 ? -37.969 56.5 -28.594 1 21.27 23 ALA B O 1
ATOM 2312 N N . GLY B 1 24 ? -36.656 55.406 -29.375 1 17.72 24 GLY B N 1
ATOM 2313 C CA . GLY B 1 24 ? -36.688 54.719 -28.109 1 17.72 24 GLY B CA 1
ATOM 2314 C C . GLY B 1 24 ? -35.688 55.219 -27.109 1 17.72 24 GLY B C 1
ATOM 2315 O O . GLY B 1 24 ? -34.5 55.344 -27.438 1 17.72 24 GLY B O 1
ATOM 2316 N N . GLY B 1 25 ? -36.125 56 -26.234 1 21.53 25 GLY B N 1
ATOM 2317 C CA . GLY B 1 25 ? -35.312 56.688 -25.234 1 21.53 25 GLY B CA 1
ATOM 2318 C C . GLY B 1 25 ? -34.656 55.719 -24.281 1 21.53 25 GLY B C 1
ATOM 2319 O O . GLY B 1 25 ? -35.281 54.812 -23.75 1 21.53 25 GLY B O 1
ATOM 2320 N N . GLY B 1 26 ? -33.375 55.438 -24.391 1 19.55 26 GLY B N 1
ATOM 2321 C CA . GLY B 1 26 ? -32.531 54.344 -23.859 1 19.55 26 GLY B CA 1
ATOM 2322 C C . GLY B 1 26 ? -32.156 54.562 -22.406 1 19.55 26 GLY B C 1
ATOM 2323 O O . GLY B 1 26 ? -31.484 55.5 -22.062 1 19.55 26 GLY B O 1
ATOM 2324 N N . GLY B 1 27 ? -33.219 54.438 -21.516 1 20.97 27 GLY B N 1
ATOM 2325 C CA . GLY B 1 27 ? -32.812 54.656 -20.141 1 20.97 27 GLY B CA 1
ATOM 2326 C C . GLY B 1 27 ? -31.734 53.719 -19.672 1 20.97 27 GLY B C 1
ATOM 2327 O O . GLY B 1 27 ? -31.766 52.531 -19.969 1 20.97 27 GLY B O 1
ATOM 2328 N N . GLY B 1 28 ? -30.5 54.156 -19.438 1 20.5 28 GLY B N 1
ATOM 2329 C CA . GLY B 1 28 ? -29.188 53.594 -19.156 1 20.5 28 GLY B CA 1
ATOM 2330 C C . GLY B 1 28 ? -29.125 52.906 -17.797 1 20.5 28 GLY B C 1
ATOM 2331 O O . GLY B 1 28 ? -29.25 53.562 -16.766 1 20.5 28 GLY B O 1
ATOM 2332 N N . ALA B 1 29 ? -29.891 51.844 -17.484 1 21.77 29 ALA B N 1
ATOM 2333 C CA . ALA B 1 29 ? -29.812 51.219 -16.156 1 21.77 29 ALA B CA 1
ATOM 2334 C C . ALA B 1 29 ? -28.391 50.781 -15.836 1 21.77 29 ALA B C 1
ATOM 2336 O O . ALA B 1 29 ? -27.734 50.156 -16.656 1 21.77 29 ALA B O 1
ATOM 2337 N N . ALA B 1 30 ? -27.672 51.438 -14.883 1 23.08 30 ALA B N 1
ATOM 2338 C CA . ALA B 1 30 ? -26.312 51.312 -14.344 1 23.08 30 ALA B CA 1
ATOM 2339 C C . ALA B 1 30 ? -26.109 49.938 -13.711 1 23.08 30 ALA B C 1
ATOM 2341 O O . ALA B 1 30 ? -26.828 49.562 -12.789 1 23.08 30 ALA B O 1
ATOM 2342 N N . GLY B 1 31 ? -26.047 48.844 -14.406 1 21.86 31 GLY B N 1
ATOM 2343 C CA . GLY B 1 31 ? -25.828 47.5 -13.859 1 21.86 31 GLY B CA 1
ATOM 2344 C C . GLY B 1 31 ? -24.609 47.438 -12.953 1 21.86 31 GLY B C 1
ATOM 2345 O O . GLY B 1 31 ? -23.562 48.031 -13.258 1 21.86 31 GLY B O 1
ATOM 2346 N N . GLY B 1 32 ? -24.812 47.25 -11.656 1 24.62 32 GLY B N 1
ATOM 2347 C CA . GLY B 1 32 ? -23.828 47.125 -10.602 1 24.62 32 GLY B CA 1
ATOM 2348 C C . GLY B 1 32 ? -22.812 46.031 -10.883 1 24.62 32 GLY B C 1
ATOM 2349 O O . GLY B 1 32 ? -23.156 44.938 -11.359 1 24.62 32 GLY B O 1
ATOM 2350 N N . ARG B 1 33 ? -21.516 46.375 -11.266 1 25.41 33 ARG B N 1
ATOM 2351 C CA . ARG B 1 33 ? -20.328 45.562 -11.578 1 25.41 33 ARG B CA 1
ATOM 2352 C C . ARG B 1 33 ? -20.062 44.562 -10.469 1 25.41 33 ARG B C 1
ATOM 2354 O O . ARG B 1 33 ? -19.906 44.938 -9.305 1 25.41 33 ARG B O 1
ATOM 2361 N N . CYS B 1 34 ? -20.688 43.406 -10.461 1 26.97 34 CYS B N 1
ATOM 2362 C CA . CYS B 1 34 ? -20.297 42.312 -9.578 1 26.97 34 CYS B CA 1
ATOM 2363 C C . CYS B 1 34 ? -18.781 42.156 -9.523 1 26.97 34 CYS B C 1
ATOM 2365 O O . CYS B 1 34 ? -18.125 42.094 -10.57 1 26.97 34 CYS B O 1
ATOM 2367 N N . GLY B 1 35 ? -18.109 42.656 -8.469 1 27.2 35 GLY B N 1
ATOM 2368 C CA . GLY B 1 35 ? -16.688 42.656 -8.18 1 27.2 35 GLY B CA 1
ATOM 2369 C C . GLY B 1 35 ? -16.047 41.281 -8.438 1 27.2 35 GLY B C 1
ATOM 2370 O O . GLY B 1 35 ? -16.688 40.25 -8.297 1 27.2 35 GLY B O 1
ATOM 2371 N N . ARG B 1 36 ? -14.977 41.156 -9.32 1 32.06 36 ARG B N 1
ATOM 2372 C CA . ARG B 1 36 ? -14.148 40.031 -9.672 1 32.06 36 ARG B CA 1
ATOM 2373 C C . ARG B 1 36 ? -13.688 39.281 -8.422 1 32.06 36 ARG B C 1
ATOM 2375 O O . ARG B 1 36 ? -13.422 39.906 -7.387 1 32.06 36 ARG B O 1
ATOM 2382 N N . PRO B 1 37 ? -14.102 38.031 -8.266 1 34.78 37 PRO B N 1
ATOM 2383 C CA . PRO B 1 37 ? -13.594 37.344 -7.086 1 34.78 37 PRO B CA 1
ATOM 2384 C C . PRO B 1 37 ? -12.117 37.625 -6.824 1 34.78 37 PRO B C 1
ATOM 2386 O O . PRO B 1 37 ? -11.375 37.969 -7.754 1 34.78 37 PRO B O 1
ATOM 2389 N N . PRO B 1 38 ? -11.719 38.094 -5.629 1 30.34 38 PRO B N 1
ATOM 2390 C CA . PRO B 1 38 ? -10.328 38.438 -5.332 1 30.34 38 PRO B CA 1
ATOM 2391 C C . PRO B 1 38 ? -9.336 37.438 -5.871 1 30.34 38 PRO B C 1
ATOM 2393 O O . PRO B 1 38 ? -9.68 36.25 -6.012 1 30.34 38 PRO B O 1
ATOM 2396 N N . ARG B 1 39 ? -8.445 37.781 -6.816 1 29.86 39 ARG B N 1
ATOM 2397 C CA . ARG B 1 39 ? -7.262 37.031 -7.207 1 29.86 39 ARG B CA 1
ATOM 2398 C C . ARG B 1 39 ? -6.52 36.5 -5.98 1 29.86 39 ARG B C 1
ATOM 2400 O O . ARG B 1 39 ? -6.148 37.281 -5.094 1 29.86 39 ARG B O 1
ATOM 2407 N N . CYS B 1 40 ? -6.863 35.312 -5.5 1 30.95 40 CYS B N 1
ATOM 2408 C CA . CYS B 1 40 ? -5.973 34.719 -4.508 1 30.95 40 CYS B CA 1
ATOM 2409 C C . CYS B 1 40 ? -4.523 35.125 -4.781 1 30.95 40 CYS B C 1
ATOM 2411 O O . CYS B 1 40 ? -4.004 34.875 -5.867 1 30.95 40 CYS B O 1
ATOM 2413 N N . ARG B 1 41 ? -4.102 36.25 -4.301 1 30.94 41 ARG B N 1
ATOM 2414 C CA . ARG B 1 41 ? -2.697 36.625 -4.348 1 30.94 41 ARG B CA 1
ATOM 2415 C C . ARG B 1 41 ? -1.787 35.438 -4.059 1 30.94 41 ARG B C 1
ATOM 2417 O O . ARG B 1 41 ? -1.98 34.75 -3.066 1 30.94 41 ARG B O 1
ATOM 2424 N N . ALA B 1 42 ? -0.966 35.031 -5.07 1 34.38 42 ALA B N 1
ATOM 2425 C CA . ALA B 1 42 ? 0.148 34.094 -4.969 1 34.38 42 ALA B CA 1
ATOM 2426 C C . ALA B 1 42 ? 1.01 34.406 -3.746 1 34.38 42 ALA B C 1
ATOM 2428 O O . ALA B 1 42 ? 1.394 35.531 -3.52 1 34.38 42 ALA B O 1
ATOM 2429 N N . PRO B 1 43 ? 0.837 33.656 -2.635 1 36.09 43 PRO B N 1
ATOM 2430 C CA . PRO B 1 43 ? 1.696 34.031 -1.506 1 36.09 43 PRO B CA 1
ATOM 2431 C C . PRO B 1 43 ? 3.086 34.469 -1.944 1 36.09 43 PRO B C 1
ATOM 2433 O O . PRO B 1 43 ? 3.549 34.125 -3.025 1 36.09 43 PRO B O 1
ATOM 2436 N N . ALA B 1 44 ? 3.658 35.5 -1.412 1 32.59 44 ALA B N 1
ATOM 2437 C CA . ALA B 1 44 ? 4.859 36.312 -1.608 1 32.59 44 ALA B CA 1
ATOM 2438 C C . ALA B 1 44 ? 6.09 35.438 -1.796 1 32.59 44 ALA B C 1
ATOM 2440 O O . ALA B 1 44 ? 6.711 35.438 -2.861 1 32.59 44 ALA B O 1
ATOM 2441 N N . ALA B 1 45 ? 7.176 35.5 -0.775 1 34.78 45 ALA B N 1
ATOM 2442 C CA . ALA B 1 45 ? 8.625 35.438 -0.932 1 34.78 45 ALA B CA 1
ATOM 2443 C C . ALA B 1 45 ? 9.078 34.031 -1.374 1 34.78 45 ALA B C 1
ATOM 2445 O O . ALA B 1 45 ? 8.484 33.031 -0.979 1 34.78 45 ALA B O 1
ATOM 2446 N N . GLY B 1 46 ? 10.023 33.938 -2.406 1 38.53 46 GLY B N 1
ATOM 2447 C CA . GLY B 1 46 ? 10.633 33.156 -3.469 1 38.53 46 GLY B CA 1
ATOM 2448 C C . GLY B 1 46 ? 11.375 31.938 -2.959 1 38.53 46 GLY B C 1
ATOM 2449 O O . GLY B 1 46 ? 12.445 31.609 -3.457 1 38.53 46 GLY B O 1
ATOM 2450 N N . GLY B 1 47 ? 11.398 31.562 -1.773 1 43.44 47 GLY B N 1
ATOM 2451 C CA . GLY B 1 47 ? 12.352 30.469 -1.748 1 43.44 47 GLY B CA 1
ATOM 2452 C C . GLY B 1 47 ? 12.109 29.453 -2.848 1 43.44 47 GLY B C 1
ATOM 2453 O O . GLY B 1 47 ? 10.961 29.172 -3.205 1 43.44 47 GLY B O 1
ATOM 2454 N N . ALA B 1 48 ? 13.047 29.391 -3.85 1 50.62 48 ALA B N 1
ATOM 2455 C CA . ALA B 1 48 ? 13 28.516 -5.02 1 50.62 48 ALA B CA 1
ATOM 2456 C C . ALA B 1 48 ? 12.43 27.141 -4.66 1 50.62 48 ALA B C 1
ATOM 2458 O O . ALA B 1 48 ? 12.773 26.578 -3.619 1 50.62 48 ALA B O 1
ATOM 2459 N N . ALA B 1 49 ? 11.258 26.875 -5.098 1 70.12 49 ALA B N 1
ATOM 2460 C CA . ALA B 1 49 ? 10.633 25.562 -4.992 1 70.12 49 ALA B CA 1
ATOM 2461 C C . ALA B 1 49 ? 11.664 24.453 -5.176 1 70.12 49 ALA B C 1
ATOM 2463 O O . ALA B 1 49 ? 12.609 24.594 -5.953 1 70.12 49 ALA B O 1
ATOM 2464 N N . PHE B 1 50 ? 11.789 23.672 -4.086 1 79.31 50 PHE B N 1
ATOM 2465 C CA . PHE B 1 50 ? 12.656 22.516 -4.184 1 79.31 50 PHE B CA 1
ATOM 2466 C C . PHE B 1 50 ? 12.492 21.812 -5.531 1 79.31 50 PHE B C 1
ATOM 2468 O O . PHE B 1 50 ? 11.438 21.266 -5.82 1 79.31 50 PHE B O 1
ATOM 2475 N N . GLY B 1 51 ? 13.508 22.047 -6.484 1 76.5 51 GLY B N 1
ATOM 2476 C CA . GLY B 1 51 ? 13.477 21.5 -7.832 1 76.5 51 GLY B CA 1
ATOM 2477 C C . GLY B 1 51 ? 14.617 20.547 -8.117 1 76.5 51 GLY B C 1
ATOM 2478 O O . GLY B 1 51 ? 15.297 20.078 -7.191 1 76.5 51 GLY B O 1
ATOM 2479 N N . GLU B 1 52 ? 14.781 20.172 -9.359 1 76.88 52 GLU B N 1
ATOM 2480 C CA . GLU B 1 52 ? 15.734 19.156 -9.797 1 76.88 52 GLU B CA 1
ATOM 2481 C C . GLU B 1 52 ? 17.156 19.547 -9.422 1 76.88 52 GLU B C 1
ATOM 2483 O O . GLU B 1 52 ? 17.938 18.719 -8.953 1 76.88 52 GLU B O 1
ATOM 2488 N N . ARG B 1 53 ? 17.516 20.828 -9.562 1 79.19 53 ARG B N 1
ATOM 2489 C CA . ARG B 1 53 ? 18.875 21.281 -9.258 1 79.19 53 ARG B CA 1
ATOM 2490 C C . ARG B 1 53 ? 19.188 21.141 -7.773 1 79.19 53 ARG B C 1
ATOM 2492 O O . ARG B 1 53 ? 20.281 20.703 -7.402 1 79.19 53 ARG B O 1
ATOM 2499 N N . ASP B 1 54 ? 18.219 21.484 -6.984 1 83.19 54 ASP B N 1
ATOM 2500 C CA . ASP B 1 54 ? 18.391 21.359 -5.539 1 83.19 54 ASP B CA 1
ATOM 2501 C C . ASP B 1 54 ? 18.531 19.891 -5.137 1 83.19 54 ASP B C 1
ATOM 2503 O O . ASP B 1 54 ? 19.344 19.547 -4.277 1 83.19 54 ASP B O 1
ATOM 2507 N N . TYR B 1 55 ? 17.844 19.062 -5.809 1 83.62 55 TYR B N 1
ATOM 2508 C CA . TYR B 1 55 ? 17.812 17.641 -5.512 1 83.62 55 TYR B CA 1
ATOM 2509 C C . TYR B 1 55 ? 19.172 17 -5.738 1 83.62 55 TYR B C 1
ATOM 2511 O O . TYR B 1 55 ? 19.609 16.172 -4.945 1 83.62 55 TYR B O 1
ATOM 2519 N N . LEU B 1 56 ? 19.844 17.406 -6.73 1 81.31 56 LEU B N 1
ATOM 2520 C CA . LEU B 1 56 ? 21.109 16.766 -7.105 1 81.31 56 LEU B CA 1
ATOM 2521 C C . LEU B 1 56 ? 22.172 17 -6.031 1 81.31 56 LEU B C 1
ATOM 2523 O O . LEU B 1 56 ? 23.141 16.234 -5.945 1 81.31 56 LEU B O 1
ATOM 2527 N N . ALA B 1 57 ? 21.875 17.984 -5.152 1 79.69 57 ALA B N 1
ATOM 2528 C CA . ALA B 1 57 ? 22.859 18.312 -4.113 1 79.69 57 ALA B CA 1
ATOM 2529 C C . ALA B 1 57 ? 22.531 17.578 -2.809 1 79.69 57 ALA B C 1
ATOM 2531 O O . ALA B 1 57 ? 23.297 17.656 -1.845 1 79.69 57 ALA B O 1
ATOM 2532 N N . THR B 1 58 ? 21.531 16.844 -2.881 1 77.94 58 THR B N 1
ATOM 2533 C CA . THR B 1 58 ? 21.078 16.234 -1.64 1 77.94 58 THR B CA 1
ATOM 2534 C C . THR B 1 58 ? 21.75 14.891 -1.421 1 77.94 58 THR B C 1
ATOM 2536 O O . THR B 1 58 ? 22.312 14.305 -2.355 1 77.94 58 THR B O 1
ATOM 2539 N N . ARG B 1 59 ? 21.734 14.438 -0.201 1 75.56 59 ARG B N 1
ATOM 2540 C CA . ARG B 1 59 ? 22.172 13.094 0.145 1 75.56 59 ARG B CA 1
ATOM 2541 C C . ARG B 1 59 ? 21.328 12.039 -0.56 1 75.56 59 ARG B C 1
ATOM 2543 O O . ARG B 1 59 ? 21.844 10.992 -0.961 1 75.56 59 ARG B O 1
ATOM 2550 N N . GLN B 1 60 ? 20.172 12.391 -0.747 1 79.31 60 GLN B N 1
ATOM 2551 C CA . GLN B 1 60 ? 19.25 11.469 -1.397 1 79.31 60 GLN B CA 1
ATOM 2552 C C . GLN B 1 60 ? 19.688 11.18 -2.832 1 79.31 60 GLN B C 1
ATOM 2554 O O . GLN B 1 60 ? 19.641 10.031 -3.279 1 79.31 60 GLN B O 1
ATOM 2559 N N . SER B 1 61 ? 20.078 12.211 -3.408 1 81.62 61 SER B N 1
ATOM 2560 C CA . SER B 1 61 ? 20.516 12.039 -4.793 1 81.62 61 SER B CA 1
ATOM 2561 C C . SER B 1 61 ? 21.734 11.125 -4.879 1 81.62 61 SER B C 1
ATOM 2563 O O . SER B 1 61 ? 21.797 10.25 -5.742 1 81.62 61 SER B O 1
ATOM 2565 N N . ARG B 1 62 ? 22.609 11.305 -4.004 1 81.69 62 ARG B N 1
ATOM 2566 C CA . ARG B 1 62 ? 23.797 10.477 -3.979 1 81.69 62 ARG B CA 1
ATOM 2567 C C . ARG B 1 62 ? 23.453 9.031 -3.658 1 81.69 62 ARG B C 1
ATOM 2569 O O . ARG B 1 62 ? 24 8.109 -4.277 1 81.69 62 ARG B O 1
ATOM 2576 N N . ALA B 1 63 ? 22.594 8.891 -2.736 1 82.19 63 ALA B N 1
ATOM 2577 C CA . ALA B 1 63 ? 22.172 7.547 -2.346 1 82.19 63 ALA B CA 1
ATOM 2578 C C . ALA B 1 63 ? 21.469 6.836 -3.498 1 82.19 63 ALA B C 1
ATOM 2580 O O . ALA B 1 63 ? 21.641 5.629 -3.686 1 82.19 63 ALA B O 1
ATOM 2581 N N . ARG B 1 64 ? 20.766 7.547 -4.211 1 84.19 64 ARG B N 1
ATOM 2582 C CA . ARG B 1 64 ? 20.094 7 -5.383 1 84.19 64 ARG B CA 1
ATOM 2583 C C . ARG B 1 64 ? 21.094 6.523 -6.426 1 84.19 64 ARG B C 1
ATOM 2585 O O . ARG B 1 64 ? 20.891 5.484 -7.059 1 84.19 64 ARG B O 1
ATOM 2592 N N . GLU B 1 65 ? 22.078 7.301 -6.562 1 85.19 65 GLU B N 1
ATOM 2593 C CA . GLU B 1 65 ? 23.125 6.922 -7.508 1 85.19 65 GLU B CA 1
ATOM 2594 C C . GLU B 1 65 ? 23.828 5.645 -7.066 1 85.19 65 GLU B C 1
ATOM 2596 O O . GLU B 1 65 ? 24.156 4.793 -7.895 1 85.19 65 GLU B O 1
ATOM 2601 N N . GLU B 1 66 ? 24.031 5.605 -5.836 1 86 66 GLU B N 1
ATOM 2602 C CA . GLU B 1 66 ? 24.672 4.402 -5.293 1 86 66 GLU B CA 1
ATOM 2603 C C . GLU B 1 66 ? 23.781 3.178 -5.504 1 86 66 GLU B C 1
ATOM 2605 O O . GLU B 1 66 ? 24.266 2.107 -5.871 1 86 66 GLU B O 1
ATOM 2610 N N . TRP B 1 67 ? 22.547 3.338 -5.312 1 86.25 67 TRP B N 1
ATOM 2611 C CA . TRP B 1 67 ? 21.609 2.25 -5.566 1 86.25 67 TRP B CA 1
ATOM 2612 C C . TRP B 1 67 ? 21.641 1.837 -7.035 1 86.25 67 TRP B C 1
ATOM 2614 O O . TRP B 1 67 ? 21.703 0.646 -7.348 1 86.25 67 TRP B O 1
ATOM 2624 N N . ALA B 1 68 ? 21.594 2.816 -7.875 1 86.75 68 ALA B N 1
ATOM 2625 C CA . ALA B 1 68 ? 21.578 2.541 -9.312 1 86.75 68 ALA B CA 1
ATOM 2626 C C . ALA B 1 68 ? 22.797 1.735 -9.734 1 86.75 68 ALA B C 1
ATOM 2628 O O . ALA B 1 68 ? 22.688 0.817 -10.547 1 86.75 68 ALA B O 1
ATOM 2629 N N . ALA B 1 69 ? 23.906 2.072 -9.148 1 87.19 69 ALA B N 1
ATOM 2630 C CA . ALA B 1 69 ? 25.141 1.347 -9.438 1 87.19 69 ALA B CA 1
ATOM 2631 C C . ALA B 1 69 ? 25.047 -0.102 -8.961 1 87.19 69 ALA B C 1
ATOM 2633 O O . ALA B 1 69 ? 25.453 -1.02 -9.68 1 87.19 69 ALA B O 1
ATOM 2634 N N . SER B 1 70 ? 24.547 -0.232 -7.781 1 86.12 70 SER B N 1
ATOM 2635 C CA . SER B 1 70 ? 24.391 -1.575 -7.234 1 86.12 70 SER B CA 1
ATOM 2636 C C . SER B 1 70 ? 23.422 -2.406 -8.078 1 86.12 70 SER B C 1
ATOM 2638 O O . SER B 1 70 ? 23.641 -3.605 -8.266 1 86.12 70 SER B O 1
ATOM 2640 N N . TYR B 1 71 ? 22.438 -1.825 -8.57 1 87.19 71 TYR B N 1
ATOM 2641 C CA . TYR B 1 71 ? 21.438 -2.488 -9.406 1 87.19 71 TYR B CA 1
ATOM 2642 C C . TYR B 1 71 ? 22.062 -2.947 -10.727 1 87.19 71 TYR B C 1
ATOM 2644 O O . TYR B 1 71 ? 21.828 -4.074 -11.164 1 87.19 71 TYR B O 1
ATOM 2652 N N . ARG B 1 72 ? 22.828 -2.129 -11.289 1 84.56 72 ARG B N 1
ATOM 2653 C CA . ARG B 1 72 ? 23.516 -2.465 -12.539 1 84.56 72 ARG B CA 1
ATOM 2654 C C . ARG B 1 72 ? 24.469 -3.633 -12.344 1 84.56 72 ARG B C 1
ATOM 2656 O O . ARG B 1 72 ? 24.578 -4.504 -13.211 1 84.56 72 ARG B O 1
ATOM 2663 N N . ALA B 1 73 ? 25.109 -3.588 -11.273 1 86 73 ALA B N 1
ATOM 2664 C CA . ALA B 1 73 ? 26.031 -4.676 -10.969 1 86 73 ALA B CA 1
ATOM 2665 C C . ALA B 1 73 ? 25.297 -6 -10.82 1 86 73 ALA B C 1
ATOM 2667 O O . ALA B 1 73 ? 25.75 -7.035 -11.305 1 86 73 ALA B O 1
ATOM 2668 N N . ALA B 1 74 ? 24.172 -5.965 -10.211 1 83 74 ALA B N 1
ATOM 2669 C CA . ALA B 1 74 ? 23.359 -7.168 -10.055 1 83 74 ALA B CA 1
ATOM 2670 C C . ALA B 1 74 ? 22.859 -7.676 -11.406 1 83 74 ALA B C 1
ATOM 2672 O O . ALA B 1 74 ? 22.859 -8.883 -11.656 1 83 74 ALA B O 1
ATOM 2673 N N . GLN B 1 75 ? 22.453 -6.781 -12.195 1 82.88 75 GLN B N 1
ATOM 2674 C CA . GLN B 1 75 ? 21.984 -7.137 -13.531 1 82.88 75 GLN B CA 1
ATOM 2675 C C . GLN B 1 75 ? 23.078 -7.836 -14.328 1 82.88 75 GLN B C 1
ATOM 2677 O O . GLN B 1 75 ? 22.812 -8.836 -15.008 1 82.88 75 GLN B O 1
ATOM 2682 N N . ALA B 1 76 ? 24.25 -7.328 -14.227 1 83.69 76 ALA B N 1
ATOM 2683 C CA . ALA B 1 76 ? 25.391 -7.895 -14.945 1 83.69 76 ALA B CA 1
ATOM 2684 C C . ALA B 1 76 ? 25.703 -9.305 -14.461 1 83.69 76 ALA B C 1
ATOM 2686 O O . ALA B 1 76 ? 26 -10.195 -15.266 1 83.69 76 ALA B O 1
ATOM 2687 N N . ARG B 1 77 ? 25.578 -9.461 -13.227 1 82.12 77 ARG B N 1
ATOM 2688 C CA . ARG B 1 77 ? 25.797 -10.781 -12.656 1 82.12 77 ARG B CA 1
ATOM 2689 C C . ARG B 1 77 ? 24.734 -11.766 -13.125 1 82.12 77 ARG B C 1
ATOM 2691 O O . ARG B 1 77 ? 25.047 -12.922 -13.422 1 82.12 77 ARG B O 1
ATOM 2698 N N . GLY B 1 78 ? 23.578 -11.305 -13.102 1 80.38 78 GLY B N 1
ATOM 2699 C CA . GLY B 1 78 ? 22.484 -12.148 -13.539 1 80.38 78 GLY B CA 1
ATOM 2700 C C . GLY B 1 78 ? 22.594 -12.57 -14.992 1 80.38 78 GLY B C 1
ATOM 2701 O O . GLY B 1 78 ? 22.281 -13.719 -15.336 1 80.38 78 GLY B O 1
ATOM 2702 N N . ASP B 1 79 ? 22.938 -11.719 -15.789 1 77.44 79 ASP B N 1
ATOM 2703 C CA . ASP B 1 79 ? 23.109 -12 -17.203 1 77.44 79 ASP B CA 1
ATOM 2704 C C . ASP B 1 79 ? 24.188 -13.07 -17.422 1 77.44 79 ASP B C 1
ATOM 2706 O O . ASP B 1 79 ? 24.062 -13.898 -18.328 1 77.44 79 ASP B O 1
ATOM 2710 N N . ARG B 1 80 ? 25.062 -13.109 -16.625 1 74.69 80 ARG B N 1
ATOM 2711 C CA . ARG B 1 80 ? 26.141 -14.102 -16.734 1 74.69 80 ARG B CA 1
ATOM 2712 C C . ARG B 1 80 ? 25.656 -15.469 -16.25 1 74.69 80 ARG B C 1
ATOM 2714 O O . ARG B 1 80 ? 26.047 -16.5 -16.797 1 74.69 80 ARG B O 1
ATOM 2721 N N . SER B 1 81 ? 24.875 -15.359 -15.172 1 62.94 81 SER B N 1
ATOM 2722 C CA . SER B 1 81 ? 24.375 -16.609 -14.594 1 62.94 81 SER B CA 1
ATOM 2723 C C . SER B 1 81 ? 23.234 -17.188 -15.422 1 62.94 81 SER B C 1
ATOM 2725 O O . SER B 1 81 ? 22.984 -18.391 -15.367 1 62.94 81 SER B O 1
ATOM 2727 N N . ALA B 1 82 ? 22.219 -16.391 -15.805 1 57.94 82 ALA B N 1
ATOM 2728 C CA . ALA B 1 82 ? 21.047 -16.812 -16.578 1 57.94 82 ALA B CA 1
ATOM 2729 C C . ALA B 1 82 ? 21.453 -17.703 -17.75 1 57.94 82 ALA B C 1
ATOM 2731 O O . ALA B 1 82 ? 20.656 -18.516 -18.219 1 57.94 82 ALA B O 1
ATOM 2732 N N . GLY B 1 83 ? 22.625 -17.516 -18.281 1 47.66 83 GLY B N 1
ATOM 2733 C CA . GLY B 1 83 ? 23.031 -18.547 -19.234 1 47.66 83 GLY B CA 1
ATOM 2734 C C . GLY B 1 83 ? 22.953 -19.938 -18.656 1 47.66 83 GLY B C 1
ATOM 2735 O O . GLY B 1 83 ? 22.781 -20.906 -19.391 1 47.66 83 GLY B O 1
ATOM 2736 N N . ALA B 1 84 ? 23.062 -20.219 -17.469 1 45.78 84 ALA B N 1
ATOM 2737 C CA . ALA B 1 84 ? 23.047 -21.562 -16.891 1 45.78 84 ALA B CA 1
ATOM 2738 C C . ALA B 1 84 ? 21.734 -21.828 -16.156 1 45.78 84 ALA B C 1
ATOM 2740 O O . ALA B 1 84 ? 21.391 -22.984 -15.922 1 45.78 84 ALA B O 1
ATOM 2741 N N . GLY B 1 85 ? 21.016 -20.719 -15.641 1 42.22 85 GLY B N 1
ATOM 2742 C CA . GLY B 1 85 ? 19.875 -20.953 -14.75 1 42.22 85 GLY B CA 1
ATOM 2743 C C . GLY B 1 85 ? 18.531 -20.75 -15.438 1 42.22 85 GLY B C 1
ATOM 2744 O O . GLY B 1 85 ? 18.438 -20.859 -16.656 1 42.22 85 GLY B O 1
ATOM 2745 N N . ASN B 1 86 ? 17.484 -20.5 -14.664 1 45.25 86 ASN B N 1
ATOM 2746 C CA . ASN B 1 86 ? 16.109 -20.406 -15.117 1 45.25 86 ASN B CA 1
ATOM 2747 C C . ASN B 1 86 ? 15.922 -19.25 -16.094 1 45.25 86 ASN B C 1
ATOM 2749 O O . ASN B 1 86 ? 16 -18.078 -15.703 1 45.25 86 ASN B O 1
ATOM 2753 N N . PRO B 1 87 ? 16.016 -19.531 -17.375 1 47.25 87 PRO B N 1
ATOM 2754 C CA . PRO B 1 87 ? 15.914 -18.516 -18.406 1 47.25 87 PRO B CA 1
ATOM 2755 C C . PRO B 1 87 ? 14.742 -17.562 -18.188 1 47.25 87 PRO B C 1
ATOM 2757 O O . PRO B 1 87 ? 14.734 -16.453 -18.734 1 47.25 87 PRO B O 1
ATOM 2760 N N . ASP B 1 88 ? 13.789 -18.031 -17.312 1 51.84 88 ASP B N 1
ATOM 2761 C CA . ASP B 1 88 ? 12.555 -17.266 -17.188 1 51.84 88 ASP B CA 1
ATOM 2762 C C . ASP B 1 88 ? 12.656 -16.234 -16.062 1 51.84 88 ASP B C 1
ATOM 2764 O O . ASP B 1 88 ? 11.766 -15.391 -15.914 1 51.84 88 ASP B O 1
ATOM 2768 N N . ALA B 1 89 ? 13.727 -16.453 -15.266 1 57.56 89 ALA B N 1
ATOM 2769 C CA . ALA B 1 89 ? 13.836 -15.484 -14.172 1 57.56 89 ALA B CA 1
ATOM 2770 C C . ALA B 1 89 ? 14.422 -14.164 -14.672 1 57.56 89 ALA B C 1
ATOM 2772 O O . ALA B 1 89 ? 15.359 -14.156 -15.477 1 57.56 89 ALA B O 1
ATOM 2773 N N . PRO B 1 90 ? 13.695 -13.094 -14.273 1 65.81 90 PRO B N 1
ATOM 2774 C CA . PRO B 1 90 ? 14.305 -11.812 -14.656 1 65.81 90 PRO B CA 1
ATOM 2775 C C . PRO B 1 90 ? 15.758 -11.695 -14.211 1 65.81 90 PRO B C 1
ATOM 2777 O O . PRO B 1 90 ? 16.078 -12.023 -13.062 1 65.81 90 PRO B O 1
ATOM 2780 N N . ALA B 1 91 ? 16.641 -11.562 -15.109 1 67 91 ALA B N 1
ATOM 2781 C CA . ALA B 1 91 ? 18.078 -11.492 -14.922 1 67 91 ALA B CA 1
ATOM 2782 C C . ALA B 1 91 ? 18.438 -10.688 -13.672 1 67 91 ALA B C 1
ATOM 2784 O O . ALA B 1 91 ? 19.281 -11.109 -12.867 1 67 91 ALA B O 1
ATOM 2785 N N . ALA B 1 92 ? 17.766 -9.57 -13.508 1 71.19 92 ALA B N 1
ATOM 2786 C CA . ALA B 1 92 ? 18.109 -8.711 -12.375 1 71.19 92 ALA B CA 1
ATOM 2787 C C . ALA B 1 92 ? 17.906 -9.438 -11.047 1 71.19 92 ALA B C 1
ATOM 2789 O O . ALA B 1 92 ? 18.734 -9.344 -10.148 1 71.19 92 ALA B O 1
ATOM 2790 N N . ALA B 1 93 ? 16.922 -10.164 -10.945 1 82.31 93 ALA B N 1
ATOM 2791 C CA . ALA B 1 93 ? 16.641 -10.883 -9.703 1 82.31 93 ALA B CA 1
ATOM 2792 C C . ALA B 1 93 ? 17.609 -12.039 -9.508 1 82.31 93 ALA B C 1
ATOM 2794 O O . ALA B 1 93 ? 18.047 -12.312 -8.383 1 82.31 93 ALA B O 1
ATOM 2795 N N . ALA B 1 94 ? 17.984 -12.578 -10.586 1 79.94 94 ALA B N 1
ATOM 2796 C CA . ALA B 1 94 ? 18.891 -13.727 -10.547 1 79.94 94 ALA B CA 1
ATOM 2797 C C . ALA B 1 94 ? 20.281 -13.305 -10.086 1 79.94 94 ALA B C 1
ATOM 2799 O O . ALA B 1 94 ? 21.047 -14.125 -9.562 1 79.94 94 ALA B O 1
ATOM 2800 N N . GLY B 1 95 ? 20.594 -12.125 -10.289 1 82.5 95 GLY B N 1
ATOM 2801 C CA . GLY B 1 95 ? 21.938 -11.648 -9.961 1 82.5 95 GLY B CA 1
ATOM 2802 C C . GLY B 1 95 ? 22.047 -11.133 -8.539 1 82.5 95 GLY B C 1
ATOM 2803 O O . GLY B 1 95 ? 23.141 -10.742 -8.102 1 82.5 95 GLY B O 1
ATOM 2804 N N . LEU B 1 96 ? 20.938 -11.18 -7.883 1 88.06 96 LEU B N 1
ATOM 2805 C CA . LEU B 1 96 ? 20.969 -10.672 -6.516 1 88.06 96 LEU B CA 1
ATOM 2806 C C . LEU B 1 96 ? 21.703 -11.625 -5.59 1 88.06 96 LEU B C 1
ATOM 2808 O O . LEU B 1 96 ? 21.547 -12.844 -5.699 1 88.06 96 LEU B O 1
ATOM 2812 N N . ASP B 1 97 ? 22.562 -11.117 -4.703 1 87.06 97 ASP B N 1
ATOM 2813 C CA . ASP B 1 97 ? 23.266 -11.844 -3.648 1 87.06 97 ASP B CA 1
ATOM 2814 C C . ASP B 1 97 ? 23.188 -11.094 -2.32 1 87.06 97 ASP B C 1
ATOM 2816 O O . ASP B 1 97 ? 23.734 -10 -2.186 1 87.06 97 ASP B O 1
ATOM 2820 N N . PRO B 1 98 ? 22.625 -11.625 -1.416 1 87.94 98 PRO B N 1
ATOM 2821 C CA . PRO B 1 98 ? 21.891 -12.891 -1.371 1 87.94 98 PRO B CA 1
ATOM 2822 C C . PRO B 1 98 ? 20.672 -12.898 -2.295 1 87.94 98 PRO B C 1
ATOM 2824 O O . PRO B 1 98 ? 20.297 -11.852 -2.824 1 87.94 98 PRO B O 1
ATOM 2827 N N . PRO B 1 99 ? 20.094 -14.07 -2.496 1 88.75 99 PRO B N 1
ATOM 2828 C CA . PRO B 1 99 ? 18.922 -14.164 -3.371 1 88.75 99 PRO B CA 1
ATOM 2829 C C . PRO B 1 99 ? 17.75 -13.312 -2.881 1 88.75 99 PRO B C 1
ATOM 2831 O O . PRO B 1 99 ? 17.781 -12.805 -1.758 1 88.75 99 PRO B O 1
ATOM 2834 N N . PRO B 1 100 ? 16.766 -13.242 -3.773 1 91.88 100 PRO B N 1
ATOM 2835 C CA . PRO B 1 100 ? 15.617 -12.406 -3.387 1 91.88 100 PRO B CA 1
ATOM 2836 C C . PRO B 1 100 ? 14.992 -12.844 -2.068 1 91.88 100 PRO B C 1
ATOM 2838 O O . PRO B 1 100 ? 14.781 -14.039 -1.845 1 91.88 100 PRO B O 1
ATOM 2841 N N . ARG B 1 101 ? 14.648 -11.852 -1.278 1 92.38 101 ARG B N 1
ATOM 2842 C CA . ARG B 1 101 ? 14.133 -12.117 0.061 1 92.38 101 ARG B CA 1
ATOM 2843 C C . ARG B 1 101 ? 12.758 -12.781 -0.001 1 92.38 101 ARG B C 1
ATOM 2845 O O . ARG B 1 101 ? 12.414 -13.586 0.865 1 92.38 101 ARG B O 1
ATOM 2852 N N . LEU B 1 102 ? 12.016 -12.406 -1.038 1 96.31 102 LEU B N 1
ATOM 2853 C CA . LEU B 1 102 ? 10.688 -13.008 -1.194 1 96.31 102 LEU B CA 1
ATOM 2854 C C . LEU B 1 102 ? 10.641 -13.898 -2.43 1 96.31 102 LEU B C 1
ATOM 2856 O O . LEU B 1 102 ? 9.656 -13.875 -3.176 1 96.31 102 LEU B O 1
ATOM 2860 N N . GLY B 1 103 ? 11.695 -14.672 -2.562 1 92.88 103 GLY B N 1
ATOM 2861 C CA . GLY B 1 103 ? 11.773 -15.602 -3.676 1 92.88 103 GLY B CA 1
ATOM 2862 C C . GLY B 1 103 ? 10.719 -16.688 -3.609 1 92.88 103 GLY B C 1
ATOM 2863 O O . GLY B 1 103 ? 10.352 -17.281 -4.637 1 92.88 103 GLY B O 1
ATOM 2864 N N . GLY B 1 104 ? 10.188 -17.016 -2.42 1 94.88 104 GLY B N 1
ATOM 2865 C CA . GLY B 1 104 ? 9.172 -18.031 -2.219 1 94.88 104 GLY B CA 1
ATOM 2866 C C . GLY B 1 104 ? 7.754 -17.5 -2.311 1 94.88 104 GLY B C 1
ATOM 2867 O O . GLY B 1 104 ? 6.793 -18.219 -2.043 1 94.88 104 GLY B O 1
ATOM 2868 N N . VAL B 1 105 ? 7.633 -16.25 -2.768 1 97.5 105 VAL B N 1
ATOM 2869 C CA . VAL B 1 105 ? 6.324 -15.602 -2.797 1 97.5 105 VAL B CA 1
ATOM 2870 C C . VAL B 1 105 ? 5.941 -15.273 -4.238 1 97.5 105 VAL B C 1
ATOM 2872 O O . VAL B 1 105 ? 6.715 -14.641 -4.965 1 97.5 105 VAL B O 1
ATOM 2875 N N . SER B 1 106 ? 4.785 -15.727 -4.66 1 98.06 106 SER B N 1
ATOM 2876 C CA . SER B 1 106 ? 4.184 -15.328 -5.93 1 98.06 106 SER B CA 1
ATOM 2877 C C . SER B 1 106 ? 3.033 -14.352 -5.719 1 98.06 106 SER B C 1
ATOM 2879 O O . SER B 1 106 ? 2.398 -14.352 -4.66 1 98.06 106 SER B O 1
ATOM 2881 N N . VAL B 1 107 ? 2.826 -13.539 -6.68 1 98.81 107 VAL B N 1
ATOM 2882 C CA . VAL B 1 107 ? 1.65 -12.672 -6.715 1 98.81 107 VAL B CA 1
ATOM 2883 C C . VAL B 1 107 ? 0.753 -13.062 -7.887 1 98.81 107 VAL B C 1
ATOM 2885 O O . VAL B 1 107 ? 1.212 -13.141 -9.031 1 98.81 107 VAL B O 1
ATOM 2888 N N . VAL B 1 108 ? -0.529 -13.32 -7.59 1 98.88 108 VAL B N 1
ATOM 2889 C CA . VAL B 1 108 ? -1.47 -13.773 -8.609 1 98.88 108 VAL B CA 1
ATOM 2890 C C . VAL B 1 108 ? -2.6 -12.75 -8.75 1 98.88 108 VAL B C 1
ATOM 2892 O O . VAL B 1 108 ? -3.254 -12.398 -7.77 1 98.88 108 VAL B O 1
ATOM 2895 N N . LEU B 1 109 ? -2.812 -12.273 -9.922 1 98.81 109 LEU B N 1
ATOM 2896 C CA . LEU B 1 109 ? -3.953 -11.422 -10.242 1 98.81 109 LEU B CA 1
ATOM 2897 C C . LEU B 1 109 ? -5 -12.188 -11.047 1 98.81 109 LEU B C 1
ATOM 2899 O O . LEU B 1 109 ? -4.711 -12.68 -12.141 1 98.81 109 LEU B O 1
ATOM 2903 N N . CYS B 1 110 ? -6.172 -12.266 -10.477 1 98.25 110 CYS B N 1
ATOM 2904 C CA . CYS B 1 110 ? -7.262 -12.945 -11.18 1 98.25 110 CYS B CA 1
ATOM 2905 C C . CYS B 1 110 ? -8.055 -11.961 -12.031 1 98.25 110 CYS B C 1
ATOM 2907 O O . CYS B 1 110 ? -8.719 -11.062 -11.5 1 98.25 110 CYS B O 1
ATOM 2909 N N . SER B 1 111 ? -7.969 -12.078 -13.312 1 97.75 111 SER B N 1
ATOM 2910 C CA . SER B 1 111 ? -8.742 -11.383 -14.336 1 97.75 111 SER B CA 1
ATOM 2911 C C . SER B 1 111 ? -8.586 -9.875 -14.211 1 97.75 111 SER B C 1
ATOM 2913 O O . SER B 1 111 ? -9.578 -9.141 -14.156 1 97.75 111 SER B O 1
ATOM 2915 N N . PRO B 1 112 ? -7.355 -9.422 -14.219 1 97.75 112 PRO B N 1
ATOM 2916 C CA . PRO B 1 112 ? -7.168 -7.973 -14.172 1 97.75 112 PRO B CA 1
ATOM 2917 C C . PRO B 1 112 ? -7.719 -7.266 -15.414 1 97.75 112 PRO B C 1
ATOM 2919 O O . PRO B 1 112 ? -7.578 -7.773 -16.531 1 97.75 112 PRO B O 1
ATOM 2922 N N . LEU B 1 113 ? -8.359 -6.164 -15.211 1 97.12 113 LEU B N 1
ATOM 2923 C CA . LEU B 1 113 ? -9.008 -5.402 -16.281 1 97.12 113 LEU B CA 1
ATOM 2924 C C . LEU B 1 113 ? -8.094 -4.289 -16.781 1 97.12 113 LEU B C 1
ATOM 2926 O O . LEU B 1 113 ? -8.047 -4.012 -17.984 1 97.12 113 LEU B O 1
ATOM 2930 N N . ARG B 1 114 ? -7.371 -3.598 -15.969 1 96.81 114 ARG B N 1
ATOM 2931 C CA . ARG B 1 114 ? -6.59 -2.42 -16.312 1 96.81 114 ARG B CA 1
ATOM 2932 C C . ARG B 1 114 ? -5.109 -2.764 -16.453 1 96.81 114 ARG B C 1
ATOM 2934 O O . ARG B 1 114 ? -4.48 -3.197 -15.477 1 96.81 114 ARG B O 1
ATOM 2941 N N . PRO B 1 115 ? -4.547 -2.477 -17.609 1 98.12 115 PRO B N 1
ATOM 2942 C CA . PRO B 1 115 ? -3.119 -2.748 -17.766 1 98.12 115 PRO B CA 1
ATOM 2943 C C . PRO B 1 115 ? -2.256 -2.002 -16.75 1 98.12 115 PRO B C 1
ATOM 2945 O O . PRO B 1 115 ? -1.232 -2.525 -16.312 1 98.12 115 PRO B O 1
ATOM 2948 N N . ARG B 1 116 ? -2.672 -0.822 -16.375 1 96.81 116 ARG B N 1
ATOM 2949 C CA . ARG B 1 116 ? -1.918 -0.033 -15.398 1 96.81 116 ARG B CA 1
ATOM 2950 C C . ARG B 1 116 ? -1.836 -0.749 -14.055 1 96.81 116 ARG B C 1
ATOM 2952 O O . ARG B 1 116 ? -0.836 -0.632 -13.344 1 96.81 116 ARG B O 1
ATOM 2959 N N . THR B 1 117 ? -2.881 -1.462 -13.758 1 97.25 117 THR B N 1
ATOM 2960 C CA . THR B 1 117 ? -2.877 -2.217 -12.508 1 97.25 117 THR B CA 1
ATOM 2961 C C . THR B 1 117 ? -1.819 -3.316 -12.547 1 97.25 117 THR B C 1
ATOM 2963 O O . THR B 1 117 ? -1.092 -3.516 -11.57 1 97.25 117 THR B O 1
ATOM 2966 N N . VAL B 1 118 ? -1.696 -3.963 -13.641 1 98.5 118 VAL B N 1
ATOM 2967 C CA . VAL B 1 118 ? -0.674 -4.992 -13.797 1 98.5 118 VAL B CA 1
ATOM 2968 C C . VAL B 1 118 ? 0.712 -4.375 -13.633 1 98.5 118 VAL B C 1
ATOM 2970 O O . VAL B 1 118 ? 1.556 -4.906 -12.906 1 98.5 118 VAL B O 1
ATOM 2973 N N . GLY B 1 119 ? 0.896 -3.254 -14.273 1 98.12 119 GLY B N 1
ATOM 2974 C CA . GLY B 1 119 ? 2.17 -2.561 -14.164 1 98.12 119 GLY B CA 1
ATOM 2975 C C . GLY B 1 119 ? 2.492 -2.121 -12.75 1 98.12 119 GLY B C 1
ATOM 2976 O O . GLY B 1 119 ? 3.617 -2.299 -12.273 1 98.12 119 GLY B O 1
ATOM 2977 N N . THR B 1 120 ? 1.503 -1.57 -12.07 1 97.75 120 THR B N 1
ATOM 2978 C CA . THR B 1 120 ? 1.693 -1.073 -10.711 1 97.75 120 THR B CA 1
ATOM 2979 C C . THR B 1 120 ? 2.016 -2.219 -9.758 1 97.75 120 THR B C 1
ATOM 2981 O O . THR B 1 120 ? 2.855 -2.074 -8.867 1 97.75 120 THR B O 1
ATOM 2984 N N . VAL B 1 121 ? 1.397 -3.344 -9.945 1 98.56 121 VAL B N 1
ATOM 2985 C CA . VAL B 1 121 ? 1.665 -4.504 -9.102 1 98.56 121 VAL B CA 1
ATOM 2986 C C . VAL B 1 121 ? 3.047 -5.07 -9.422 1 98.56 121 VAL B C 1
ATOM 2988 O O . VAL B 1 121 ? 3.77 -5.504 -8.523 1 98.56 121 VAL B O 1
ATOM 2991 N N . ALA B 1 122 ? 3.428 -5.031 -10.68 1 97.81 122 ALA B N 1
ATOM 2992 C CA . ALA B 1 122 ? 4.773 -5.457 -11.055 1 97.81 122 ALA B CA 1
ATOM 2993 C C . ALA B 1 122 ? 5.832 -4.605 -10.367 1 97.81 122 ALA B C 1
ATOM 2995 O O . ALA B 1 122 ? 6.852 -5.121 -9.906 1 97.81 122 ALA B O 1
ATOM 2996 N N . ARG B 1 123 ? 5.551 -3.369 -10.273 1 97.5 123 ARG B N 1
ATOM 2997 C CA . ARG B 1 123 ? 6.465 -2.49 -9.555 1 97.5 123 ARG B CA 1
ATOM 2998 C C . ARG B 1 123 ? 6.605 -2.924 -8.102 1 97.5 123 ARG B C 1
ATOM 3000 O O . ARG B 1 123 ? 7.715 -2.957 -7.562 1 97.5 123 ARG B O 1
ATOM 3007 N N . LEU B 1 124 ? 5.531 -3.213 -7.543 1 98.25 124 LEU B N 1
ATOM 3008 C CA . LEU B 1 124 ? 5.535 -3.668 -6.156 1 98.25 124 LEU B CA 1
ATOM 3009 C C . LEU B 1 124 ? 6.328 -4.961 -6.012 1 98.25 124 LEU B C 1
ATOM 3011 O O . LEU B 1 124 ? 7.109 -5.113 -5.066 1 98.25 124 LEU B O 1
ATOM 3015 N N . CYS B 1 125 ? 6.094 -5.84 -6.945 1 97.81 125 CYS B N 1
ATOM 3016 C CA . CYS B 1 125 ? 6.836 -7.094 -6.953 1 97.81 125 CYS B CA 1
ATOM 3017 C C . CYS B 1 125 ? 8.336 -6.84 -6.969 1 97.81 125 CYS B C 1
ATOM 3019 O O . CYS B 1 125 ? 9.086 -7.453 -6.203 1 97.81 125 CYS B O 1
ATOM 3021 N N . SER B 1 126 ? 8.719 -5.949 -7.766 1 96.38 126 SER B N 1
ATOM 3022 C CA . SER B 1 126 ? 10.125 -5.562 -7.863 1 96.38 126 SER B CA 1
ATOM 3023 C C . SER B 1 126 ? 10.609 -4.922 -6.57 1 96.38 126 SER B C 1
ATOM 3025 O O . SER B 1 126 ? 11.688 -5.254 -6.074 1 96.38 126 SER B O 1
ATOM 3027 N N . CYS B 1 127 ? 9.828 -4.062 -5.996 1 97.19 127 CYS B N 1
ATOM 3028 C CA . CYS B 1 127 ? 10.188 -3.326 -4.793 1 97.19 127 CYS B CA 1
ATOM 3029 C C . CYS B 1 127 ? 10.477 -4.277 -3.637 1 97.19 127 CYS B C 1
ATOM 3031 O O . CYS B 1 127 ? 11.344 -4.004 -2.803 1 97.19 127 CYS B O 1
ATOM 3033 N N . PHE B 1 128 ? 9.797 -5.391 -3.621 1 97.56 128 PHE B N 1
ATOM 3034 C CA . PHE B 1 128 ? 9.906 -6.27 -2.463 1 97.56 128 PHE B CA 1
ATOM 3035 C C . PHE B 1 128 ? 10.539 -7.602 -2.854 1 97.56 128 PHE B C 1
ATOM 3037 O O . PHE B 1 128 ? 10.492 -8.562 -2.084 1 97.56 128 PHE B O 1
ATOM 3044 N N . GLU B 1 129 ? 11.016 -7.711 -4.062 1 95.62 129 GLU B N 1
ATOM 3045 C CA . GLU B 1 129 ? 11.773 -8.844 -4.578 1 95.62 129 GLU B CA 1
ATOM 3046 C C . GLU B 1 129 ? 10.914 -10.109 -4.629 1 95.62 129 GLU B C 1
ATOM 3048 O O . GLU B 1 129 ? 11.398 -11.203 -4.348 1 95.62 129 GLU B O 1
ATOM 3053 N N . ALA B 1 130 ? 9.609 -9.961 -4.758 1 96.38 130 ALA B N 1
ATOM 3054 C CA . ALA B 1 130 ? 8.68 -11.031 -5.109 1 96.38 130 ALA B CA 1
ATOM 3055 C C . ALA B 1 130 ? 8.398 -11.039 -6.609 1 96.38 130 ALA B C 1
ATOM 3057 O O . ALA B 1 130 ? 7.316 -10.641 -7.051 1 96.38 130 ALA B O 1
ATOM 3058 N N . VAL B 1 131 ? 9.258 -11.641 -7.352 1 93.62 131 VAL B N 1
ATOM 3059 C CA . VAL B 1 131 ? 9.281 -11.289 -8.766 1 93.62 131 VAL B CA 1
ATOM 3060 C C . VAL B 1 131 ? 8.508 -12.336 -9.57 1 93.62 131 VAL B C 1
ATOM 3062 O O . VAL B 1 131 ? 8.531 -12.32 -10.805 1 93.62 131 VAL B O 1
ATOM 3065 N N . ASP B 1 132 ? 7.828 -13.266 -8.93 1 96.25 132 ASP B N 1
ATOM 3066 C CA . ASP B 1 132 ? 6.961 -14.219 -9.609 1 96.25 132 ASP B CA 1
ATOM 3067 C C . ASP B 1 132 ? 5.531 -13.688 -9.719 1 96.25 132 ASP B C 1
ATOM 3069 O O . ASP B 1 132 ? 4.711 -13.914 -8.828 1 96.25 132 ASP B O 1
ATOM 3073 N N . LEU B 1 133 ? 5.246 -13.039 -10.828 1 97.94 133 LEU B N 1
ATOM 3074 C CA . LEU B 1 133 ? 3.92 -12.5 -11.117 1 97.94 133 LEU B CA 1
ATOM 3075 C C . LEU B 1 133 ? 3.15 -13.43 -12.055 1 97.94 133 LEU B C 1
ATOM 3077 O O . LEU B 1 133 ? 3.67 -13.836 -13.102 1 97.94 133 LEU B O 1
ATOM 3081 N N . ARG B 1 134 ? 1.935 -13.719 -11.68 1 98.56 134 ARG B N 1
ATOM 3082 C CA . ARG B 1 134 ? 1.087 -14.609 -12.461 1 98.56 134 ARG B CA 1
ATOM 3083 C C . ARG B 1 134 ? -0.282 -13.984 -12.711 1 98.56 134 ARG B C 1
ATOM 3085 O O . ARG B 1 134 ? -0.857 -13.359 -11.82 1 98.56 134 ARG B O 1
ATOM 3092 N N . LEU B 1 135 ? -0.753 -14.133 -13.906 1 98.69 135 LEU B N 1
ATOM 3093 C CA . LEU B 1 135 ? -2.041 -13.586 -14.32 1 98.69 135 LEU B CA 1
ATOM 3094 C C . LEU B 1 135 ? -3 -14.703 -14.727 1 98.69 135 LEU B C 1
ATOM 3096 O O . LEU B 1 135 ? -2.65 -15.562 -15.531 1 98.69 135 LEU B O 1
ATOM 3100 N N . VAL B 1 136 ? -4.141 -14.664 -14.125 1 98.62 136 VAL B N 1
ATOM 3101 C CA . VAL B 1 136 ? -5.176 -15.641 -14.469 1 98.62 136 VAL B CA 1
ATOM 3102 C C . VAL B 1 136 ? -6.215 -14.984 -15.375 1 98.62 136 VAL B C 1
ATOM 3104 O O . VAL B 1 136 ? -6.887 -14.031 -14.977 1 98.62 136 VAL B O 1
ATOM 3107 N N . GLU B 1 137 ? -6.391 -15.406 -16.547 1 97.56 137 GLU B N 1
ATOM 3108 C CA . GLU B 1 137 ? -7.371 -14.938 -17.516 1 97.56 137 GLU B CA 1
ATOM 3109 C C . GLU B 1 137 ? -7.418 -13.414 -17.562 1 97.56 137 GLU B C 1
ATOM 3111 O O . GLU B 1 137 ? -8.484 -12.812 -17.375 1 97.56 137 GLU B O 1
ATOM 3116 N N . PRO B 1 138 ? -6.336 -12.82 -17.922 1 97.88 138 PRO B N 1
ATOM 3117 C CA . PRO B 1 138 ? -6.34 -11.359 -17.969 1 97.88 138 PRO B CA 1
ATOM 3118 C C . PRO B 1 138 ? -7.293 -10.797 -19.016 1 97.88 138 PRO B C 1
ATOM 3120 O O . PRO B 1 138 ? -7.43 -11.383 -20.094 1 97.88 138 PRO B O 1
ATOM 3123 N N . ARG B 1 139 ? -7.926 -9.727 -18.734 1 96.88 139 ARG B N 1
ATOM 3124 C CA . ARG B 1 139 ? -8.859 -9.062 -19.625 1 96.88 139 ARG B CA 1
ATOM 3125 C C . A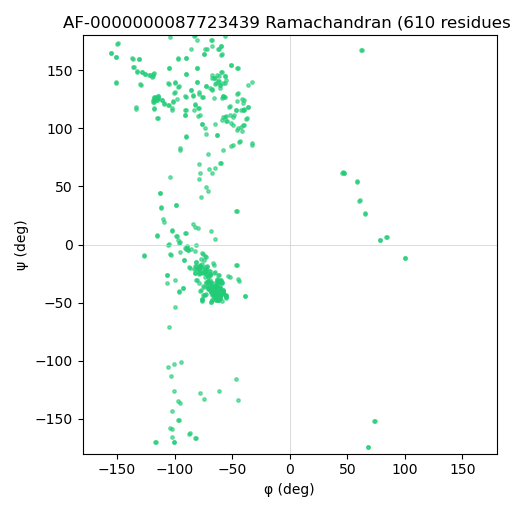RG B 1 139 ? -8.219 -7.836 -20.281 1 96.88 139 ARG B C 1
ATOM 3127 O O . ARG B 1 139 ? -8.922 -6.973 -20.812 1 96.88 139 ARG B O 1
ATOM 3134 N N . CYS B 1 140 ? -6.914 -7.711 -20.156 1 97 140 CYS B N 1
ATOM 3135 C CA . CYS B 1 140 ? -6.129 -6.648 -20.781 1 97 140 CYS B CA 1
ATOM 3136 C C . CYS B 1 140 ? -4.844 -7.203 -21.375 1 97 140 CYS B C 1
ATOM 3138 O O . CYS B 1 140 ? -4.449 -8.328 -21.078 1 97 140 CYS B O 1
ATOM 3140 N N . ASN B 1 141 ? -4.277 -6.422 -22.297 1 97.44 141 ASN B N 1
ATOM 3141 C CA . ASN B 1 141 ? -2.912 -6.699 -22.734 1 97.44 141 ASN B CA 1
ATOM 3142 C C . ASN B 1 141 ? -1.893 -6.254 -21.688 1 97.44 141 ASN B C 1
ATOM 3144 O O . ASN B 1 141 ? -1.592 -5.066 -21.562 1 97.44 141 ASN B O 1
ATOM 3148 N N . HIS B 1 142 ? -1.365 -7.234 -20.969 1 95.62 142 HIS B N 1
ATOM 3149 C CA . HIS B 1 142 ? -0.545 -6.926 -19.812 1 95.62 142 HIS B CA 1
ATOM 3150 C C . HIS B 1 142 ? 0.841 -6.441 -20.219 1 95.62 142 HIS B C 1
ATOM 3152 O O . HIS B 1 142 ? 1.593 -5.918 -19.391 1 95.62 142 HIS B O 1
ATOM 3158 N N . VAL B 1 143 ? 1.24 -6.496 -21.484 1 96.19 143 VAL B N 1
ATOM 3159 C CA . VAL B 1 143 ? 2.537 -5.992 -21.922 1 96.19 143 VAL B CA 1
ATOM 3160 C C . VAL B 1 143 ? 2.342 -4.727 -22.766 1 96.19 143 VAL B C 1
ATOM 3162 O O . VAL B 1 143 ? 3.221 -4.348 -23.531 1 96.19 143 VAL B O 1
ATOM 3165 N N . SER B 1 144 ? 1.245 -4.133 -22.578 1 97.38 144 SER B N 1
ATOM 3166 C CA . SER B 1 144 ? 0.958 -2.885 -23.281 1 97.38 144 SER B CA 1
ATOM 3167 C C . SER B 1 144 ? 1.761 -1.729 -22.703 1 97.38 144 SER B C 1
ATOM 3169 O O . SER B 1 144 ? 2.354 -1.856 -21.625 1 97.38 144 SER B O 1
ATOM 3171 N N . ARG B 1 145 ? 1.768 -0.612 -23.391 1 97.06 145 ARG B N 1
ATOM 3172 C CA . ARG B 1 145 ? 2.504 0.578 -22.984 1 97.06 145 ARG B CA 1
ATOM 3173 C C . ARG B 1 145 ? 2.02 1.075 -21.625 1 97.06 145 ARG B C 1
ATOM 3175 O O . ARG B 1 145 ? 2.828 1.399 -20.75 1 97.06 145 ARG B O 1
ATOM 3182 N N . PRO B 1 146 ? 0.714 1.057 -21.391 1 96.94 146 PRO B N 1
ATOM 3183 C CA . PRO B 1 146 ? 0.263 1.515 -20.078 1 96.94 146 PRO B CA 1
ATOM 3184 C C . PRO B 1 146 ? 0.779 0.637 -18.938 1 96.94 146 PRO B C 1
ATOM 3186 O O . PRO B 1 146 ? 1.148 1.149 -17.875 1 96.94 146 PRO B O 1
ATOM 3189 N N . ALA B 1 147 ? 0.802 -0.644 -19.172 1 97.69 147 ALA B N 1
ATOM 3190 C CA . ALA B 1 147 ? 1.323 -1.554 -18.156 1 97.69 147 ALA B CA 1
ATOM 3191 C C . ALA B 1 147 ? 2.824 -1.357 -17.953 1 97.69 147 ALA B C 1
ATOM 3193 O O . ALA B 1 147 ? 3.299 -1.228 -16.828 1 97.69 147 ALA B O 1
ATOM 3194 N N . LEU B 1 148 ? 3.541 -1.309 -19.047 1 97.19 148 LEU B N 1
ATOM 3195 C CA . LEU B 1 148 ? 4.988 -1.152 -18.984 1 97.19 148 LEU B CA 1
ATOM 3196 C C . LEU B 1 148 ? 5.371 0.188 -18.375 1 97.19 148 LEU B C 1
ATOM 3198 O O . LEU B 1 148 ? 6.289 0.259 -17.547 1 97.19 148 LEU B O 1
ATOM 3202 N N . SER B 1 149 ? 4.648 1.23 -18.688 1 96.44 149 SER B N 1
ATOM 3203 C CA . SER B 1 149 ? 4.922 2.559 -18.141 1 96.44 149 SER B CA 1
ATOM 3204 C C . SER B 1 149 ? 4.633 2.613 -16.641 1 96.44 149 SER B C 1
ATOM 3206 O O . SER B 1 149 ? 5.395 3.213 -15.883 1 96.44 149 SER B O 1
ATOM 3208 N N . ALA B 1 150 ? 3.613 1.96 -16.234 1 96 150 ALA B N 1
ATOM 3209 C CA . ALA B 1 150 ? 3.197 1.99 -14.844 1 96 150 ALA B CA 1
ATOM 3210 C C . ALA B 1 150 ? 4.164 1.195 -13.969 1 96 150 ALA B C 1
ATOM 3212 O O . ALA B 1 150 ? 4.207 1.387 -12.75 1 96 150 ALA B O 1
ATOM 3213 N N . SER B 1 151 ? 4.949 0.326 -14.508 1 95.94 151 SER B N 1
ATOM 3214 C CA . SER B 1 151 ? 5.84 -0.551 -13.75 1 95.94 151 SER B CA 1
ATOM 3215 C C . SER B 1 151 ? 7.082 0.196 -13.281 1 95.94 151 SER B C 1
ATOM 3217 O O . SER B 1 151 ? 7.789 -0.269 -12.383 1 95.94 151 SER B O 1
ATOM 3219 N N . LYS B 1 152 ? 7.391 1.357 -13.891 1 93 152 LYS B N 1
ATOM 3220 C CA . LYS B 1 152 ? 8.469 2.258 -13.492 1 93 152 LYS B CA 1
ATOM 3221 C C . LYS B 1 152 ? 9.766 1.488 -13.242 1 93 152 LYS B C 1
ATOM 3223 O O . LYS B 1 152 ? 10.328 1.56 -12.148 1 93 152 LYS B O 1
ATOM 3228 N N . GLY B 1 153 ? 10.312 0.833 -14.188 1 90.06 153 GLY B N 1
ATOM 3229 C CA . GLY B 1 153 ? 11.578 0.13 -14.094 1 90.06 153 GLY B CA 1
ATOM 3230 C C . GLY B 1 153 ? 11.422 -1.365 -13.891 1 90.06 153 GLY B C 1
ATOM 3231 O O . GLY B 1 153 ? 12.391 -2.119 -14.008 1 90.06 153 GLY B O 1
ATOM 3232 N N . ALA B 1 154 ? 10.227 -1.768 -13.594 1 94.56 154 ALA B N 1
ATOM 3233 C CA . ALA B 1 154 ? 9.969 -3.186 -13.352 1 94.56 154 ALA B CA 1
ATOM 3234 C C . ALA B 1 154 ? 9.383 -3.855 -14.586 1 94.56 154 ALA B C 1
ATOM 3236 O O . ALA B 1 154 ? 8.586 -4.785 -14.477 1 94.56 154 ALA B O 1
ATOM 3237 N N . GLN B 1 155 ? 9.789 -3.432 -15.727 1 94.31 155 GLN B N 1
ATOM 3238 C CA . GLN B 1 155 ? 9.289 -3.998 -16.969 1 94.31 155 GLN B CA 1
ATOM 3239 C C . GLN B 1 155 ? 9.656 -5.477 -17.094 1 94.31 155 GLN B C 1
ATOM 3241 O O . GLN B 1 155 ? 8.93 -6.254 -17.703 1 94.31 155 GLN B O 1
ATOM 3246 N N . PHE B 1 156 ? 10.773 -5.801 -16.516 1 92.19 156 PHE B N 1
ATOM 3247 C CA . PHE B 1 156 ? 11.219 -7.188 -16.578 1 92.19 156 PHE B CA 1
ATOM 3248 C C . PHE B 1 156 ? 10.227 -8.102 -15.859 1 92.19 156 PHE B C 1
ATOM 3250 O O . PHE B 1 156 ? 10.016 -9.242 -16.266 1 92.19 156 PHE B O 1
ATOM 3257 N N . VAL B 1 157 ? 9.523 -7.625 -14.836 1 95.62 157 VAL B N 1
ATOM 3258 C CA . VAL B 1 157 ? 8.516 -8.406 -14.125 1 95.62 157 VAL B CA 1
ATOM 3259 C C . VAL B 1 157 ? 7.27 -8.555 -15 1 95.62 157 VAL B C 1
ATOM 3261 O O . VAL B 1 157 ? 6.688 -9.633 -15.086 1 95.62 157 VAL B O 1
ATOM 3264 N N . VAL B 1 158 ? 6.863 -7.477 -15.648 1 96.44 158 VAL B N 1
ATOM 3265 C CA . VAL B 1 158 ? 5.695 -7.48 -16.516 1 96.44 158 VAL B CA 1
ATOM 3266 C C . VAL B 1 158 ? 5.898 -8.477 -17.656 1 96.44 158 VAL B C 1
ATOM 3268 O O . VAL B 1 158 ? 5.027 -9.312 -17.922 1 96.44 158 VAL B O 1
ATOM 3271 N N . ARG B 1 159 ? 7.043 -8.438 -18.266 1 94.25 159 ARG B N 1
ATOM 3272 C CA . ARG B 1 159 ? 7.34 -9.25 -19.438 1 94.25 159 ARG B CA 1
ATOM 3273 C C . ARG B 1 159 ? 7.492 -10.719 -19.047 1 94.25 159 ARG B C 1
ATOM 3275 O O . ARG B 1 159 ? 7.199 -11.609 -19.859 1 94.25 159 ARG B O 1
ATOM 3282 N N . ALA B 1 160 ? 7.891 -10.938 -17.844 1 94.06 160 ALA B N 1
ATOM 3283 C CA . ALA B 1 160 ? 8.125 -12.305 -17.391 1 94.06 160 ALA B CA 1
ATOM 3284 C C . ALA B 1 160 ? 6.859 -12.906 -16.781 1 94.06 160 ALA B C 1
ATOM 3286 O O . ALA B 1 160 ? 6.84 -14.078 -16.406 1 94.06 160 ALA B O 1
ATOM 3287 N N . ALA B 1 161 ? 5.77 -12.117 -16.672 1 96.81 161 ALA B N 1
ATOM 3288 C CA . ALA B 1 161 ? 4.551 -12.602 -16.016 1 96.81 161 ALA B CA 1
ATOM 3289 C C . ALA B 1 161 ? 4 -13.828 -16.75 1 96.81 161 ALA B C 1
ATOM 3291 O O . ALA B 1 161 ? 3.988 -13.875 -17.984 1 96.81 161 ALA B O 1
ATOM 3292 N N . ARG B 1 162 ? 3.582 -14.82 -15.992 1 97.06 162 ARG B N 1
ATOM 3293 C CA . ARG B 1 162 ? 3.012 -16.047 -16.562 1 97.06 162 ARG B CA 1
ATOM 3294 C C . ARG B 1 162 ? 1.488 -15.977 -16.578 1 97.06 162 ARG B C 1
ATOM 3296 O O . ARG B 1 162 ? 0.873 -15.57 -15.586 1 97.06 162 ARG B O 1
ATOM 3303 N N . VAL B 1 163 ? 0.973 -16.391 -17.656 1 98.06 163 VAL B N 1
ATOM 3304 C CA . VAL B 1 163 ? -0.476 -16.344 -17.812 1 98.06 163 VAL B CA 1
ATOM 3305 C C . VAL B 1 163 ? -1.056 -17.75 -17.688 1 98.06 163 VAL B C 1
ATOM 3307 O O . VAL B 1 163 ? -0.499 -18.719 -18.234 1 98.06 163 VAL B O 1
ATOM 3310 N N . HIS B 1 164 ? -2.172 -17.844 -17 1 98.25 164 HIS B N 1
ATOM 3311 C CA . HIS B 1 164 ? -2.832 -19.109 -16.75 1 98.25 164 HIS B CA 1
ATOM 3312 C C . HIS B 1 164 ? -4.32 -19.031 -17.078 1 98.25 164 HIS B C 1
ATOM 3314 O O . HIS B 1 164 ? -4.91 -17.953 -17.047 1 98.25 164 HIS B O 1
ATOM 3320 N N . GLY B 1 165 ? -4.895 -20.203 -17.281 1 97.31 165 GLY B N 1
ATOM 3321 C CA . GLY B 1 165 ? -6.312 -20.266 -17.594 1 97.31 165 GLY B CA 1
ATOM 3322 C C . GLY B 1 165 ? -7.195 -20.328 -16.359 1 97.31 165 GLY B C 1
ATOM 3323 O O . GLY B 1 165 ? -8.398 -20.062 -16.438 1 97.31 165 GLY B O 1
ATOM 3324 N N . SER B 1 166 ? -6.566 -20.719 -15.234 1 97.31 166 SER B N 1
ATOM 3325 C CA . SER B 1 166 ? -7.316 -20.781 -13.984 1 97.31 166 SER B CA 1
ATOM 3326 C C . SER B 1 166 ? -6.414 -20.531 -12.781 1 97.31 166 SER B C 1
ATOM 3328 O O . SER B 1 166 ? -5.191 -20.656 -12.883 1 97.31 166 SER B O 1
ATOM 3330 N N . LEU B 1 167 ? -7.074 -20.188 -11.695 1 98.25 167 LEU B N 1
ATOM 3331 C CA . LEU B 1 167 ? -6.309 -20.016 -10.469 1 98.25 167 LEU B CA 1
ATOM 3332 C C . LEU B 1 167 ? -5.676 -21.328 -10.023 1 98.25 167 LEU B C 1
ATOM 3334 O O . LEU B 1 167 ? -4.527 -21.344 -9.578 1 98.25 167 LEU B O 1
ATOM 3338 N N . ALA B 1 168 ? -6.441 -22.406 -10.148 1 97.56 168 ALA B N 1
ATOM 3339 C CA . ALA B 1 168 ? -5.93 -23.719 -9.773 1 97.56 168 ALA B CA 1
ATOM 3340 C C . ALA B 1 168 ? -4.641 -24.031 -10.523 1 97.56 168 ALA B C 1
ATOM 3342 O O . ALA B 1 168 ? -3.676 -24.531 -9.938 1 97.56 168 ALA B O 1
ATOM 3343 N N . GLU B 1 169 ? -4.621 -23.75 -11.781 1 97.81 169 GLU B N 1
ATOM 3344 C CA . GLU B 1 169 ? -3.434 -23.969 -12.602 1 97.81 169 GLU B CA 1
ATOM 3345 C C . GLU B 1 169 ? -2.27 -23.094 -12.133 1 97.81 169 GLU B C 1
ATOM 3347 O O . GLU B 1 169 ? -1.129 -23.562 -12.07 1 97.81 169 GLU B O 1
ATOM 3352 N N . ALA B 1 170 ? -2.557 -21.875 -11.82 1 98.44 170 ALA B N 1
ATOM 3353 C CA . ALA B 1 170 ? -1.526 -20.938 -11.367 1 98.44 170 ALA B CA 1
ATOM 3354 C C . ALA B 1 170 ? -0.897 -21.422 -10.062 1 98.44 170 ALA B C 1
ATOM 3356 O O . ALA B 1 170 ? 0.326 -21.391 -9.906 1 98.44 170 ALA B O 1
ATOM 3357 N N . LEU B 1 171 ? -1.711 -21.797 -9.164 1 98.38 171 LEU B N 1
ATOM 3358 C CA . LEU B 1 171 ? -1.234 -22.266 -7.863 1 98.38 171 LEU B CA 1
ATOM 3359 C C . LEU B 1 171 ? -0.446 -23.562 -8 1 98.38 171 LEU B C 1
ATOM 3361 O O . LEU B 1 171 ? 0.607 -23.719 -7.375 1 98.38 171 LEU B O 1
ATOM 3365 N N . ALA B 1 172 ? -0.949 -24.5 -8.797 1 97.69 172 ALA B N 1
ATOM 3366 C CA . ALA B 1 172 ? -0.275 -25.781 -9.008 1 97.69 172 ALA B CA 1
ATOM 3367 C C . ALA B 1 172 ? 1.094 -25.578 -9.656 1 97.69 172 ALA B C 1
ATOM 3369 O O . ALA B 1 172 ? 2.08 -26.188 -9.234 1 97.69 172 ALA B O 1
ATOM 3370 N N . SER B 1 173 ? 1.117 -24.75 -10.625 1 96.19 173 SER B N 1
ATOM 3371 C CA . SER B 1 173 ? 2.367 -24.469 -11.328 1 96.19 173 SER B CA 1
ATOM 3372 C C . SER B 1 173 ? 3.389 -23.828 -10.398 1 96.19 173 SER B C 1
ATOM 3374 O O . SER B 1 173 ? 4.594 -24.016 -10.562 1 96.19 173 SER B O 1
ATOM 3376 N N . ALA B 1 174 ? 2.928 -23.031 -9.461 1 95.12 174 ALA B N 1
ATOM 3377 C CA . ALA B 1 174 ? 3.809 -22.359 -8.508 1 95.12 174 ALA B CA 1
ATOM 3378 C C . ALA B 1 174 ? 4.191 -23.297 -7.363 1 95.12 174 ALA B C 1
ATOM 3380 O O . ALA B 1 174 ? 5.156 -23.031 -6.641 1 95.12 174 ALA B O 1
ATOM 3381 N N . GLY B 1 175 ? 3.416 -24.328 -7.219 1 96.94 175 GLY B N 1
ATOM 3382 C CA . GLY B 1 175 ? 3.58 -25.125 -6.02 1 96.94 175 GLY B CA 1
ATOM 3383 C C . GLY B 1 175 ? 3.338 -24.359 -4.738 1 96.94 175 GLY B C 1
ATOM 3384 O O . GLY B 1 175 ? 4.055 -24.531 -3.752 1 96.94 175 GLY B O 1
ATOM 3385 N N . ALA B 1 176 ? 2.389 -23.469 -4.738 1 97.69 176 ALA B N 1
ATOM 3386 C CA . ALA B 1 176 ? 2.229 -22.516 -3.652 1 97.69 176 ALA B CA 1
ATOM 3387 C C . ALA B 1 176 ? 0.873 -22.672 -2.971 1 97.69 176 ALA B C 1
ATOM 3389 O O . ALA B 1 176 ? -0.127 -22.969 -3.627 1 97.69 176 ALA B O 1
ATOM 3390 N N . ALA B 1 177 ? 0.855 -22.469 -1.713 1 97.75 177 ALA B N 1
ATOM 3391 C CA . ALA B 1 177 ? -0.406 -22.281 -0.999 1 97.75 177 ALA B CA 1
ATOM 3392 C C . ALA B 1 177 ? -0.985 -20.906 -1.25 1 97.75 177 ALA B C 1
ATOM 3394 O O . ALA B 1 177 ? -0.326 -19.891 -0.994 1 97.75 177 ALA B O 1
ATOM 3395 N N . GLY B 1 178 ? -2.234 -20.891 -1.679 1 98.44 178 GLY B N 1
ATOM 3396 C CA . GLY B 1 178 ? -2.848 -19.609 -1.994 1 98.44 178 GLY B CA 1
ATOM 3397 C C . GLY B 1 178 ? -3.355 -18.875 -0.769 1 98.44 178 GLY B C 1
ATOM 3398 O O . GLY B 1 178 ? -3.906 -19.484 0.147 1 98.44 178 GLY B O 1
ATOM 3399 N N . VAL B 1 179 ? -3.154 -17.578 -0.748 1 98.06 179 VAL B N 1
ATOM 3400 C CA . VAL B 1 179 ? -3.777 -16.672 0.206 1 98.06 179 VAL B CA 1
ATOM 3401 C C . VAL B 1 179 ? -4.727 -15.727 -0.527 1 98.06 179 VAL B C 1
ATOM 3403 O O . VAL B 1 179 ? -4.281 -14.82 -1.235 1 98.06 179 VAL B O 1
ATOM 3406 N N . ALA B 1 180 ? -6 -15.93 -0.329 1 97 180 ALA B N 1
ATOM 3407 C CA . ALA B 1 180 ? -7 -15.062 -0.943 1 97 180 ALA B CA 1
ATOM 3408 C C . ALA B 1 180 ? -7.191 -13.789 -0.131 1 97 180 ALA B C 1
ATOM 3410 O O . ALA B 1 180 ? -7.527 -13.844 1.055 1 97 180 ALA B O 1
ATOM 3411 N N . PHE B 1 181 ? -6.945 -12.641 -0.764 1 96.69 181 PHE B N 1
ATOM 3412 C CA . PHE B 1 181 ? -7.242 -11.375 -0.109 1 96.69 181 PHE B CA 1
ATOM 3413 C C . PHE B 1 181 ? -8.664 -10.922 -0.431 1 96.69 181 PHE B C 1
ATOM 3415 O O . PHE B 1 181 ? -8.984 -10.656 -1.591 1 96.69 181 PHE B O 1
ATOM 3422 N N . THR B 1 182 ? -9.469 -10.867 0.606 1 91.44 182 THR B N 1
ATOM 3423 C CA . THR B 1 182 ? -10.875 -10.523 0.431 1 91.44 182 THR B CA 1
ATOM 3424 C C . THR B 1 182 ? -11.43 -9.844 1.685 1 91.44 182 THR B C 1
ATOM 3426 O O . THR B 1 182 ? -11.023 -10.172 2.801 1 91.44 182 THR B O 1
ATOM 3429 N N . ARG B 1 183 ? -12.266 -8.805 1.576 1 83.25 183 ARG B N 1
ATOM 3430 C CA . ARG B 1 183 ? -12.859 -8.055 2.682 1 83.25 183 ARG B CA 1
ATOM 3431 C C . ARG B 1 183 ? -14.031 -8.812 3.291 1 83.25 183 ARG B C 1
ATOM 3433 O O . ARG B 1 183 ? -14.359 -8.609 4.465 1 83.25 183 ARG B O 1
ATOM 3440 N N . TRP B 1 184 ? -14.672 -9.664 2.592 1 73.25 184 TRP B N 1
ATOM 3441 C CA . TRP B 1 184 ? -16 -10.094 3.012 1 73.25 184 TRP B CA 1
ATOM 3442 C C . TRP B 1 184 ? -15.984 -11.555 3.459 1 73.25 184 TRP B C 1
ATOM 3444 O O . TRP B 1 184 ? -17.031 -12.195 3.543 1 73.25 184 TRP B O 1
ATOM 3454 N N . GLY B 1 185 ? -14.828 -11.859 3.99 1 66.56 185 GLY B N 1
ATOM 3455 C CA . GLY B 1 185 ? -14.695 -13.148 4.664 1 66.56 185 GLY B CA 1
ATOM 3456 C C . GLY B 1 185 ? -14.898 -14.328 3.736 1 66.56 185 GLY B C 1
ATOM 3457 O O . GLY B 1 185 ? -15.117 -14.156 2.535 1 66.56 185 GLY B O 1
ATOM 3458 N N . ALA B 1 186 ? -14.5 -15.422 4.348 1 63.88 186 ALA B N 1
ATOM 3459 C CA . ALA B 1 186 ? -14.68 -16.703 3.676 1 63.88 186 ALA B CA 1
ATOM 3460 C C . ALA B 1 186 ? -16.031 -17.328 4.039 1 63.88 186 ALA B C 1
ATOM 3462 O O . ALA B 1 186 ? -16.516 -17.156 5.16 1 63.88 186 ALA B O 1
ATOM 3463 N N . ALA B 1 187 ? -16.688 -17.656 3.062 1 60.03 187 ALA B N 1
ATOM 3464 C CA . ALA B 1 187 ? -17.922 -18.406 3.281 1 60.03 187 ALA B CA 1
ATOM 3465 C C . ALA B 1 187 ? -17.688 -19.609 4.18 1 60.03 187 ALA B C 1
ATOM 3467 O O . ALA B 1 187 ? -16.531 -20.016 4.398 1 60.03 187 ALA B O 1
ATOM 3468 N N . ALA B 1 188 ? -18.75 -19.969 4.812 1 63.84 188 ALA B N 1
ATOM 3469 C CA . ALA B 1 188 ? -18.703 -21.234 5.555 1 63.84 188 ALA B CA 1
ATOM 3470 C C . ALA B 1 188 ? -18.062 -22.344 4.727 1 63.84 188 ALA B C 1
ATOM 3472 O O . ALA B 1 188 ? -18.359 -22.484 3.535 1 63.84 188 ALA B O 1
ATOM 3473 N N . GLY B 1 189 ? -17.047 -23.078 5.332 1 72.94 189 GLY B N 1
ATOM 3474 C CA . GLY B 1 189 ? -16.344 -24.141 4.629 1 72.94 189 GLY B CA 1
ATOM 3475 C C . GLY B 1 189 ? -15.195 -23.625 3.781 1 72.94 189 GLY B C 1
ATOM 3476 O O . GLY B 1 189 ? -14.641 -24.375 2.969 1 72.94 189 GLY B O 1
ATOM 3477 N N . GLY B 1 190 ? -15 -22.422 3.951 1 82.12 190 GLY B N 1
ATOM 3478 C CA . GLY B 1 190 ? -13.922 -21.812 3.188 1 82.12 190 GLY B CA 1
ATOM 3479 C C . GLY B 1 190 ? -12.562 -22 3.826 1 82.12 190 GLY B C 1
ATOM 3480 O O . GLY B 1 190 ? -12.414 -22.797 4.762 1 82.12 190 GLY B O 1
ATOM 3481 N N . PRO B 1 191 ? -11.578 -21.5 3.215 1 91.94 191 PRO B N 1
ATOM 3482 C CA . PRO B 1 191 ? -10.219 -21.609 3.756 1 91.94 191 PRO B CA 1
ATOM 3483 C C . PRO B 1 191 ? -10.086 -20.984 5.141 1 91.94 191 PRO B C 1
ATOM 3485 O O . PRO B 1 191 ? -11.008 -20.312 5.605 1 91.94 191 PRO B O 1
ATOM 3488 N N . ARG B 1 192 ? -9 -21.359 5.785 1 93.06 192 ARG B N 1
ATOM 3489 C CA . ARG B 1 192 ? -8.719 -20.766 7.086 1 93.06 192 ARG B CA 1
ATOM 3490 C C . ARG B 1 192 ? -8.625 -19.25 6.984 1 93.06 192 ARG B C 1
ATOM 3492 O O . ARG B 1 192 ? -7.898 -18.719 6.141 1 93.06 192 ARG B O 1
ATOM 3499 N N . ALA B 1 193 ? -9.383 -18.641 7.824 1 93.06 193 ALA B N 1
ATOM 3500 C CA . ALA B 1 193 ? -9.406 -17.172 7.832 1 93.06 193 ALA B CA 1
ATOM 3501 C C . ALA B 1 193 ? -8.281 -16.609 8.703 1 93.06 193 ALA B C 1
ATOM 3503 O O . ALA B 1 193 ? -8.016 -17.141 9.789 1 93.06 193 ALA B O 1
ATOM 3504 N N . VAL B 1 194 ? -7.613 -15.648 8.148 1 92.88 194 VAL B N 1
ATOM 3505 C CA . VAL B 1 194 ? -6.625 -14.914 8.93 1 92.88 194 VAL B CA 1
ATOM 3506 C C . VAL B 1 194 ? -6.914 -13.422 8.859 1 92.88 194 VAL B C 1
ATOM 3508 O O . VAL B 1 194 ? -7.402 -12.922 7.84 1 92.88 194 VAL B O 1
ATOM 3511 N N . GLN B 1 195 ? -6.598 -12.758 9.961 1 91.31 195 GLN B N 1
ATOM 3512 C CA . GLN B 1 195 ? -6.973 -11.352 10.047 1 91.31 195 GLN B CA 1
ATOM 3513 C C . GLN B 1 195 ? -5.734 -10.461 10.117 1 91.31 195 GLN B C 1
ATOM 3515 O O . GLN B 1 195 ? -4.902 -10.617 11.016 1 91.31 195 GLN B O 1
ATOM 3520 N N . GLY B 1 196 ? -5.746 -9.609 9.203 1 93.56 196 GLY B N 1
ATOM 3521 C CA . GLY B 1 196 ? -4.719 -8.586 9.234 1 93.56 196 GLY B CA 1
ATOM 3522 C C . GLY B 1 196 ? -3.324 -9.125 8.977 1 93.56 196 GLY B C 1
ATOM 3523 O O . GLY B 1 196 ? -3.162 -10.297 8.633 1 93.56 196 GLY B O 1
ATOM 3524 N N . VAL B 1 197 ? -2.371 -8.242 9.125 1 95.75 197 VAL B N 1
ATOM 3525 C CA . VAL B 1 197 ? -0.968 -8.555 8.867 1 95.75 197 VAL B CA 1
ATOM 3526 C C . VAL B 1 197 ? -0.454 -9.531 9.922 1 95.75 197 VAL B C 1
ATOM 3528 O O . VAL B 1 197 ? 0.29 -10.461 9.602 1 95.75 197 VAL B O 1
ATOM 3531 N N . ALA B 1 198 ? -0.89 -9.305 11.133 1 93.88 198 ALA B N 1
ATOM 3532 C CA . ALA B 1 198 ? -0.451 -10.195 12.203 1 93.88 198 ALA B CA 1
ATOM 3533 C C . ALA B 1 198 ? -0.912 -11.625 11.953 1 93.88 198 ALA B C 1
ATOM 3535 O O . ALA B 1 198 ? -0.13 -12.57 12.086 1 93.88 198 ALA B O 1
ATOM 3536 N N . GLY B 1 199 ? -2.17 -11.781 11.617 1 95.44 199 GLY B N 1
ATOM 3537 C CA . GLY B 1 199 ? -2.689 -13.102 11.289 1 95.44 199 GLY B CA 1
ATOM 3538 C C . GLY B 1 199 ? -2.014 -13.727 10.078 1 95.44 199 GLY B C 1
ATOM 3539 O O . GLY B 1 199 ? -1.738 -14.93 10.07 1 95.44 199 GLY B O 1
ATOM 3540 N N . LEU B 1 200 ? -1.729 -12.938 9.117 1 97.31 200 LEU B N 1
ATOM 3541 C CA . LEU B 1 200 ? -1.064 -13.383 7.895 1 97.31 200 LEU B CA 1
ATOM 3542 C C . LEU B 1 200 ? 0.324 -13.938 8.203 1 97.31 200 LEU B C 1
ATOM 3544 O O . LEU B 1 200 ? 0.665 -15.047 7.781 1 97.31 200 LEU B O 1
ATOM 3548 N N . LEU B 1 201 ? 1.081 -13.211 9.008 1 96.94 201 LEU B N 1
ATOM 3549 C CA . LEU B 1 201 ? 2.465 -13.57 9.297 1 96.94 201 LEU B CA 1
ATOM 3550 C C . LEU B 1 201 ? 2.527 -14.773 10.234 1 96.94 201 LEU B C 1
ATOM 3552 O O . LEU B 1 201 ? 3.516 -15.516 10.234 1 96.94 201 LEU B O 1
ATOM 3556 N N . ALA B 1 202 ? 1.465 -14.961 10.984 1 96.62 202 ALA B N 1
ATOM 3557 C CA . ALA B 1 202 ? 1.427 -16.062 11.945 1 96.62 202 ALA B CA 1
ATOM 3558 C C . ALA B 1 202 ? 1.058 -17.375 11.258 1 96.62 202 ALA B C 1
ATOM 3560 O O . ALA B 1 202 ? 1.216 -18.453 11.828 1 96.62 202 ALA B O 1
ATOM 3561 N N . ALA B 1 203 ? 0.54 -17.344 10.062 1 97.25 203 ALA B N 1
ATOM 3562 C CA . ALA B 1 203 ? 0.134 -18.547 9.352 1 97.25 203 ALA B CA 1
ATOM 3563 C C . ALA B 1 203 ? 1.345 -19.406 8.977 1 97.25 203 ALA B C 1
ATOM 3565 O O . ALA B 1 203 ? 2.312 -18.891 8.398 1 97.25 203 ALA B O 1
ATOM 3566 N N . PRO B 1 204 ? 1.308 -20.672 9.203 1 96.69 204 PRO B N 1
ATOM 3567 C CA . PRO B 1 204 ? 2.459 -21.531 8.938 1 96.69 204 PRO B CA 1
ATOM 3568 C C . PRO B 1 204 ? 2.877 -21.531 7.465 1 96.69 204 PRO B C 1
ATOM 3570 O O . PRO B 1 204 ? 4.07 -21.609 7.16 1 96.69 204 PRO B O 1
ATOM 3573 N N . GLU B 1 205 ? 1.921 -21.469 6.57 1 96.56 205 GLU B N 1
ATOM 3574 C CA . GLU B 1 205 ? 2.219 -21.438 5.145 1 96.56 205 GLU B CA 1
ATOM 3575 C C . GLU B 1 205 ? 3.08 -20.219 4.789 1 96.56 205 GLU B C 1
ATOM 3577 O O . GLU B 1 205 ? 4.023 -20.344 4 1 96.56 205 GLU B O 1
ATOM 3582 N N . VAL B 1 206 ? 2.725 -19.109 5.43 1 97.69 206 VAL B N 1
ATOM 3583 C CA . VAL B 1 206 ? 3.434 -17.859 5.145 1 97.69 206 VAL B CA 1
ATOM 3584 C C . VAL B 1 206 ? 4.816 -17.891 5.793 1 97.69 206 VAL B C 1
ATOM 3586 O O . VAL B 1 206 ? 5.812 -17.547 5.16 1 97.69 206 VAL B O 1
ATOM 3589 N N . ALA B 1 207 ? 4.883 -18.344 7 1 95.19 207 ALA B N 1
ATOM 3590 C CA . ALA B 1 207 ? 6.156 -18.453 7.707 1 95.19 207 ALA B CA 1
ATOM 3591 C C . ALA B 1 207 ? 7.133 -19.344 6.941 1 95.19 207 ALA B C 1
ATOM 3593 O O . ALA B 1 207 ? 8.32 -19.016 6.836 1 95.19 207 ALA B O 1
ATOM 3594 N N . ALA B 1 208 ? 6.633 -20.422 6.395 1 95.12 208 ALA B N 1
ATOM 3595 C CA . ALA B 1 208 ? 7.469 -21.344 5.641 1 95.12 208 ALA B CA 1
ATOM 3596 C C . ALA B 1 208 ? 8.023 -20.703 4.383 1 95.12 208 ALA B C 1
ATOM 3598 O O . ALA B 1 208 ? 9.18 -20.938 4.012 1 95.12 208 ALA B O 1
ATOM 3599 N N . ALA B 1 209 ? 7.238 -19.906 3.777 1 95.69 209 ALA B N 1
ATOM 3600 C CA . ALA B 1 209 ? 7.625 -19.266 2.518 1 95.69 209 ALA B CA 1
ATOM 3601 C C . ALA B 1 209 ? 8.727 -18.234 2.738 1 95.69 209 ALA B C 1
ATOM 3603 O O . ALA B 1 209 ? 9.43 -17.859 1.799 1 95.69 209 ALA B O 1
ATOM 3604 N N . LEU B 1 210 ? 8.828 -17.734 3.951 1 94.56 210 LEU B N 1
ATOM 3605 C CA . LEU B 1 210 ? 9.805 -16.688 4.262 1 94.56 210 LEU B CA 1
ATOM 3606 C C . LEU B 1 210 ? 11.141 -17.312 4.668 1 94.56 210 LEU B C 1
ATOM 3608 O O . LEU B 1 210 ? 12.133 -16.609 4.836 1 94.56 210 LEU B O 1
ATOM 3612 N N . ARG B 1 211 ? 11.156 -18.578 4.754 1 88.31 211 ARG B N 1
ATOM 3613 C CA . ARG B 1 211 ? 12.383 -19.297 5.086 1 88.31 211 ARG B CA 1
ATOM 3614 C C . ARG B 1 211 ? 13.039 -19.859 3.834 1 88.31 211 ARG B C 1
ATOM 3616 O O . ARG B 1 211 ? 12.352 -20.344 2.932 1 88.31 211 ARG B O 1
ATOM 3623 N N . SER B 1 212 ? 14.32 -19.75 3.824 1 78.88 212 SER B N 1
ATOM 3624 C CA . SER B 1 212 ? 15.039 -20.328 2.695 1 78.88 212 SER B CA 1
ATOM 3625 C C . SER B 1 212 ? 14.75 -21.812 2.559 1 78.88 212 SER B C 1
ATOM 3627 O O . SER B 1 212 ? 14.836 -22.562 3.535 1 78.88 212 SER B O 1
ATOM 3629 N N . GLY B 1 213 ? 14.367 -22.156 1.411 1 78.44 213 GLY B N 1
ATOM 3630 C CA . GLY B 1 213 ? 14.117 -23.562 1.152 1 78.44 213 GLY B CA 1
ATOM 3631 C C . GLY B 1 213 ? 12.781 -24.047 1.692 1 78.44 213 GLY B C 1
ATOM 3632 O O . GLY B 1 213 ? 12.508 -25.25 1.709 1 78.44 213 GLY B O 1
ATOM 3633 N N . GLY B 1 214 ? 12.078 -23.125 2.203 1 82.88 214 GLY B N 1
ATOM 3634 C CA . GLY B 1 214 ? 10.781 -23.5 2.742 1 82.88 214 GLY B CA 1
ATOM 3635 C C . GLY B 1 214 ? 9.703 -23.594 1.682 1 82.88 214 GLY B C 1
ATOM 3636 O O . GLY B 1 214 ? 10 -23.75 0.496 1 82.88 214 GLY B O 1
ATOM 3637 N N . GLY B 1 215 ? 8.43 -23.656 2.062 1 92.19 215 GLY B N 1
ATOM 3638 C CA . GLY B 1 215 ? 7.285 -23.703 1.164 1 92.19 215 GLY B CA 1
ATOM 3639 C C . GLY B 1 215 ? 7.082 -22.422 0.386 1 92.19 215 GLY B C 1
ATOM 3640 O O . GLY B 1 215 ? 7.941 -21.531 0.407 1 92.19 215 GLY B O 1
ATOM 3641 N N . ARG B 1 216 ? 6.137 -22.438 -0.473 1 97.12 216 ARG B N 1
ATOM 3642 C CA . ARG B 1 216 ? 5.801 -21.281 -1.288 1 97.12 216 ARG B CA 1
ATOM 3643 C C . ARG B 1 216 ? 4.375 -20.812 -1.015 1 97.12 216 ARG B C 1
ATOM 3645 O O . ARG B 1 216 ? 3.492 -21.625 -0.728 1 97.12 216 ARG B O 1
ATOM 3652 N N . VAL B 1 217 ? 4.184 -19.516 -1.117 1 98.25 217 VAL B N 1
ATOM 3653 C CA . VAL B 1 217 ? 2.846 -18.953 -0.993 1 98.25 217 VAL B CA 1
ATOM 3654 C C . VAL B 1 217 ? 2.555 -18.047 -2.186 1 98.25 217 VAL B C 1
ATOM 3656 O O . VAL B 1 217 ? 3.473 -17.484 -2.785 1 98.25 217 VAL B O 1
ATOM 3659 N N . ALA B 1 218 ? 1.288 -18.016 -2.533 1 98.81 218 ALA B N 1
ATOM 3660 C CA . ALA B 1 218 ? 0.81 -17.125 -3.584 1 98.81 218 ALA B CA 1
ATOM 3661 C C . ALA B 1 218 ? -0.214 -16.125 -3.037 1 98.81 218 ALA B C 1
ATOM 3663 O O . ALA B 1 218 ? -1.249 -16.531 -2.5 1 98.81 218 ALA B O 1
ATOM 3664 N N . LEU B 1 219 ? 0.139 -14.891 -3.102 1 98.88 219 LEU B N 1
ATOM 3665 C CA . LEU B 1 219 ? -0.825 -13.852 -2.75 1 98.88 219 LEU B CA 1
ATOM 3666 C C . LEU B 1 219 ? -1.804 -13.609 -3.895 1 98.88 219 LEU B C 1
ATOM 3668 O O . LEU B 1 219 ? -1.41 -13.148 -4.969 1 98.88 219 LEU B O 1
ATOM 3672 N N . VAL B 1 220 ? -3.102 -13.867 -3.627 1 98.75 220 VAL B N 1
ATOM 3673 C CA . VAL B 1 220 ? -4.094 -13.891 -4.695 1 98.75 220 VAL B CA 1
ATOM 3674 C C . VAL B 1 220 ? -5.039 -12.703 -4.555 1 98.75 220 VAL B C 1
ATOM 3676 O O . VAL B 1 220 ? -5.668 -12.523 -3.512 1 98.75 220 VAL B O 1
ATOM 3679 N N . PHE B 1 221 ? -5.098 -11.953 -5.625 1 98.25 221 PHE B N 1
ATOM 3680 C CA . PHE B 1 221 ? -5.969 -10.781 -5.688 1 98.25 221 PHE B CA 1
ATOM 3681 C C . PHE B 1 221 ? -6.953 -10.906 -6.844 1 98.25 221 PHE B C 1
ATOM 3683 O O . PHE B 1 221 ? -6.609 -11.438 -7.906 1 98.25 221 PHE B O 1
ATOM 3690 N N . GLY B 1 222 ? -8.141 -10.375 -6.629 1 96.31 222 GLY B N 1
ATOM 3691 C CA . GLY B 1 222 ? -9.211 -10.555 -7.594 1 96.31 222 GLY B CA 1
ATOM 3692 C C . GLY B 1 222 ? -9.414 -9.344 -8.492 1 96.31 222 GLY B C 1
ATOM 3693 O O . GLY B 1 222 ? -8.555 -8.461 -8.555 1 96.31 222 GLY B O 1
ATOM 3694 N N . ARG B 1 223 ? -10.516 -9.422 -9.211 1 95.31 223 ARG B N 1
ATOM 3695 C CA . ARG B 1 223 ? -10.906 -8.352 -10.125 1 95.31 223 ARG B CA 1
ATOM 3696 C C . ARG B 1 223 ? -11.016 -7.02 -9.391 1 95.31 223 ARG B C 1
ATOM 3698 O O . ARG B 1 223 ? -11.484 -6.965 -8.258 1 95.31 223 ARG B O 1
ATOM 3705 N N . GLU B 1 224 ? -10.648 -5.934 -10.094 1 93.69 224 GLU B N 1
ATOM 3706 C CA . GLU B 1 224 ? -10.711 -4.586 -9.539 1 93.69 224 GLU B CA 1
ATOM 3707 C C . GLU B 1 224 ? -12.141 -4.207 -9.172 1 93.69 224 GLU B C 1
ATOM 3709 O O . GLU B 1 224 ? -12.367 -3.492 -8.195 1 93.69 224 GLU B O 1
ATOM 3714 N N . GLU B 1 225 ? -13.117 -4.812 -9.844 1 88.38 225 GLU B N 1
ATOM 3715 C CA . GLU B 1 225 ? -14.508 -4.418 -9.703 1 88.38 225 GLU B CA 1
ATOM 3716 C C . GLU B 1 225 ? -15.211 -5.254 -8.633 1 88.38 225 GLU B C 1
ATOM 3718 O O . GLU B 1 225 ? -16.031 -4.734 -7.871 1 88.38 225 GLU B O 1
ATOM 3723 N N . PHE B 1 226 ? -14.758 -6.602 -8.664 1 86.25 226 PHE B N 1
ATOM 3724 C CA . PHE B 1 226 ? -15.625 -7.535 -7.949 1 86.25 226 PHE B CA 1
ATOM 3725 C C . PHE B 1 226 ? -14.828 -8.344 -6.93 1 86.25 226 PHE B C 1
ATOM 3727 O O . PHE B 1 226 ? -15.398 -9.094 -6.141 1 86.25 226 PHE B O 1
ATOM 3734 N N . GLY B 1 227 ? -13.57 -8.203 -7.004 1 92.06 227 GLY B N 1
ATOM 3735 C CA . GLY B 1 227 ? -12.758 -9.062 -6.156 1 92.06 227 GLY B CA 1
ATOM 3736 C C . GLY B 1 227 ? -12.719 -10.508 -6.629 1 92.06 227 GLY B C 1
ATOM 3737 O O . GLY B 1 227 ? -12.773 -10.766 -7.832 1 92.06 227 GLY B O 1
ATOM 3738 N N . LEU B 1 228 ? -12.531 -11.422 -5.727 1 93.25 228 LEU B N 1
ATOM 3739 C CA . LEU B 1 228 ? -12.438 -12.852 -6.023 1 93.25 228 LEU B CA 1
ATOM 3740 C C . LEU B 1 228 ? -13.812 -13.516 -5.973 1 93.25 228 LEU B C 1
ATOM 3742 O O . LEU B 1 228 ? -14.648 -13.148 -5.141 1 93.25 228 LEU B O 1
ATOM 3746 N N . SER B 1 229 ? -13.992 -14.492 -6.805 1 88.31 229 SER B N 1
ATOM 3747 C CA . SER B 1 229 ? -15.18 -15.328 -6.68 1 88.31 229 SER B CA 1
ATOM 3748 C C . SER B 1 229 ? -15.07 -16.281 -5.488 1 88.31 229 SER B C 1
ATOM 3750 O O . SER B 1 229 ? -13.977 -16.516 -4.977 1 88.31 229 SER B O 1
ATOM 3752 N N . ASP B 1 230 ? -16.188 -16.797 -5.133 1 87.31 230 ASP B N 1
ATOM 3753 C CA . ASP B 1 230 ? -16.203 -17.766 -4.047 1 87.31 230 ASP B CA 1
ATOM 3754 C C . ASP B 1 230 ? -15.336 -18.984 -4.395 1 87.31 230 ASP B C 1
ATOM 3756 O O . ASP B 1 230 ? -14.664 -19.547 -3.527 1 87.31 230 ASP B O 1
ATOM 3760 N N . GLU B 1 231 ? -15.406 -19.406 -5.629 1 88.56 231 GLU B N 1
ATOM 3761 C CA . GLU B 1 231 ? -14.625 -20.547 -6.09 1 88.56 231 GLU B CA 1
ATOM 3762 C C . GLU B 1 231 ? -13.125 -20.25 -5.992 1 88.56 231 GLU B C 1
ATOM 3764 O O . GLU B 1 231 ? -12.352 -21.109 -5.566 1 88.56 231 GLU B O 1
ATOM 3769 N N . GLU B 1 232 ? -12.758 -19.109 -6.332 1 92.69 232 GLU B N 1
ATOM 3770 C CA . GLU B 1 232 ? -11.352 -18.719 -6.25 1 92.69 232 GLU B CA 1
ATOM 3771 C C . GLU B 1 232 ? -10.883 -18.656 -4.801 1 92.69 232 GLU B C 1
ATOM 3773 O O . GLU B 1 232 ? -9.766 -19.062 -4.488 1 92.69 232 GLU B O 1
ATOM 3778 N N . VAL B 1 233 ? -11.734 -18.094 -3.939 1 93.31 233 VAL B N 1
ATOM 3779 C CA . VAL B 1 233 ? -11.398 -18.047 -2.52 1 93.31 233 VAL B CA 1
ATOM 3780 C C . VAL B 1 233 ? -11.25 -19.469 -1.983 1 93.31 233 VAL B C 1
ATOM 3782 O O . VAL B 1 233 ? -10.289 -19.781 -1.273 1 93.31 233 VAL B O 1
ATOM 3785 N N . ARG B 1 234 ? -12.086 -20.375 -2.402 1 91.44 234 ARG B N 1
ATOM 3786 C CA . ARG B 1 234 ? -12.086 -21.75 -1.923 1 91.44 234 ARG B CA 1
ATOM 3787 C C . ARG B 1 234 ? -10.852 -22.5 -2.412 1 91.44 234 ARG B C 1
ATOM 3789 O O . ARG B 1 234 ? -10.406 -23.453 -1.774 1 91.44 234 ARG B O 1
ATOM 3796 N N . ALA B 1 235 ? -10.32 -22.094 -3.5 1 93.69 235 ALA B N 1
ATOM 3797 C CA . ALA B 1 235 ? -9.141 -22.734 -4.082 1 93.69 235 ALA B CA 1
ATOM 3798 C C . ALA B 1 235 ? -7.887 -22.422 -3.277 1 93.69 235 ALA B C 1
ATOM 3800 O O . ALA B 1 235 ? -6.848 -23.062 -3.461 1 93.69 235 ALA B O 1
ATOM 3801 N N . CYS B 1 236 ? -8 -21.484 -2.344 1 96.5 236 CYS B N 1
ATOM 3802 C CA . CYS B 1 236 ? -6.836 -21.047 -1.576 1 96.5 236 CYS B CA 1
ATOM 3803 C C . CYS B 1 236 ? -6.777 -21.766 -0.229 1 96.5 236 CYS B C 1
ATOM 3805 O O . CYS B 1 236 ? -7.773 -22.328 0.226 1 96.5 236 CYS B O 1
ATOM 3807 N N . ALA B 1 237 ? -5.582 -21.75 0.35 1 96.38 237 ALA B N 1
ATOM 3808 C CA . ALA B 1 237 ? -5.387 -22.328 1.674 1 96.38 237 ALA B CA 1
ATOM 3809 C C . ALA B 1 237 ? -5.824 -21.359 2.771 1 96.38 237 ALA B C 1
ATOM 3811 O O . ALA B 1 237 ? -6.289 -21.797 3.832 1 96.38 237 ALA B O 1
ATOM 3812 N N . LEU B 1 238 ? -5.711 -20.109 2.527 1 96.38 238 LEU B N 1
ATOM 3813 C CA . LEU B 1 238 ? -6.012 -19.062 3.488 1 96.38 238 LEU B CA 1
ATOM 3814 C C . LEU B 1 238 ? -6.875 -17.969 2.852 1 96.38 238 LEU B C 1
ATOM 3816 O O . LEU B 1 238 ? -6.82 -17.766 1.638 1 96.38 238 LEU B O 1
ATOM 3820 N N . ALA B 1 239 ? -7.68 -17.391 3.66 1 95.62 239 ALA B N 1
ATOM 3821 C CA . ALA B 1 239 ? -8.352 -16.125 3.328 1 95.62 239 ALA B CA 1
ATOM 3822 C C . ALA B 1 239 ? -7.957 -15.016 4.293 1 95.62 239 ALA B C 1
ATOM 3824 O O . ALA B 1 239 ? -8.141 -15.148 5.504 1 95.62 239 ALA B O 1
ATOM 3825 N N . CYS B 1 240 ? -7.426 -13.945 3.721 1 95.94 240 CYS B N 1
ATOM 3826 C CA . CYS B 1 240 ? -6.922 -12.859 4.555 1 95.94 240 CYS B CA 1
ATOM 3827 C C . CYS B 1 240 ? -7.746 -11.594 4.352 1 95.94 240 CYS B C 1
ATOM 3829 O O . CYS B 1 240 ? -7.961 -11.156 3.221 1 95.94 240 CYS B O 1
ATOM 3831 N N . GLU B 1 241 ? -8.164 -11.086 5.395 1 93.88 241 GLU B N 1
ATOM 3832 C CA . GLU B 1 241 ? -8.836 -9.789 5.398 1 93.88 241 GLU B CA 1
ATOM 3833 C C . GLU B 1 241 ? -7.957 -8.719 6.035 1 93.88 241 GLU B C 1
ATOM 3835 O O . GLU B 1 241 ? -7.508 -8.875 7.172 1 93.88 241 GLU B O 1
ATOM 3840 N N . LEU B 1 242 ? -7.668 -7.703 5.277 1 95.44 242 LEU B N 1
ATOM 3841 C CA . LEU B 1 242 ? -6.973 -6.551 5.832 1 95.44 242 LEU B CA 1
ATOM 3842 C C . LEU B 1 242 ? -7.957 -5.59 6.496 1 95.44 242 LEU B C 1
ATOM 3844 O O . LEU B 1 242 ? -8.961 -5.211 5.895 1 95.44 242 LEU B O 1
ATOM 3848 N N . PRO B 1 243 ? -7.668 -5.242 7.688 1 93.38 243 PRO B N 1
ATOM 3849 C CA . PRO B 1 243 ? -8.578 -4.316 8.367 1 93.38 243 PRO B CA 1
ATOM 3850 C C . PRO B 1 243 ? -8.68 -2.965 7.664 1 93.38 243 PRO B C 1
ATOM 3852 O O . PRO B 1 243 ? -7.672 -2.438 7.184 1 93.38 243 PRO B O 1
ATOM 3855 N N . MET B 1 244 ? -9.844 -2.381 7.602 1 93.38 244 MET B N 1
ATOM 3856 C CA . MET B 1 244 ? -10.078 -1.051 7.047 1 93.38 244 MET B CA 1
ATOM 3857 C C . MET B 1 244 ? -11.258 -0.375 7.746 1 93.38 244 MET B C 1
ATOM 3859 O O . MET B 1 244 ? -12 -1.021 8.492 1 93.38 244 MET B O 1
ATOM 3863 N N . GLY B 1 245 ? -11.469 0.823 7.461 1 93.25 245 GLY B N 1
ATOM 3864 C CA . GLY B 1 245 ? -12.477 1.631 8.133 1 93.25 245 GLY B CA 1
ATOM 3865 C C . GLY B 1 245 ? -13.852 1.503 7.512 1 93.25 245 GLY B C 1
ATOM 3866 O O . GLY B 1 245 ? -14.133 0.53 6.809 1 93.25 245 GLY B O 1
ATOM 3867 N N . ARG B 1 246 ? -14.711 2.475 7.84 1 93.38 246 ARG B N 1
ATOM 3868 C CA . ARG B 1 246 ? -16.141 2.395 7.539 1 93.38 246 ARG B CA 1
ATOM 3869 C C . ARG B 1 246 ? -16.5 3.312 6.375 1 93.38 246 ARG B C 1
ATOM 3871 O O . ARG B 1 246 ? -17.641 3.275 5.883 1 93.38 246 ARG B O 1
ATOM 3878 N N . LEU B 1 247 ? -15.578 4.008 5.824 1 93 247 LEU B N 1
ATOM 3879 C CA . LEU B 1 247 ? -15.906 5.09 4.902 1 93 247 LEU B CA 1
ATOM 3880 C C . LEU B 1 247 ? -15.68 4.66 3.457 1 93 247 LEU B C 1
ATOM 3882 O O . LEU B 1 247 ? -16 5.402 2.527 1 93 247 LEU B O 1
ATOM 3886 N N . SER B 1 248 ? -15.078 3.521 3.262 1 92.81 248 SER B N 1
ATOM 3887 C CA . SER B 1 248 ? -14.805 3.002 1.926 1 92.81 248 SER B CA 1
ATOM 3888 C C . SER B 1 248 ? -15.148 1.518 1.831 1 92.81 248 SER B C 1
ATOM 3890 O O . SER B 1 248 ? -15.062 0.792 2.824 1 92.81 248 SER B O 1
ATOM 3892 N N . GLU B 1 249 ? -15.461 1.12 0.684 1 88.88 249 GLU B N 1
ATOM 3893 C CA . GLU B 1 249 ? -15.898 -0.253 0.457 1 88.88 249 GLU B CA 1
ATOM 3894 C C . GLU B 1 249 ? -14.719 -1.22 0.471 1 88.88 249 GLU B C 1
ATOM 3896 O O . GLU B 1 249 ? -14.82 -2.326 1.005 1 88.88 249 GLU B O 1
ATOM 3901 N N . SER B 1 250 ? -13.727 -0.847 -0.214 1 91.62 250 SER B N 1
ATOM 3902 C CA . SER B 1 250 ? -12.586 -1.739 -0.358 1 91.62 250 SER B CA 1
ATOM 3903 C C . SER B 1 250 ? -11.312 -0.959 -0.657 1 91.62 250 SER B C 1
ATOM 3905 O O . SER B 1 250 ? -11.367 0.221 -1.011 1 91.62 250 SER B O 1
ATOM 3907 N N . LEU B 1 251 ? -10.18 -1.612 -0.493 1 94.94 251 LEU B N 1
ATOM 3908 C CA . LEU B 1 251 ? -8.883 -1.085 -0.904 1 94.94 251 LEU B CA 1
ATOM 3909 C C . LEU B 1 251 ? -8.672 -1.281 -2.4 1 94.94 251 LEU B C 1
ATOM 3911 O O . LEU B 1 251 ? -9.219 -2.211 -2.996 1 94.94 251 LEU B O 1
ATOM 3915 N N . SER B 1 252 ? -7.879 -0.372 -2.967 1 94.5 252 SER B N 1
ATOM 3916 C CA . SER B 1 252 ? -7.359 -0.697 -4.289 1 94.5 252 SER B CA 1
ATOM 3917 C C . SER B 1 252 ? -6.543 -1.985 -4.262 1 94.5 252 SER B C 1
ATOM 3919 O O . SER B 1 252 ? -5.898 -2.297 -3.26 1 94.5 252 SER B O 1
ATOM 3921 N N . LEU B 1 253 ? -6.621 -2.643 -5.375 1 96.44 253 LEU B N 1
ATOM 3922 C CA . LEU B 1 253 ? -5.895 -3.898 -5.512 1 96.44 253 LEU B CA 1
ATOM 3923 C C . LEU B 1 253 ? -4.41 -3.703 -5.211 1 96.44 253 LEU B C 1
ATOM 3925 O O . LEU B 1 253 ? -3.82 -4.473 -4.449 1 96.44 253 LEU B O 1
ATOM 3929 N N . SER B 1 254 ? -3.799 -2.672 -5.742 1 97.38 254 SER B N 1
ATOM 3930 C CA . SER B 1 254 ? -2.367 -2.467 -5.562 1 97.38 254 SER B CA 1
ATOM 3931 C C . SER B 1 254 ? -2.043 -2.059 -4.129 1 97.38 254 SER B C 1
ATOM 3933 O O . SER B 1 254 ? -0.965 -2.371 -3.617 1 97.38 254 SER B O 1
ATOM 3935 N N . HIS B 1 255 ? -2.971 -1.335 -3.451 1 98 255 HIS B N 1
ATOM 3936 C CA . HIS B 1 255 ? -2.744 -0.978 -2.057 1 98 255 HIS B CA 1
ATOM 3937 C C . HIS B 1 255 ? -2.789 -2.209 -1.157 1 98 255 HIS B C 1
ATOM 3939 O O . HIS B 1 255 ? -1.979 -2.342 -0.238 1 98 255 HIS B O 1
ATOM 3945 N N . ALA B 1 256 ? -3.729 -3.105 -1.435 1 98.25 256 ALA B N 1
ATOM 3946 C CA . ALA B 1 256 ? -3.766 -4.363 -0.691 1 98.25 256 ALA B CA 1
ATOM 3947 C C . ALA B 1 256 ? -2.479 -5.156 -0.891 1 98.25 256 ALA B C 1
ATOM 3949 O O . ALA B 1 256 ? -1.912 -5.684 0.07 1 98.25 256 ALA B O 1
ATOM 3950 N N . ALA B 1 257 ? -2.02 -5.219 -2.121 1 98.69 257 ALA B N 1
ATOM 3951 C CA . ALA B 1 257 ? -0.778 -5.922 -2.434 1 98.69 257 ALA B CA 1
ATOM 3952 C C . ALA B 1 257 ? 0.411 -5.281 -1.725 1 98.69 257 ALA B C 1
ATOM 3954 O O . ALA B 1 257 ? 1.29 -5.98 -1.217 1 98.69 257 ALA B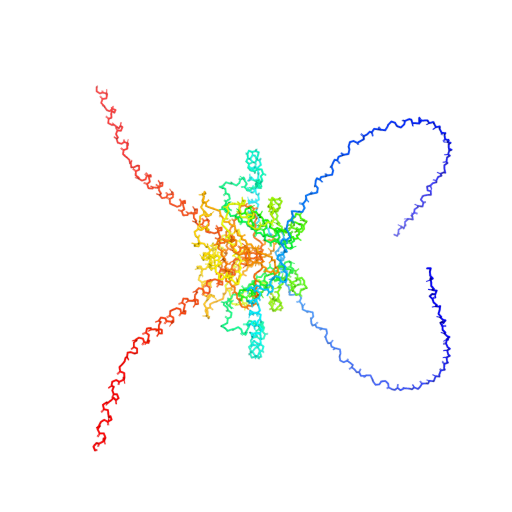 O 1
ATOM 3955 N N . ALA B 1 258 ? 0.433 -3.965 -1.675 1 98.69 258 ALA B N 1
ATOM 3956 C CA . ALA B 1 258 ? 1.52 -3.24 -1.024 1 98.69 258 ALA B CA 1
ATOM 3957 C C . ALA B 1 258 ? 1.585 -3.568 0.465 1 98.69 258 ALA B C 1
ATOM 3959 O O . ALA B 1 258 ? 2.664 -3.824 1.004 1 98.69 258 ALA B O 1
ATOM 3960 N N . ILE B 1 259 ? 0.444 -3.568 1.117 1 98.56 259 ILE B N 1
ATOM 3961 C CA . ILE B 1 259 ? 0.37 -3.846 2.547 1 98.56 259 ILE B CA 1
ATOM 3962 C C . ILE B 1 259 ? 0.86 -5.266 2.824 1 98.56 259 ILE B C 1
ATOM 3964 O O . ILE B 1 259 ? 1.673 -5.48 3.727 1 98.56 259 ILE B O 1
ATOM 3968 N N . ALA B 1 260 ? 0.459 -6.211 2.033 1 98.62 260 ALA B N 1
ATOM 3969 C CA . ALA B 1 260 ? 0.82 -7.613 2.225 1 98.62 260 ALA B CA 1
ATOM 3970 C C . ALA B 1 260 ? 2.307 -7.84 1.963 1 98.62 260 ALA B C 1
ATOM 3972 O O . ALA B 1 260 ? 3.002 -8.445 2.779 1 98.62 260 ALA B O 1
ATOM 3973 N N . LEU B 1 261 ? 2.787 -7.352 0.849 1 98.69 261 LEU B N 1
ATOM 3974 C CA . LEU B 1 261 ? 4.176 -7.574 0.458 1 98.69 261 LEU B CA 1
ATOM 3975 C C . LEU B 1 261 ? 5.129 -6.879 1.423 1 98.69 261 LEU B C 1
ATOM 3977 O O . LEU B 1 261 ? 6.176 -7.434 1.774 1 98.69 261 LEU B O 1
ATOM 3981 N N . ALA B 1 262 ? 4.766 -5.676 1.861 1 98.5 262 ALA B N 1
ATOM 3982 C CA . ALA B 1 262 ? 5.602 -4.965 2.824 1 98.5 262 ALA B CA 1
ATOM 3983 C C . ALA B 1 262 ? 5.723 -5.746 4.129 1 98.5 262 ALA B C 1
ATOM 3985 O O . ALA B 1 262 ? 6.801 -5.82 4.723 1 98.5 262 ALA B O 1
ATOM 3986 N N . ALA B 1 263 ? 4.637 -6.305 4.523 1 97.94 263 ALA B N 1
ATOM 3987 C CA . ALA B 1 263 ? 4.629 -7.082 5.762 1 97.94 263 ALA B CA 1
ATOM 3988 C C . ALA B 1 263 ? 5.531 -8.312 5.641 1 97.94 263 ALA B C 1
ATOM 3990 O O . ALA B 1 263 ? 6.344 -8.578 6.527 1 97.94 263 ALA B O 1
ATOM 3991 N N . LEU B 1 264 ? 5.391 -9.031 4.582 1 98 264 LEU B N 1
ATOM 3992 C CA . LEU B 1 264 ? 6.203 -10.227 4.371 1 98 264 LEU B CA 1
ATOM 3993 C C . LEU B 1 264 ? 7.684 -9.867 4.273 1 98 264 LEU B C 1
ATOM 3995 O O . LEU B 1 264 ? 8.531 -10.547 4.863 1 98 264 LEU B O 1
ATOM 3999 N N . PHE B 1 265 ? 7.945 -8.82 3.557 1 97.81 265 PHE B N 1
ATOM 4000 C CA . PHE B 1 265 ? 9.336 -8.406 3.379 1 97.81 265 PHE B CA 1
ATOM 4001 C C . PHE B 1 265 ? 9.953 -8.008 4.711 1 97.81 265 PHE B C 1
ATOM 4003 O O . PHE B 1 265 ? 11.086 -8.398 5.016 1 97.81 265 PHE B O 1
ATOM 4010 N N . GLY B 1 266 ? 9.188 -7.203 5.492 1 95.44 266 GLY B N 1
ATOM 4011 C CA . GLY B 1 266 ? 9.656 -6.832 6.816 1 95.44 266 GLY B CA 1
ATOM 4012 C C . GLY B 1 266 ? 9.93 -8.031 7.711 1 95.44 266 GLY B C 1
ATOM 4013 O O . GLY B 1 266 ? 10.93 -8.055 8.438 1 95.44 266 GLY B O 1
ATOM 4014 N N . ALA B 1 267 ? 9.086 -8.984 7.652 1 94.88 267 ALA B N 1
ATOM 4015 C CA . ALA B 1 267 ? 9.25 -10.195 8.453 1 94.88 267 ALA B CA 1
ATOM 4016 C C . ALA B 1 267 ? 10.477 -10.984 7.996 1 94.88 267 ALA B C 1
ATOM 4018 O O . ALA B 1 267 ? 11.227 -11.516 8.82 1 94.88 267 ALA B O 1
ATOM 4019 N N . ALA B 1 268 ? 10.68 -11.047 6.711 1 93.81 268 ALA B N 1
ATOM 4020 C CA . ALA B 1 268 ? 11.82 -11.773 6.164 1 93.81 268 ALA B CA 1
ATOM 4021 C C . ALA B 1 268 ? 13.133 -11.102 6.562 1 93.81 268 ALA B C 1
ATOM 4023 O O . ALA B 1 268 ? 14.125 -11.773 6.836 1 93.81 268 ALA B O 1
ATOM 4024 N N . GLU B 1 269 ? 13.109 -9.797 6.555 1 89.38 269 GLU B N 1
ATOM 4025 C CA . GLU B 1 269 ? 14.297 -9.047 6.961 1 89.38 269 GLU B CA 1
ATOM 4026 C C . GLU B 1 269 ? 14.625 -9.289 8.43 1 89.38 269 GLU B C 1
ATOM 4028 O O . GLU B 1 269 ? 15.797 -9.406 8.797 1 89.38 269 GLU B O 1
ATOM 4033 N N . GLY B 1 270 ? 13.586 -9.266 9.227 1 83.19 270 GLY B N 1
ATOM 4034 C CA . GLY B 1 270 ? 13.789 -9.523 10.641 1 83.19 270 GLY B CA 1
ATOM 4035 C C . GLY B 1 270 ? 14.367 -10.898 10.914 1 83.19 270 GLY B C 1
ATOM 4036 O O . GLY B 1 270 ? 15.211 -11.055 11.797 1 83.19 270 GLY B O 1
ATOM 4037 N N . GLN B 1 271 ? 13.977 -11.867 10.211 1 80.25 271 GLN B N 1
ATOM 4038 C CA . GLN B 1 271 ? 14.469 -13.227 10.367 1 80.25 271 GLN B CA 1
ATOM 4039 C C . GLN B 1 271 ? 15.945 -13.328 9.977 1 80.25 271 GLN B C 1
ATOM 4041 O O . GLN B 1 271 ? 16.719 -14.031 10.625 1 80.25 271 GLN B O 1
ATOM 4046 N N . GLN B 1 272 ? 16.266 -12.633 9.016 1 75.75 272 GLN B N 1
ATOM 4047 C CA . GLN B 1 272 ? 17.641 -12.664 8.57 1 75.75 272 GLN B CA 1
ATOM 4048 C C . GLN B 1 272 ? 18.562 -12 9.586 1 75.75 272 GLN B C 1
ATOM 4050 O O . GLN B 1 272 ? 19.672 -12.492 9.836 1 75.75 272 GLN B O 1
ATOM 4055 N N . GLN B 1 273 ? 18.047 -10.938 10.125 1 73.56 273 GLN B N 1
ATOM 4056 C CA . GLN B 1 273 ? 18.859 -10.242 11.133 1 73.56 273 GLN B CA 1
ATOM 4057 C C . GLN B 1 273 ? 19.016 -11.102 12.383 1 73.56 273 GLN B C 1
ATOM 4059 O O . GLN B 1 273 ? 20.094 -11.148 12.977 1 73.56 273 GLN B O 1
ATOM 4064 N N . ALA B 1 274 ? 18 -11.766 12.75 1 70 274 ALA B N 1
ATOM 4065 C CA . ALA B 1 274 ? 18.047 -12.641 13.922 1 70 274 ALA B CA 1
ATOM 4066 C C . ALA B 1 274 ? 18.984 -13.82 13.68 1 70 274 ALA B C 1
ATOM 4068 O O . ALA B 1 274 ? 19.719 -14.234 14.578 1 70 274 ALA B O 1
ATOM 4069 N N . GLY B 1 275 ? 18.891 -14.281 12.477 1 67.88 275 GLY B N 1
ATOM 4070 C CA . GLY B 1 275 ? 19.781 -15.375 12.125 1 67.88 275 GLY B CA 1
ATOM 4071 C C . GLY B 1 275 ? 21.234 -14.969 12.117 1 67.88 275 GLY B C 1
ATOM 4072 O O . GLY B 1 275 ? 22.094 -15.719 12.594 1 67.88 275 GLY B O 1
ATOM 4073 N N . GLN B 1 276 ? 21.469 -13.805 11.703 1 69.25 276 GLN B N 1
ATOM 4074 C CA . GLN B 1 276 ? 22.844 -13.312 11.68 1 69.25 276 GLN B CA 1
ATOM 4075 C C . GLN B 1 276 ? 23.359 -13.055 13.086 1 69.25 276 GLN B C 1
ATOM 4077 O O . GLN B 1 276 ? 24.531 -13.312 13.383 1 69.25 276 GLN B O 1
ATOM 4082 N N . GLN B 1 277 ? 22.453 -12.57 13.859 1 69.88 277 GLN B N 1
ATOM 4083 C CA . GLN B 1 277 ? 22.844 -12.336 15.242 1 69.88 277 GLN B CA 1
ATOM 4084 C C . GLN B 1 277 ? 23.156 -13.648 15.961 1 69.88 277 GLN B C 1
ATOM 4086 O O . GLN B 1 277 ? 24.125 -13.742 16.719 1 69.88 277 GLN B O 1
ATOM 4091 N N . GLN B 1 278 ? 22.359 -14.609 15.672 1 68.5 278 GLN B N 1
ATOM 4092 C CA . GLN B 1 278 ? 22.578 -15.922 16.266 1 68.5 278 GLN B CA 1
ATOM 4093 C C . GLN B 1 278 ? 23.875 -16.547 15.742 1 68.5 278 GLN B C 1
ATOM 4095 O O . GLN B 1 278 ? 24.625 -17.156 16.5 1 68.5 278 GLN B O 1
ATOM 4100 N N . ALA B 1 279 ? 24.109 -16.406 14.5 1 70.69 279 ALA B N 1
ATOM 4101 C CA . ALA B 1 279 ? 25.344 -16.922 13.914 1 70.69 279 ALA B CA 1
ATOM 4102 C C . ALA B 1 279 ? 26.562 -16.188 14.469 1 70.69 279 ALA B C 1
ATOM 4104 O O . ALA B 1 279 ? 27.609 -16.781 14.711 1 70.69 279 ALA B O 1
ATOM 4105 N N . GLY B 1 280 ? 26.359 -14.891 14.625 1 68.88 280 GLY B N 1
ATOM 4106 C CA . GLY B 1 280 ? 27.422 -14.094 15.219 1 68.88 280 GLY B CA 1
ATOM 4107 C C . GLY B 1 280 ? 27.719 -14.477 16.656 1 68.88 280 GLY B C 1
ATOM 4108 O O . GLY B 1 280 ? 28.875 -14.531 17.062 1 68.88 280 GLY B O 1
ATOM 4109 N N . GLN B 1 281 ? 26.703 -14.766 17.359 1 71.06 281 GLN B N 1
ATOM 4110 C CA . GLN B 1 281 ? 26.875 -15.164 18.75 1 71.06 281 GLN B CA 1
ATOM 4111 C C . GLN B 1 281 ? 27.516 -16.547 18.844 1 71.06 281 GLN B C 1
ATOM 4113 O O . GLN B 1 281 ? 28.328 -16.797 19.734 1 71.06 281 GLN B O 1
ATOM 4118 N N . GLN B 1 282 ? 27.094 -17.328 17.953 1 69 282 GLN B N 1
ATOM 4119 C CA . GLN B 1 282 ? 27.688 -18.672 17.922 1 69 282 GLN B CA 1
ATOM 4120 C C . GLN B 1 282 ? 29.172 -18.609 17.578 1 69 282 GLN B C 1
ATOM 4122 O O . GLN B 1 282 ? 29.984 -19.328 18.172 1 69 282 GLN B O 1
ATOM 4127 N N . GLN B 1 283 ? 29.5 -17.797 16.672 1 67.75 283 GLN B N 1
ATOM 4128 C CA . GLN B 1 283 ? 30.891 -17.625 16.297 1 67.75 283 GLN B CA 1
ATOM 4129 C C . GLN B 1 283 ? 31.688 -17 17.422 1 67.75 283 GLN B C 1
ATOM 4131 O O . GLN B 1 283 ? 32.844 -17.375 17.672 1 67.75 283 GLN B O 1
ATOM 4136 N N . ALA B 1 284 ? 31.078 -16.078 18.109 1 69.88 284 ALA B N 1
ATOM 4137 C CA . ALA B 1 284 ? 31.734 -15.461 19.266 1 69.88 284 ALA B CA 1
ATOM 4138 C C . ALA B 1 284 ? 31.891 -16.453 20.406 1 69.88 284 ALA B C 1
ATOM 4140 O O . ALA B 1 284 ? 32.906 -16.453 21.109 1 69.88 284 ALA B O 1
ATOM 4141 N N . GLY B 1 285 ? 30.906 -17.25 20.5 1 64.38 285 GLY B N 1
ATOM 4142 C CA . GLY B 1 285 ? 30.984 -18.312 21.5 1 64.38 285 GLY B CA 1
ATOM 4143 C C . GLY B 1 285 ? 32.031 -19.359 21.172 1 64.38 285 GLY B C 1
ATOM 4144 O O . GLY B 1 285 ? 32.719 -19.859 22.078 1 64.38 285 GLY B O 1
ATOM 4145 N N . GLN B 1 286 ? 32.188 -19.609 19.969 1 65.88 286 GLN B N 1
ATOM 4146 C CA . GLN B 1 286 ? 33.188 -20.594 19.547 1 65.88 286 GLN B CA 1
ATOM 4147 C C . GLN B 1 286 ? 34.594 -20.016 19.672 1 65.88 286 GLN B C 1
ATOM 4149 O O . GLN B 1 286 ? 35.562 -20.75 20 1 65.88 286 GLN B O 1
ATOM 4154 N N . GLN B 1 287 ? 34.719 -18.797 19.391 1 64.94 287 GLN B N 1
ATOM 4155 C CA . GLN B 1 287 ? 36 -18.156 19.547 1 64.94 287 GLN B CA 1
ATOM 4156 C C . GLN B 1 287 ? 36.406 -18.078 21 1 64.94 287 GLN B C 1
ATOM 4158 O O . GLN B 1 287 ? 37.594 -18.172 21.328 1 64.94 287 GLN B O 1
ATOM 4163 N N . GLN B 1 288 ? 35.5 -17.875 21.797 1 59.81 288 GLN B N 1
ATOM 4164 C CA . GLN B 1 288 ? 35.812 -17.844 23.219 1 59.81 288 GLN B CA 1
ATOM 4165 C C . GLN B 1 288 ? 36.188 -19.234 23.75 1 59.81 288 GLN B C 1
ATOM 4167 O O . GLN B 1 288 ? 36.969 -19.359 24.672 1 59.81 288 GLN B O 1
ATOM 4172 N N . GLN B 1 289 ? 35.656 -20.234 23.203 1 51.56 289 GLN B N 1
ATOM 4173 C CA . GLN B 1 289 ? 36 -21.578 23.625 1 51.56 289 GLN B CA 1
ATOM 4174 C C . GLN B 1 289 ? 37.312 -22.016 23.031 1 51.56 289 GLN B C 1
ATOM 4176 O O . GLN B 1 289 ? 37.906 -23.031 23.453 1 51.56 289 GLN B O 1
ATOM 4181 N N . ALA B 1 290 ? 37.75 -21.438 21.969 1 50.44 290 ALA B N 1
ATOM 4182 C CA . ALA B 1 290 ? 39.094 -21.703 21.469 1 50.44 290 ALA B CA 1
ATOM 4183 C C . ALA B 1 290 ? 40.125 -21.047 22.359 1 50.44 290 ALA B C 1
ATOM 4185 O O . ALA B 1 290 ? 40.375 -19.844 22.266 1 50.44 290 ALA B O 1
ATOM 4186 N N . GLY B 1 291 ? 40.094 -21.203 23.641 1 43.66 291 GLY B N 1
ATOM 4187 C CA . GLY B 1 291 ? 41 -20.766 24.672 1 43.66 291 GLY B CA 1
ATOM 4188 C C . GLY B 1 291 ? 42.469 -21.031 24.344 1 43.66 291 GLY B C 1
ATOM 4189 O O . GLY B 1 291 ? 42.75 -21.797 23.422 1 43.66 291 GLY B O 1
ATOM 4190 N N . PRO B 1 292 ? 43.375 -20.188 24.891 1 46.81 292 PRO B N 1
ATOM 4191 C CA . PRO B 1 292 ? 44.844 -20.266 24.781 1 46.81 292 PRO B CA 1
ATOM 4192 C C . PRO B 1 292 ? 45.375 -21.688 25.016 1 46.81 292 PRO B C 1
ATOM 4194 O O . PRO B 1 292 ? 46.562 -21.875 25.266 1 46.81 292 PRO B O 1
ATOM 4197 N N . ALA B 1 293 ? 44.719 -22.766 24.766 1 42 293 ALA B N 1
ATOM 4198 C CA . ALA B 1 293 ? 45.375 -24 25.156 1 42 293 ALA B CA 1
ATOM 4199 C C . ALA B 1 293 ? 46.688 -24.188 24.406 1 42 293 ALA B C 1
ATOM 4201 O O . ALA B 1 293 ? 47.688 -24.688 24.969 1 42 293 ALA B O 1
ATOM 4202 N N . ASN B 1 294 ? 46.75 -23.953 23.062 1 38.69 294 ASN B N 1
ATOM 4203 C CA . ASN B 1 294 ? 47.844 -24.625 22.391 1 38.69 294 ASN B CA 1
ATOM 4204 C C . ASN B 1 294 ? 49.125 -23.812 22.453 1 38.69 294 ASN B C 1
ATOM 4206 O O . ASN B 1 294 ? 50.125 -24.125 21.781 1 38.69 294 ASN B O 1
ATOM 4210 N N . VAL B 1 295 ? 49.125 -22.562 23.031 1 36.66 295 VAL B N 1
ATOM 4211 C CA . VAL B 1 295 ? 50.406 -21.875 22.953 1 36.66 295 VAL B CA 1
ATOM 4212 C C . VAL B 1 295 ? 51.375 -22.453 24 1 36.66 295 VAL B C 1
ATOM 4214 O O . VAL B 1 295 ? 52.562 -22.203 23.938 1 36.66 295 VAL B O 1
ATOM 4217 N N . ALA B 1 296 ? 50.812 -23.078 24.938 1 37.47 296 ALA B N 1
ATOM 4218 C CA . ALA B 1 296 ? 51.781 -23.422 25.984 1 37.47 296 ALA B CA 1
ATOM 4219 C C . ALA B 1 296 ? 52.625 -24.641 25.578 1 37.47 296 ALA B C 1
ATOM 4221 O O . ALA B 1 296 ? 53.625 -24.953 26.234 1 37.47 296 ALA B O 1
ATOM 4222 N N . LEU B 1 297 ? 52.188 -25.391 24.641 1 34.78 297 LEU B N 1
ATOM 4223 C CA . LEU B 1 297 ? 52.938 -26.641 24.5 1 34.78 297 LEU B CA 1
ATOM 4224 C C . LEU B 1 297 ? 54.219 -26.406 23.688 1 34.78 297 LEU B C 1
ATOM 4226 O O . LEU B 1 297 ? 55.125 -27.234 23.719 1 34.78 297 LEU B O 1
ATOM 4230 N N . GLN B 1 298 ? 54.312 -25.344 22.875 1 35.06 298 GLN B N 1
ATOM 4231 C CA . GLN B 1 298 ? 55.438 -25.359 21.953 1 35.06 298 GLN B CA 1
ATOM 4232 C C . GLN B 1 298 ? 56.719 -24.938 22.656 1 35.06 298 GLN B C 1
ATOM 4234 O O . GLN B 1 298 ? 57.812 -25.156 22.125 1 35.06 298 GLN B O 1
ATOM 4239 N N . VAL B 1 299 ? 56.625 -24.25 23.766 1 38.25 299 VAL B N 1
ATOM 4240 C CA . VAL B 1 299 ? 57.906 -23.734 24.25 1 38.25 299 VAL B CA 1
ATOM 4241 C C . VAL B 1 299 ? 58.75 -24.859 24.859 1 38.25 299 VAL B C 1
ATOM 4243 O O . VAL B 1 299 ? 59.906 -24.672 25.188 1 38.25 299 VAL B O 1
ATOM 4246 N N . ALA B 1 300 ? 58.188 -26.016 25.125 1 34.62 300 ALA B N 1
ATOM 4247 C CA . ALA B 1 300 ? 59.031 -26.953 25.875 1 34.62 300 ALA B CA 1
ATOM 4248 C C . ALA B 1 300 ? 59.969 -27.719 24.938 1 34.62 300 ALA B C 1
ATOM 4250 O O . ALA B 1 300 ? 60.969 -28.297 25.375 1 34.62 300 ALA B O 1
ATOM 4251 N N . ALA B 1 301 ? 59.656 -27.812 23.609 1 35.88 301 ALA B N 1
ATOM 4252 C CA . ALA B 1 301 ? 60.469 -28.781 22.875 1 35.88 301 ALA B CA 1
ATOM 4253 C C . ALA B 1 301 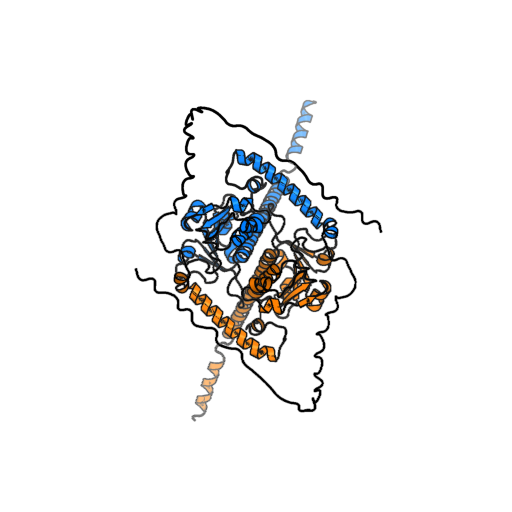? 61.812 -28.172 22.469 1 35.88 301 ALA B C 1
ATOM 4255 O O . ALA B 1 301 ? 62.75 -28.906 22.141 1 35.88 301 ALA B O 1
ATOM 4256 N N . GLY B 1 302 ? 61.875 -26.812 22.359 1 33 302 GLY B N 1
ATOM 4257 C CA . GLY B 1 302 ? 63.094 -26.375 21.734 1 33 302 GLY B CA 1
ATOM 4258 C C . GLY B 1 302 ? 64.312 -26.438 22.672 1 33 302 GLY B C 1
ATOM 4259 O O . GLY B 1 302 ? 65.438 -26.219 22.266 1 33 302 GLY B O 1
ATOM 4260 N N . ALA B 1 303 ? 64.125 -26.531 23.984 1 37.47 303 ALA B N 1
ATOM 4261 C CA . ALA B 1 303 ? 65.312 -26.453 24.797 1 37.47 303 ALA B CA 1
ATOM 4262 C C . ALA B 1 303 ? 66.062 -27.766 24.766 1 37.47 303 ALA B C 1
ATOM 4264 O O . ALA B 1 303 ? 67.188 -27.875 25.344 1 37.47 303 ALA B O 1
ATOM 4265 N N . ALA B 1 304 ? 65.5 -28.875 24.266 1 37.28 304 ALA B N 1
ATOM 4266 C CA . ALA B 1 304 ? 66.312 -30.094 24.422 1 37.28 304 ALA B CA 1
ATOM 4267 C C . ALA B 1 304 ? 67.375 -30.219 23.328 1 37.28 304 ALA B C 1
ATOM 4269 O O . ALA B 1 304 ? 68.375 -30.922 23.5 1 37.28 304 ALA B O 1
ATOM 4270 N N . ARG B 1 305 ? 67.125 -29.578 22.156 1 34.72 305 ARG B N 1
ATOM 4271 C CA . ARG B 1 305 ? 68.062 -30.047 21.125 1 34.72 305 ARG B CA 1
ATOM 4272 C C . ARG B 1 305 ? 69.438 -29.406 21.297 1 34.72 305 ARG B C 1
ATOM 4274 O O . ARG B 1 305 ? 70.375 -29.781 20.625 1 34.72 305 ARG B O 1
ATOM 4281 N N . GLN B 1 306 ? 69.5 -28.188 21.969 1 34.5 306 GLN B N 1
ATOM 4282 C CA . GLN B 1 306 ? 70.812 -27.656 21.812 1 34.5 306 GLN B CA 1
ATOM 4283 C C . GLN B 1 306 ? 71.812 -28.266 22.812 1 34.5 306 GLN B C 1
ATOM 4285 O O . GLN B 1 306 ? 73 -27.891 22.859 1 34.5 306 GLN B O 1
ATOM 4290 N N . GLN B 1 307 ? 71.375 -29.422 23.438 1 26.83 307 GLN B N 1
ATOM 4291 C CA . GLN B 1 307 ? 72.562 -30.109 23.938 1 26.83 307 GLN B CA 1
ATOM 4292 C C . GLN B 1 307 ? 73.188 -31.047 22.875 1 26.83 307 GLN B C 1
ATOM 4294 O O . GLN B 1 307 ? 72.438 -31.703 22.156 1 26.83 307 GLN B O 1
#